Protein AF-0000000079914120 (afdb_homodimer)

Nearest PDB structures (foldseek):
  3him-assembly1_A  TM=9.729E-01  e=8.337E-16  Rhodococcus jostii
  3ccy-assembly1_A-2  TM=8.809E-01  e=7.528E-07  Bordetella parapertussis 12822
  6yj2-assembly1_A  TM=8.529E-01  e=1.788E-06  Mycobacterium tuberculosis H37Rv
  5gp9-assembly1_A  TM=7.980E-01  e=4.246E-06  Halalkalibacterium halodurans C-125
  9b7y-assembly1_D  TM=8.359E-01  e=1.451E-05  Mycobacterium tuberculosis H37Rv

Structure (mmCIF, N/CA/C/O backbone):
data_AF-0000000079914120-model_v1
#
loop_
_entity.id
_entity.type
_entity.pdbx_description
1 polymer 'TetR family transcriptional regulator'
#
loop_
_atom_site.group_PDB
_atom_site.id
_atom_site.type_symbol
_atom_site.label_atom_id
_atom_site.label_alt_id
_atom_site.label_comp_id
_atom_site.label_asym_id
_atom_site.label_entity_id
_atom_site.label_seq_id
_atom_site.pdbx_PDB_ins_code
_atom_site.Cartn_x
_atom_site.Cartn_y
_atom_site.Cartn_z
_atom_site.occupancy
_atom_site.B_iso_or_equiv
_atom_site.auth_seq_id
_atom_site.auth_comp_id
_atom_site.auth_asym_id
_atom_site.auth_atom_id
_atom_site.pdbx_PDB_model_num
ATOM 1 N N . MET A 1 1 ? 21.203 24.266 -2.07 1 42.06 1 MET A N 1
ATOM 2 C CA . MET A 1 1 ? 22.016 23.094 -2.332 1 42.06 1 MET A CA 1
ATOM 3 C C . MET A 1 1 ? 21.672 21.953 -1.378 1 42.06 1 MET A C 1
ATOM 5 O O . MET A 1 1 ? 21.875 22.062 -0.17 1 42.06 1 MET A O 1
ATOM 9 N N . SER A 1 2 ? 20.766 21.047 -1.844 1 53.69 2 SER A N 1
ATOM 10 C CA . SER A 1 2 ? 20.188 20.047 -0.953 1 53.69 2 SER A CA 1
ATOM 11 C C . SER A 1 2 ? 21.266 19.156 -0.335 1 53.69 2 SER A C 1
ATOM 13 O O . SER A 1 2 ? 22.234 18.781 -1.01 1 53.69 2 SER A O 1
ATOM 15 N N . GLU A 1 3 ? 21.375 19.25 0.903 1 66 3 GLU A N 1
ATOM 16 C CA . GLU A 1 3 ? 22.391 18.516 1.634 1 66 3 GLU A CA 1
ATOM 17 C C . GLU A 1 3 ? 22.391 17.031 1.249 1 66 3 GLU A C 1
ATOM 19 O O . GLU A 1 3 ? 21.328 16.469 0.962 1 66 3 GLU A O 1
ATOM 24 N N . SER A 1 4 ? 23.531 16.547 0.911 1 72.94 4 SER A N 1
ATOM 25 C CA . SER A 1 4 ? 23.734 15.141 0.613 1 72.94 4 SER A CA 1
ATOM 26 C C . SER A 1 4 ? 23.188 14.25 1.729 1 72.94 4 SER A C 1
ATOM 28 O O . SER A 1 4 ? 23.094 14.688 2.879 1 72.94 4 SER A O 1
ATOM 30 N N . PRO A 1 5 ? 22.688 13.07 1.397 1 77.81 5 PRO A N 1
ATOM 31 C CA . PRO A 1 5 ? 22.188 12.156 2.43 1 77.81 5 PRO A CA 1
ATOM 32 C C . PRO A 1 5 ? 23.141 12.023 3.611 1 77.81 5 PRO A C 1
ATOM 34 O O . PRO A 1 5 ? 22.703 11.969 4.766 1 77.81 5 PRO A O 1
ATOM 37 N N . SER A 1 6 ? 24.312 12.008 3.297 1 71.75 6 SER A N 1
ATOM 38 C CA . SER A 1 6 ? 25.281 11.852 4.375 1 71.75 6 SER A CA 1
ATOM 39 C C . SER A 1 6 ? 25.281 13.062 5.301 1 71.75 6 SER A C 1
ATOM 41 O O . SER A 1 6 ? 25.641 12.953 6.473 1 71.75 6 SER A O 1
ATOM 43 N N . GLN A 1 7 ? 24.922 14.047 4.836 1 71.5 7 GLN A N 1
ATOM 44 C CA . GLN A 1 7 ? 24.891 15.273 5.629 1 71.5 7 GLN A CA 1
ATOM 45 C C . GLN A 1 7 ? 23.641 15.352 6.484 1 71.5 7 GLN A C 1
ATOM 47 O O . GLN A 1 7 ? 23.641 15.961 7.559 1 71.5 7 GLN A O 1
ATOM 52 N N . VAL A 1 8 ? 22.703 14.766 6.012 1 74.44 8 VAL A N 1
ATOM 53 C CA . VAL A 1 8 ? 21.422 14.875 6.691 1 74.44 8 VAL A CA 1
ATOM 54 C C . VAL A 1 8 ? 21.281 13.75 7.715 1 74.44 8 VAL A C 1
ATOM 56 O O . VAL A 1 8 ? 20.625 13.922 8.75 1 74.44 8 VAL A O 1
ATOM 59 N N . ILE A 1 9 ? 21.891 12.734 7.426 1 82 9 ILE A N 1
ATOM 60 C CA . ILE A 1 9 ? 21.734 11.57 8.289 1 82 9 ILE A CA 1
ATOM 61 C C . ILE A 1 9 ? 22.953 11.43 9.203 1 82 9 ILE A C 1
ATOM 63 O O . ILE A 1 9 ? 24 10.93 8.773 1 82 9 ILE A O 1
ATOM 67 N N . SER A 1 10 ? 22.719 11.93 10.352 1 79.56 10 SER A N 1
ATOM 68 C CA . SER A 1 10 ? 23.766 11.844 11.367 1 79.56 10 SER A CA 1
ATOM 69 C C . SER A 1 10 ? 23.703 10.516 12.117 1 79.56 10 SER A C 1
ATOM 71 O O . SER A 1 10 ? 22.609 10.047 12.461 1 79.56 10 SER A O 1
ATOM 73 N N . PRO A 1 11 ? 24.797 9.914 12.391 1 80.88 11 PRO A N 1
ATOM 74 C CA . PRO A 1 11 ? 24.844 8.656 13.141 1 80.88 11 PRO A CA 1
ATOM 75 C C . PRO A 1 11 ? 24.766 8.875 14.648 1 80.88 11 PRO A C 1
ATOM 77 O O . PRO A 1 11 ? 24.766 7.906 15.414 1 80.88 11 PRO A O 1
ATOM 80 N N . SER A 1 12 ? 24.609 9.984 15.008 1 86.5 12 SER A N 1
ATOM 81 C CA . SER A 1 12 ? 24.578 10.25 16.438 1 86.5 12 SER A CA 1
ATOM 82 C C . SER A 1 12 ? 23.344 9.633 17.078 1 86.5 12 SER A C 1
ATOM 84 O O . SER A 1 12 ? 22.297 9.477 16.438 1 86.5 12 SER A O 1
ATOM 86 N N . LYS A 1 13 ? 23.453 9.305 18.359 1 90.12 13 LYS A N 1
ATOM 87 C CA . LYS A 1 13 ? 22.359 8.727 19.141 1 90.12 13 LYS A CA 1
ATOM 88 C C . LYS A 1 13 ? 21.203 9.711 19.266 1 90.12 13 LYS A C 1
ATOM 90 O O . LYS A 1 13 ? 20.031 9.32 19.203 1 90.12 13 LYS A O 1
ATOM 95 N N . ALA A 1 14 ? 21.594 10.953 19.438 1 88.25 14 ALA A N 1
ATOM 96 C CA . ALA A 1 14 ? 20.562 11.984 19.578 1 88.25 14 ALA A CA 1
ATOM 97 C C . ALA A 1 14 ? 19.734 12.109 18.297 1 88.25 14 ALA A C 1
ATOM 99 O O . ALA A 1 14 ? 18.5 12.148 18.359 1 88.25 14 ALA A O 1
ATOM 100 N N . ALA A 1 15 ? 20.391 12.117 17.188 1 92.38 15 ALA A N 1
ATOM 101 C CA . ALA A 1 15 ? 19.703 12.211 15.906 1 92.38 15 ALA A CA 1
ATOM 102 C C . ALA A 1 15 ? 18.797 11 15.68 1 92.38 15 ALA A C 1
ATOM 104 O O . ALA A 1 15 ? 17.672 11.141 15.18 1 92.38 15 ALA A O 1
ATOM 105 N N . ALA A 1 16 ? 19.297 9.883 16.125 1 93.12 16 ALA A N 1
ATOM 106 C CA . ALA A 1 16 ? 18.531 8.648 15.969 1 93.12 16 ALA A CA 1
ATOM 107 C C . ALA A 1 16 ? 17.266 8.672 16.844 1 93.12 16 ALA A C 1
ATOM 109 O O . ALA A 1 16 ? 16.203 8.203 16.422 1 93.12 16 ALA A O 1
ATOM 110 N N . ARG A 1 17 ? 17.406 9.188 17.969 1 93.56 17 ARG A N 1
ATOM 111 C CA . ARG A 1 17 ? 16.266 9.312 18.875 1 93.56 17 ARG A CA 1
ATOM 112 C C . ARG A 1 17 ? 15.211 10.25 18.297 1 93.56 17 ARG A C 1
ATOM 114 O O . ARG A 1 17 ? 14.008 9.984 18.422 1 93.56 17 ARG A O 1
ATOM 121 N N . ILE A 1 18 ? 15.68 11.242 17.688 1 94.5 18 ILE A N 1
ATOM 122 C CA . ILE A 1 18 ? 14.773 12.203 17.078 1 94.5 18 ILE A CA 1
ATOM 123 C C . ILE A 1 18 ? 14.031 11.547 15.914 1 94.5 18 ILE A C 1
ATOM 125 O O . ILE A 1 18 ? 12.812 11.695 15.781 1 94.5 18 ILE A O 1
ATOM 129 N N . ARG A 1 19 ? 14.727 10.828 15.102 1 95.12 19 ARG A N 1
ATOM 130 C CA . ARG A 1 19 ? 14.086 10.133 13.984 1 95.12 19 ARG A CA 1
ATOM 131 C C . ARG A 1 19 ? 13.039 9.148 14.484 1 95.12 19 ARG A C 1
ATOM 133 O O . ARG A 1 19 ? 11.938 9.07 13.922 1 95.12 19 ARG A O 1
ATOM 140 N N . ALA A 1 20 ? 13.383 8.469 15.555 1 94.69 20 ALA A N 1
ATOM 141 C CA . ALA A 1 20 ? 12.453 7.484 16.094 1 94.69 20 ALA A CA 1
ATOM 142 C C . ALA A 1 20 ? 11.188 8.156 16.625 1 94.69 20 ALA A C 1
ATOM 144 O O . ALA A 1 20 ? 10.078 7.68 16.375 1 94.69 20 ALA A O 1
ATOM 145 N N . ALA A 1 21 ? 11.352 9.203 17.281 1 95.25 21 ALA A N 1
ATOM 146 C CA . ALA A 1 21 ? 10.211 9.953 17.797 1 95.25 21 ALA A CA 1
ATOM 147 C C . ALA A 1 21 ? 9.367 10.516 16.656 1 95.25 21 ALA A C 1
ATOM 149 O O . ALA A 1 21 ? 8.141 10.555 16.75 1 95.25 21 ALA A O 1
ATOM 150 N N . ALA A 1 22 ? 10.031 10.953 15.648 1 95.38 22 ALA A N 1
ATOM 151 C CA . ALA A 1 22 ? 9.336 11.508 14.484 1 95.38 22 ALA A CA 1
ATOM 152 C C . ALA A 1 22 ? 8.516 10.43 13.773 1 95.38 22 ALA A C 1
ATOM 154 O O . ALA A 1 22 ? 7.379 10.68 13.375 1 95.38 22 ALA A O 1
ATOM 155 N N . VAL A 1 23 ? 9.039 9.242 13.648 1 94.5 23 VAL A N 1
ATOM 156 C CA . VAL A 1 23 ? 8.328 8.133 13.016 1 94.5 23 VAL A CA 1
ATOM 157 C C . VAL A 1 23 ? 7.031 7.859 13.781 1 94.5 23 VAL A C 1
ATOM 159 O O . VAL A 1 23 ? 5.965 7.719 13.172 1 94.5 23 VAL A O 1
ATOM 162 N N . ASP A 1 24 ? 7.129 7.852 15.023 1 92.62 24 ASP A N 1
ATOM 163 C CA . ASP A 1 24 ? 5.953 7.609 15.859 1 92.62 24 ASP A CA 1
ATOM 164 C C . ASP A 1 24 ? 4.91 8.711 15.672 1 92.62 24 ASP A C 1
ATOM 166 O O . ASP A 1 24 ? 3.717 8.422 15.539 1 92.62 24 ASP A O 1
ATOM 170 N N . ALA A 1 25 ? 5.383 9.922 15.648 1 92.12 25 ALA A N 1
ATOM 171 C CA . ALA A 1 25 ? 4.492 11.07 15.477 1 92.12 25 ALA A CA 1
ATOM 172 C C . ALA A 1 25 ? 3.838 11.062 14.102 1 92.12 25 ALA A C 1
ATOM 174 O O . ALA A 1 25 ? 2.625 11.25 13.984 1 92.12 25 ALA A O 1
ATOM 175 N N . PHE A 1 26 ? 4.645 10.82 13.109 1 91.19 26 PHE A N 1
ATOM 176 C CA . PHE A 1 26 ? 4.137 10.758 11.742 1 91.19 26 PHE A CA 1
ATOM 177 C C . PHE A 1 26 ? 3.137 9.625 11.578 1 91.19 26 PHE A C 1
ATOM 179 O O . PHE A 1 26 ? 2.119 9.773 10.898 1 91.19 26 PHE A O 1
ATOM 186 N N . ALA A 1 27 ? 3.434 8.5 12.219 1 86.12 27 ALA A N 1
ATOM 187 C CA . ALA A 1 27 ? 2.566 7.328 12.109 1 86.12 27 ALA A CA 1
ATOM 188 C C . ALA A 1 27 ? 1.223 7.578 12.789 1 86.12 27 ALA A C 1
ATOM 190 O O . ALA A 1 27 ? 0.187 7.098 12.32 1 86.12 27 ALA A O 1
ATOM 191 N N . THR A 1 28 ? 1.219 8.328 13.789 1 83.88 28 THR A N 1
ATOM 192 C CA . THR A 1 28 ? 0.031 8.539 14.609 1 83.88 28 THR A CA 1
ATOM 193 C C . THR A 1 28 ? -0.809 9.688 14.062 1 83.88 28 THR A C 1
ATOM 195 O O . THR A 1 28 ? -2.027 9.562 13.93 1 83.88 28 THR A O 1
ATOM 198 N N . ASN A 1 29 ? -0.132 10.805 13.633 1 83.56 29 ASN A N 1
ATOM 199 C CA . ASN A 1 29 ? -0.843 12.039 13.297 1 83.56 29 ASN A CA 1
ATOM 200 C C . ASN A 1 29 ? -0.763 12.344 11.805 1 83.56 29 ASN A C 1
ATOM 202 O O . ASN A 1 29 ? -1.414 13.273 11.328 1 83.56 29 ASN A O 1
ATOM 206 N N . GLY A 1 30 ? 0.005 11.492 11.117 1 85.81 30 GLY A N 1
ATOM 207 C CA . GLY A 1 30 ? 0.335 11.867 9.75 1 85.81 30 GLY A CA 1
ATOM 208 C C . GLY A 1 30 ? 1.432 12.914 9.672 1 85.81 30 GLY A C 1
ATOM 209 O O . GLY A 1 30 ? 1.642 13.68 10.617 1 85.81 30 GLY A O 1
ATOM 210 N N . TYR A 1 31 ? 2.068 13.008 8.594 1 90 31 TYR A N 1
ATOM 211 C CA . TYR A 1 31 ? 3.16 13.953 8.391 1 90 31 TYR A CA 1
ATOM 212 C C . TYR A 1 31 ? 2.66 15.391 8.453 1 90 31 TYR A C 1
ATOM 214 O O . TYR A 1 31 ? 3.217 16.219 9.18 1 90 31 TYR A O 1
ATOM 222 N N . GLY A 1 32 ? 1.638 15.648 7.695 1 86.06 32 GLY A N 1
ATOM 223 C CA . GLY A 1 32 ? 1.103 17 7.66 1 86.06 32 GLY A CA 1
ATOM 224 C C . GLY A 1 32 ? 0.587 17.469 9.008 1 86.06 32 GLY A C 1
ATOM 225 O O . GLY A 1 32 ? 0.705 18.656 9.344 1 86.06 32 GLY A O 1
ATOM 226 N N . GLY A 1 33 ? 0.092 16.625 9.805 1 85.56 33 GLY A N 1
ATOM 227 C CA . GLY A 1 33 ? -0.522 16.953 11.078 1 85.56 33 GLY A CA 1
ATOM 228 C C . GLY A 1 33 ? 0.468 17 12.227 1 85.56 33 GLY A C 1
ATOM 229 O O . GLY A 1 33 ? 0.078 17.172 13.383 1 85.56 33 GLY A O 1
ATOM 230 N N . THR A 1 34 ? 1.7 16.75 11.875 1 91.25 34 THR A N 1
ATOM 231 C CA . THR A 1 34 ? 2.73 16.719 12.906 1 91.25 34 THR A CA 1
ATOM 232 C C . THR A 1 34 ? 3.639 17.938 12.797 1 91.25 34 THR A C 1
ATOM 234 O O . THR A 1 34 ? 4.02 18.344 11.695 1 91.25 34 THR A O 1
ATOM 237 N N . THR A 1 35 ? 3.914 18.547 13.953 1 91.56 35 THR A N 1
ATOM 238 C CA . THR A 1 35 ? 4.844 19.672 13.984 1 91.56 35 THR A CA 1
ATOM 239 C C . THR A 1 35 ? 6.156 19.266 14.648 1 91.56 35 THR A C 1
ATOM 241 O O . THR A 1 35 ? 6.223 18.25 15.336 1 91.56 35 THR A O 1
ATOM 244 N N . THR A 1 36 ? 7.148 20.078 14.328 1 92.25 36 THR A N 1
ATOM 245 C CA . THR A 1 36 ? 8.43 19.859 14.984 1 92.25 36 THR A CA 1
ATOM 246 C C . THR A 1 36 ? 8.297 20.016 16.5 1 92.25 36 THR A C 1
ATOM 248 O O . THR A 1 36 ? 8.969 19.328 17.266 1 92.25 36 THR A O 1
ATOM 251 N N . ARG A 1 37 ? 7.418 20.906 16.953 1 92.88 37 ARG A N 1
ATOM 252 C CA . ARG A 1 37 ? 7.164 21.125 18.375 1 92.88 37 ARG A CA 1
ATOM 253 C C . ARG A 1 37 ? 6.621 19.844 19.031 1 92.88 37 ARG A C 1
ATOM 255 O O . ARG A 1 37 ? 7.02 19.5 20.141 1 92.88 37 ARG A O 1
ATOM 262 N N . GLU A 1 38 ? 5.766 19.172 18.359 1 93.56 38 GLU A N 1
ATOM 263 C CA . GLU A 1 38 ? 5.184 17.922 18.859 1 93.56 38 GLU A CA 1
ATOM 264 C C . GLU A 1 38 ? 6.238 16.828 18.953 1 93.56 38 GLU A C 1
ATOM 266 O O . GLU A 1 38 ? 6.23 16.047 19.906 1 93.56 38 GLU A O 1
ATOM 271 N N . ILE A 1 39 ? 7.105 16.766 17.969 1 95.19 39 ILE A N 1
ATOM 272 C CA . ILE A 1 39 ? 8.18 15.773 17.969 1 95.19 39 ILE A CA 1
ATOM 273 C C . ILE A 1 39 ? 9.117 16.031 19.141 1 95.19 39 ILE A C 1
ATOM 275 O O . ILE A 1 39 ? 9.469 15.102 19.875 1 95.19 39 ILE A O 1
ATOM 279 N N . ALA A 1 40 ? 9.484 17.297 19.344 1 94.69 40 ALA A N 1
ATOM 280 C CA . ALA A 1 40 ? 10.352 17.672 20.453 1 94.69 40 ALA A CA 1
ATOM 281 C C . ALA A 1 40 ? 9.703 17.344 21.797 1 94.69 40 ALA A C 1
ATOM 283 O O . ALA A 1 40 ? 10.367 16.844 22.703 1 94.69 40 ALA A O 1
ATOM 284 N N . ALA A 1 41 ? 8.43 17.578 21.875 1 93.69 41 ALA A N 1
ATOM 285 C CA . ALA A 1 41 ? 7.688 17.344 23.109 1 93.69 41 ALA A CA 1
ATOM 286 C C . ALA A 1 41 ? 7.719 15.859 23.484 1 93.69 41 ALA A C 1
ATOM 288 O O . ALA A 1 41 ? 7.797 15.508 24.656 1 93.69 41 ALA A O 1
ATOM 289 N N . ARG A 1 42 ? 7.695 14.984 22.516 1 93.19 42 ARG A N 1
ATOM 290 C CA . ARG A 1 42 ? 7.758 13.539 22.75 1 93.19 42 ARG A CA 1
ATOM 291 C C . ARG A 1 42 ? 9.086 13.148 23.375 1 93.19 42 ARG A C 1
ATOM 293 O O . ARG A 1 42 ? 9.195 12.094 24 1 93.19 42 ARG A O 1
ATOM 300 N N . LEU A 1 43 ? 10.07 13.969 23.172 1 94.88 43 LEU A N 1
ATOM 301 C CA . LEU A 1 43 ? 11.414 13.695 23.672 1 94.88 43 LEU A CA 1
ATOM 302 C C . LEU A 1 43 ? 11.742 14.586 24.859 1 94.88 43 LEU A C 1
ATOM 304 O O . LEU A 1 43 ? 12.883 14.617 25.312 1 94.88 43 LEU A O 1
ATOM 308 N N . ASP A 1 44 ? 10.797 15.391 25.297 1 94.25 44 ASP A N 1
ATOM 309 C CA . ASP A 1 44 ? 10.977 16.344 26.391 1 94.25 44 ASP A CA 1
ATOM 310 C C . ASP A 1 44 ? 12.094 17.328 26.078 1 94.25 44 ASP A C 1
ATOM 312 O O . ASP A 1 44 ? 12.93 17.625 26.938 1 94.25 44 ASP A O 1
ATOM 316 N N . MET A 1 45 ? 12.109 17.703 24.875 1 92.75 45 MET A N 1
ATOM 317 C CA . MET A 1 45 ? 13.078 18.688 24.391 1 92.75 45 MET A CA 1
ATOM 318 C C . MET A 1 45 ? 12.367 19.953 23.938 1 92.75 45 MET A C 1
ATOM 320 O O . MET A 1 45 ? 11.18 19.938 23.609 1 92.75 45 MET A O 1
ATOM 324 N N . SER A 1 46 ? 13.18 21.031 23.969 1 90.88 46 SER A N 1
ATOM 325 C CA . SER A 1 46 ? 12.688 22.234 23.297 1 90.88 46 SER A CA 1
ATOM 326 C C . SER A 1 46 ? 12.742 22.078 21.781 1 90.88 46 SER A C 1
ATOM 328 O O . SER A 1 46 ? 13.578 21.328 21.25 1 90.88 46 SER A O 1
ATOM 330 N N . PRO A 1 47 ? 11.844 22.703 21.094 1 88.12 47 PRO A N 1
ATOM 331 C CA . PRO A 1 47 ? 11.938 22.688 19.625 1 88.12 47 PRO A CA 1
ATOM 332 C C . PRO A 1 47 ? 13.305 23.125 19.109 1 88.12 47 PRO A C 1
ATOM 334 O O . PRO A 1 47 ? 13.812 22.562 18.141 1 88.12 47 PRO A O 1
ATOM 337 N N . ALA A 1 48 ? 13.906 24.016 19.828 1 90.19 48 ALA A N 1
ATOM 338 C CA . ALA A 1 48 ? 15.211 24.562 19.438 1 90.19 48 ALA A CA 1
ATOM 339 C C . ALA A 1 48 ? 16.297 23.484 19.516 1 90.19 48 ALA A C 1
ATOM 341 O O . ALA A 1 48 ? 17.25 23.516 18.734 1 90.19 48 ALA A O 1
ATOM 342 N N . ALA A 1 49 ? 16.078 22.547 20.25 1 89.81 49 ALA A N 1
ATOM 343 C CA . ALA A 1 49 ? 17.078 21.5 20.484 1 89.81 49 ALA A CA 1
ATOM 344 C C . ALA A 1 49 ? 17.156 20.547 19.281 1 89.81 49 ALA A C 1
ATOM 346 O O . ALA A 1 49 ? 18.109 19.797 19.156 1 89.81 49 ALA A O 1
ATOM 347 N N . MET A 1 50 ? 16.188 20.594 18.406 1 88.75 50 MET A N 1
ATOM 348 C CA . MET A 1 50 ? 16.156 19.688 17.266 1 88.75 50 MET A CA 1
ATOM 349 C C . MET A 1 50 ? 16.906 20.281 16.062 1 88.75 50 MET A C 1
ATOM 351 O O . MET A 1 50 ? 17.406 19.562 15.219 1 88.75 50 MET A O 1
ATOM 355 N N . TYR A 1 51 ? 17.031 21.562 16.078 1 88.94 51 TYR A N 1
ATOM 356 C CA . TYR A 1 51 ? 17.469 22.297 14.906 1 88.94 51 TYR A CA 1
ATOM 357 C C . TYR A 1 51 ? 18.906 21.953 14.562 1 88.94 51 TYR A C 1
ATOM 359 O O . TYR A 1 51 ? 19.281 21.875 13.383 1 88.94 51 TYR A O 1
ATOM 367 N N . PRO A 1 52 ? 19.688 21.703 15.555 1 89.75 52 PRO A N 1
ATOM 368 C CA . PRO A 1 52 ? 21.062 21.328 15.227 1 89.75 52 PRO A CA 1
ATOM 369 C C . PRO A 1 52 ? 21.141 20.016 14.461 1 89.75 52 PRO A C 1
ATOM 371 O O . PRO A 1 52 ? 22.141 19.75 13.781 1 89.75 52 PRO A O 1
ATOM 374 N N . HIS A 1 53 ? 20.156 19.266 14.547 1 91.19 53 HIS A N 1
ATOM 375 C CA . HIS A 1 53 ? 20.172 17.953 13.914 1 91.19 53 HIS A CA 1
ATOM 376 C C . HIS A 1 53 ? 19.422 17.969 12.594 1 91.19 53 HIS A C 1
ATOM 378 O O . HIS A 1 53 ? 19.844 17.359 11.617 1 91.19 53 HIS A O 1
ATOM 384 N N . TYR A 1 54 ? 18.312 18.625 12.641 1 93.19 54 TYR A N 1
ATOM 385 C CA . TYR A 1 54 ? 17.469 18.734 11.461 1 93.19 54 TYR A CA 1
ATOM 386 C C . TYR A 1 54 ? 16.906 20.141 11.32 1 93.19 54 TYR A C 1
ATOM 388 O O . TYR A 1 54 ? 16.188 20.625 12.203 1 93.19 54 TYR A O 1
ATOM 396 N N . ARG A 1 55 ? 17.078 20.719 10.242 1 91.38 55 ARG A N 1
ATOM 397 C CA . ARG A 1 55 ? 16.75 22.125 10.031 1 91.38 55 ARG A CA 1
ATOM 398 C C . ARG A 1 55 ? 15.258 22.297 9.758 1 91.38 55 ARG A C 1
ATOM 400 O O . ARG A 1 55 ? 14.719 23.406 9.867 1 91.38 55 ARG A O 1
ATOM 407 N N . SER A 1 56 ? 14.672 21.172 9.352 1 92.12 56 SER A N 1
ATOM 408 C CA . SER A 1 56 ? 13.258 21.25 9.023 1 92.12 56 SER A CA 1
ATOM 409 C C . SER A 1 56 ? 12.586 19.891 9.195 1 92.12 56 SER A C 1
ATOM 411 O O . SER A 1 56 ? 13.258 18.859 9.281 1 92.12 56 SER A O 1
ATOM 413 N N . LYS A 1 57 ? 11.344 19.953 9.227 1 93.38 57 LYS A N 1
ATOM 414 C CA . LYS A 1 57 ? 10.547 18.734 9.25 1 93.38 57 LYS A CA 1
ATOM 415 C C . LYS A 1 57 ? 10.805 17.891 8.008 1 93.38 57 LYS A C 1
ATOM 417 O O . LYS A 1 57 ? 10.867 16.656 8.094 1 93.38 57 LYS A O 1
ATOM 422 N N . GLU A 1 58 ? 10.93 18.531 6.883 1 94.31 58 GLU A N 1
ATOM 423 C CA . GLU A 1 58 ? 11.195 17.828 5.633 1 94.31 58 GLU A CA 1
ATOM 424 C C . GLU A 1 58 ? 12.547 17.125 5.668 1 94.31 58 GLU A C 1
ATOM 426 O O . GLU A 1 58 ? 12.68 15.992 5.195 1 94.31 58 GLU A O 1
ATOM 431 N N . GLU A 1 59 ? 13.469 17.719 6.184 1 94.75 59 GLU A N 1
ATOM 432 C CA . GLU A 1 59 ? 14.781 17.094 6.316 1 94.75 59 GLU A CA 1
ATOM 433 C C . GLU A 1 59 ? 14.711 15.852 7.207 1 94.75 59 GLU A C 1
ATOM 435 O O . GLU A 1 59 ? 15.375 14.844 6.938 1 94.75 59 GLU A O 1
ATOM 440 N N . LEU A 1 60 ? 13.984 16.016 8.227 1 94.38 60 LEU A N 1
ATOM 441 C CA . LEU A 1 60 ? 13.773 14.875 9.125 1 94.38 60 LEU A CA 1
ATOM 442 C C . LEU A 1 60 ? 13.086 13.727 8.398 1 94.38 60 LEU A C 1
ATOM 444 O O . LEU A 1 60 ? 13.508 12.57 8.508 1 94.38 60 LEU A O 1
ATOM 448 N N . LEU A 1 61 ? 12.062 14.031 7.609 1 95.19 61 LEU A N 1
ATOM 449 C CA . LEU A 1 61 ? 11.391 13.031 6.793 1 95.19 61 LEU A CA 1
ATOM 450 C C . LEU A 1 61 ? 12.359 12.391 5.805 1 95.19 61 LEU A C 1
ATOM 452 O O . LEU A 1 61 ? 12.336 11.172 5.609 1 95.19 61 LEU A O 1
ATOM 456 N N . PHE A 1 62 ? 13.141 13.219 5.262 1 96.44 62 PHE A N 1
ATOM 457 C CA . PHE A 1 62 ? 14.141 12.719 4.324 1 96.44 62 PHE A CA 1
ATOM 458 C C . PHE A 1 62 ? 15.078 11.734 5.008 1 96.44 62 PHE A C 1
ATOM 460 O O . PHE A 1 62 ? 15.336 10.648 4.484 1 96.44 62 PHE A O 1
ATOM 467 N N . ALA A 1 63 ? 15.547 12.078 6.105 1 95.38 63 ALA A N 1
ATOM 468 C CA . ALA A 1 63 ? 16.469 11.219 6.848 1 95.38 63 ALA A CA 1
ATOM 469 C C . ALA A 1 63 ? 15.82 9.875 7.176 1 95.38 63 ALA A C 1
ATOM 471 O O . ALA A 1 63 ? 16.438 8.82 7 1 95.38 63 ALA A O 1
ATOM 472 N N . ILE A 1 64 ? 14.609 9.891 7.609 1 95.38 64 ILE A N 1
ATOM 473 C CA . ILE A 1 64 ? 13.859 8.688 7.953 1 95.38 64 ILE A CA 1
ATOM 474 C C . ILE A 1 64 ? 13.68 7.82 6.707 1 95.38 64 ILE A C 1
ATOM 476 O O . ILE A 1 64 ? 13.914 6.609 6.746 1 95.38 64 ILE A O 1
ATOM 480 N N . SER A 1 65 ? 13.312 8.445 5.621 1 95.88 65 SER A N 1
ATOM 481 C CA . SER A 1 65 ? 13.055 7.742 4.371 1 95.88 65 SER A CA 1
ATOM 482 C C . SER A 1 65 ? 14.336 7.121 3.812 1 95.88 65 SER A C 1
ATOM 484 O O . SER A 1 65 ? 14.344 5.949 3.432 1 95.88 65 SER A O 1
ATOM 486 N N . TYR A 1 66 ? 15.352 7.945 3.805 1 95.81 66 TYR A N 1
ATOM 487 C CA . TYR A 1 66 ? 16.625 7.484 3.248 1 95.81 66 TYR A CA 1
ATOM 488 C C . TYR A 1 66 ? 17.188 6.344 4.078 1 95.81 66 TYR A C 1
ATOM 490 O O . TYR A 1 66 ? 17.641 5.336 3.529 1 95.81 66 TYR A O 1
ATOM 498 N N . GLU A 1 67 ? 17.156 6.496 5.309 1 94.19 67 GLU A N 1
ATOM 499 C CA . GLU A 1 67 ? 17.625 5.441 6.199 1 94.19 67 GLU A CA 1
ATOM 500 C C . GLU A 1 67 ? 16.828 4.16 6.012 1 94.19 67 GLU A C 1
ATOM 502 O O . GLU A 1 67 ? 17.391 3.068 5.934 1 94.19 67 GLU A O 1
ATOM 507 N N . GLY A 1 68 ? 15.539 4.301 6.027 1 94.25 68 GLY A N 1
ATOM 508 C CA . GLY A 1 68 ? 14.68 3.145 5.844 1 94.25 68 GLY A CA 1
ATOM 509 C C . GLY A 1 68 ? 14.922 2.422 4.535 1 94.25 68 GLY A C 1
ATOM 510 O O . GLY A 1 68 ? 15.039 1.194 4.508 1 94.25 68 GLY A O 1
ATOM 511 N N . HIS A 1 69 ? 15.062 3.162 3.443 1 96.44 69 HIS A N 1
ATOM 512 C CA . HIS A 1 69 ? 15.266 2.543 2.139 1 96.44 69 HIS A CA 1
ATOM 513 C C . HIS A 1 69 ? 16.672 1.964 2.014 1 96.44 69 HIS A C 1
ATOM 515 O O . HIS A 1 69 ? 16.875 0.932 1.368 1 96.44 69 HIS A O 1
ATOM 521 N N . THR A 1 70 ? 17.625 2.67 2.641 1 96.5 70 THR A N 1
ATOM 522 C CA . THR A 1 70 ? 18.969 2.117 2.668 1 96.5 70 THR A CA 1
ATOM 523 C C . THR A 1 70 ? 19 0.788 3.416 1 96.5 70 THR A C 1
ATOM 525 O O . THR A 1 70 ? 19.625 -0.174 2.963 1 96.5 70 THR A O 1
ATOM 528 N N . ALA A 1 71 ? 18.344 0.732 4.531 1 95.94 71 ALA A N 1
ATOM 529 C CA . ALA A 1 71 ? 18.25 -0.504 5.301 1 95.94 71 ALA A CA 1
ATOM 530 C C . ALA A 1 71 ? 17.578 -1.61 4.496 1 95.94 71 ALA A C 1
ATOM 532 O O . ALA A 1 71 ? 18.031 -2.758 4.508 1 95.94 71 ALA A O 1
ATOM 533 N N . ALA A 1 72 ? 16.516 -1.295 3.818 1 97.12 72 ALA A N 1
ATOM 534 C CA . ALA A 1 72 ? 15.82 -2.268 2.973 1 97.12 72 ALA A CA 1
ATOM 535 C C . ALA A 1 72 ? 16.734 -2.773 1.861 1 97.12 72 ALA A C 1
ATOM 537 O O . ALA A 1 72 ? 16.766 -3.969 1.561 1 97.12 72 ALA A O 1
ATOM 538 N N . LEU A 1 73 ? 17.453 -1.859 1.279 1 98.25 73 LEU A N 1
ATOM 539 C CA . LEU A 1 73 ? 18.406 -2.234 0.244 1 98.25 73 LEU A CA 1
ATOM 540 C C . LEU A 1 73 ? 19.469 -3.186 0.798 1 98.25 73 LEU A C 1
ATOM 542 O O . LEU A 1 73 ? 19.797 -4.188 0.162 1 98.25 73 LEU A O 1
ATOM 546 N N . ASP A 1 74 ? 19.953 -2.842 1.979 1 98.31 74 ASP A N 1
ATOM 547 C CA . ASP A 1 74 ? 20.938 -3.695 2.625 1 98.31 74 ASP A CA 1
ATOM 548 C C . ASP A 1 74 ? 20.375 -5.094 2.877 1 98.31 74 ASP A C 1
ATOM 550 O O . ASP A 1 74 ? 21.078 -6.09 2.691 1 98.31 74 ASP A O 1
ATOM 554 N N . VAL A 1 75 ? 19.188 -5.176 3.285 1 98.31 75 VAL A N 1
ATOM 555 C CA . VAL A 1 75 ? 18.516 -6.438 3.58 1 98.31 75 VAL A CA 1
ATOM 556 C C . VAL A 1 75 ? 18.422 -7.281 2.311 1 98.31 75 VAL A C 1
ATOM 558 O O . VAL A 1 75 ? 18.781 -8.461 2.314 1 98.31 75 VAL A O 1
ATOM 561 N N . VAL A 1 76 ? 17.984 -6.691 1.225 1 98.5 76 VAL A N 1
ATOM 562 C CA . VAL A 1 76 ? 17.797 -7.414 -0.029 1 98.5 76 VAL A CA 1
ATOM 563 C C . VAL A 1 76 ? 19.156 -7.82 -0.599 1 98.5 76 VAL A C 1
ATOM 565 O O . VAL A 1 76 ? 19.344 -8.961 -1.029 1 98.5 76 VAL A O 1
ATOM 568 N N . THR A 1 77 ? 20.078 -6.883 -0.533 1 98.5 77 THR A N 1
ATOM 569 C CA . THR A 1 77 ? 21.422 -7.176 -1.013 1 98.5 77 THR A CA 1
ATOM 570 C C . THR A 1 77 ? 22.047 -8.312 -0.214 1 98.5 77 THR A C 1
ATOM 572 O O . THR A 1 77 ? 22.641 -9.227 -0.788 1 98.5 77 THR A O 1
ATOM 575 N N . GLY A 1 78 ? 21.859 -8.258 1.032 1 98.5 78 GLY A N 1
ATOM 576 C CA . GLY A 1 78 ? 22.438 -9.258 1.913 1 98.5 78 GLY A CA 1
ATOM 577 C C . GLY A 1 78 ? 21.781 -10.609 1.799 1 98.5 78 GLY A C 1
ATOM 578 O O . GLY A 1 78 ? 22.375 -11.641 2.111 1 98.5 78 GLY A O 1
ATOM 579 N N . ALA A 1 79 ? 20.562 -10.625 1.37 1 98.69 79 ALA A N 1
ATOM 580 C CA . ALA A 1 79 ? 19.797 -11.867 1.288 1 98.69 79 ALA A CA 1
ATOM 581 C C . ALA A 1 79 ? 20.062 -12.594 -0.026 1 98.69 79 ALA A C 1
ATOM 583 O O . ALA A 1 79 ? 19.703 -13.766 -0.177 1 98.69 79 ALA A O 1
ATOM 584 N N . ASP A 1 80 ? 20.562 -11.859 -1.016 1 98.38 80 ASP A N 1
ATOM 585 C CA . ASP A 1 80 ? 20.828 -12.484 -2.307 1 98.38 80 ASP A CA 1
ATOM 586 C C . ASP A 1 80 ? 21.922 -13.547 -2.184 1 98.38 80 ASP A C 1
ATOM 588 O O . ASP A 1 80 ? 22.922 -13.344 -1.502 1 98.38 80 ASP A O 1
ATOM 592 N N . LEU A 1 81 ? 21.75 -14.758 -2.766 1 97.81 81 LEU A N 1
ATOM 593 C CA . LEU A 1 81 ? 22.672 -15.891 -2.809 1 97.81 81 LEU A CA 1
ATOM 594 C C . LEU A 1 81 ? 23.156 -16.141 -4.23 1 97.81 81 LEU A C 1
ATOM 596 O O . LEU A 1 81 ? 22.703 -17.062 -4.898 1 97.81 81 LEU A O 1
ATOM 600 N N . PRO A 1 82 ? 24.125 -15.406 -4.645 1 95.25 82 PRO A N 1
ATOM 601 C CA . PRO A 1 82 ? 24.469 -15.367 -6.066 1 95.25 82 PRO A CA 1
ATOM 602 C C . PRO A 1 82 ? 24.859 -16.734 -6.617 1 95.25 82 PRO A C 1
ATOM 604 O O . PRO A 1 82 ? 24.734 -16.984 -7.816 1 95.25 82 PRO A O 1
ATOM 607 N N . ASP A 1 83 ? 25.266 -17.688 -5.781 1 97.38 83 ASP A N 1
ATOM 608 C CA . ASP A 1 83 ? 25.719 -18.984 -6.254 1 97.38 83 ASP A CA 1
ATOM 609 C C . ASP A 1 83 ? 24.594 -20 -6.246 1 97.38 83 ASP A C 1
ATOM 611 O O . ASP A 1 83 ? 24.797 -21.172 -6.586 1 97.38 83 ASP A O 1
ATOM 615 N N . GLU A 1 84 ? 23.422 -19.594 -5.871 1 98.25 84 GLU A N 1
ATOM 616 C CA . GLU A 1 84 ? 22.266 -20.484 -5.809 1 98.25 84 GLU A CA 1
ATOM 617 C C . GLU A 1 84 ? 21.375 -20.312 -7.027 1 98.25 84 GLU A C 1
ATOM 619 O O . GLU A 1 84 ? 21.484 -19.312 -7.746 1 98.25 84 GLU A O 1
ATOM 624 N N . PRO A 1 85 ? 20.531 -21.359 -7.297 1 98.12 85 PRO A N 1
ATOM 625 C CA . PRO A 1 85 ? 19.578 -21.219 -8.398 1 98.12 85 PRO A CA 1
ATOM 626 C C . PRO A 1 85 ? 18.609 -20.062 -8.188 1 98.12 85 PRO A C 1
ATOM 628 O O . PRO A 1 85 ? 18.375 -19.641 -7.051 1 98.12 85 PRO A O 1
ATOM 631 N N . PRO A 1 86 ? 18.047 -19.516 -9.242 1 98.44 86 PRO A N 1
ATOM 632 C CA . PRO A 1 86 ? 17.141 -18.375 -9.172 1 98.44 86 PRO A CA 1
ATOM 633 C C . PRO A 1 86 ? 15.984 -18.594 -8.195 1 98.44 86 PRO A C 1
ATOM 635 O O . PRO A 1 86 ? 15.578 -17.656 -7.492 1 98.44 86 PRO A O 1
ATOM 638 N N . SER A 1 87 ? 15.477 -19.781 -8.109 1 98.38 87 SER A N 1
ATOM 639 C CA . SER A 1 87 ? 14.367 -20.047 -7.203 1 98.38 87 SER A CA 1
ATOM 640 C C . SER A 1 87 ? 14.773 -19.828 -5.75 1 98.38 87 SER A C 1
ATOM 642 O O . SER A 1 87 ? 14.047 -19.203 -4.98 1 98.38 87 SER A O 1
ATOM 644 N N . THR A 1 88 ? 15.969 -20.344 -5.371 1 98.44 88 THR A N 1
ATOM 645 C CA . THR A 1 88 ? 16.484 -20.172 -4.02 1 98.44 88 THR A CA 1
ATOM 646 C C . THR A 1 88 ? 16.75 -18.703 -3.73 1 98.44 88 THR A C 1
ATOM 648 O O . THR A 1 88 ? 16.422 -18.203 -2.65 1 98.44 88 THR A O 1
ATOM 651 N N . ARG A 1 89 ? 17.297 -18 -4.707 1 98.75 89 ARG A N 1
ATOM 652 C CA . ARG A 1 89 ? 17.594 -16.578 -4.566 1 98.75 89 ARG A CA 1
ATOM 653 C C . ARG A 1 89 ? 16.312 -15.773 -4.375 1 98.75 89 ARG A C 1
ATOM 655 O O . ARG A 1 89 ? 16.219 -14.945 -3.471 1 98.75 89 ARG A O 1
ATOM 662 N N . LEU A 1 90 ? 15.312 -16.062 -5.227 1 98.88 90 LEU A N 1
ATOM 663 C CA . LEU A 1 90 ? 14.078 -15.297 -5.172 1 98.88 90 LEU A CA 1
ATOM 664 C C . LEU A 1 90 ? 13.359 -15.516 -3.844 1 98.88 90 LEU A C 1
ATOM 666 O O . LEU A 1 90 ? 12.867 -14.562 -3.232 1 98.88 90 LEU A O 1
ATOM 670 N N . LYS A 1 91 ? 13.305 -16.75 -3.389 1 98.69 91 LYS A N 1
ATOM 671 C CA . LYS A 1 91 ? 12.688 -17.047 -2.102 1 98.69 91 LYS A CA 1
ATOM 672 C C . LYS A 1 91 ? 13.367 -16.281 -0.972 1 98.69 91 LYS A C 1
ATOM 674 O O . LYS A 1 91 ? 12.703 -15.719 -0.104 1 98.69 91 LYS A O 1
ATOM 679 N N . ALA A 1 92 ? 14.664 -16.266 -0.993 1 98.81 92 ALA A N 1
ATOM 680 C CA . ALA A 1 92 ? 15.438 -15.57 0.04 1 98.81 92 ALA A CA 1
ATOM 681 C C . ALA A 1 92 ? 15.188 -14.07 -0 1 98.81 92 ALA A C 1
ATOM 683 O O . ALA A 1 92 ? 14.984 -13.438 1.041 1 98.81 92 ALA A O 1
ATOM 684 N N . LEU A 1 93 ? 15.188 -13.477 -1.188 1 98.88 93 LEU A N 1
ATOM 685 C CA . LEU A 1 93 ? 15 -12.039 -1.368 1 98.88 93 LEU A CA 1
ATOM 686 C C . LEU A 1 93 ? 13.617 -11.617 -0.887 1 98.88 93 LEU A C 1
ATOM 688 O O . LEU A 1 93 ? 13.492 -10.688 -0.088 1 98.88 93 LEU A O 1
ATOM 692 N N . ILE A 1 94 ? 12.594 -12.328 -1.32 1 98.88 94 ILE A N 1
ATOM 693 C CA . ILE A 1 94 ? 11.219 -11.969 -0.996 1 98.88 94 ILE A CA 1
ATOM 694 C C . ILE A 1 94 ? 10.961 -12.203 0.491 1 98.88 94 ILE A C 1
ATOM 696 O O . ILE A 1 94 ? 10.336 -11.375 1.154 1 98.88 94 ILE A O 1
ATOM 700 N N . GLY A 1 95 ? 11.438 -13.32 0.979 1 98.88 95 GLY A N 1
ATOM 701 C CA . GLY A 1 95 ? 11.305 -13.57 2.404 1 98.88 95 GLY A CA 1
ATOM 702 C C . GLY A 1 95 ? 11.938 -12.492 3.264 1 98.88 95 GLY A C 1
ATOM 703 O O . GLY A 1 95 ? 11.32 -12.016 4.219 1 98.88 95 GLY A O 1
ATOM 704 N N . ALA A 1 96 ? 13.133 -12.07 2.951 1 98.81 96 ALA A N 1
ATOM 705 C CA . ALA A 1 96 ? 13.852 -11.055 3.713 1 98.81 96 ALA A CA 1
ATOM 706 C C . ALA A 1 96 ? 13.156 -9.703 3.619 1 98.81 96 ALA A C 1
ATOM 708 O O . ALA A 1 96 ? 13 -9.008 4.625 1 98.81 96 ALA A O 1
ATOM 709 N N . PHE A 1 97 ? 12.789 -9.352 2.439 1 98.75 97 PHE A N 1
ATOM 710 C CA . PHE A 1 97 ? 12.148 -8.062 2.219 1 98.75 97 PHE A CA 1
ATOM 711 C C . PHE A 1 97 ? 10.797 -8 2.92 1 98.75 97 PHE A C 1
ATOM 713 O O . PHE A 1 97 ? 10.477 -7.008 3.576 1 98.75 97 PHE A O 1
ATOM 720 N N . ALA A 1 98 ? 10.039 -9.086 2.834 1 98.81 98 ALA A N 1
ATOM 721 C CA . ALA A 1 98 ? 8.75 -9.172 3.523 1 98.81 98 ALA A CA 1
ATOM 722 C C . ALA A 1 98 ? 8.93 -9.078 5.035 1 98.81 98 ALA A C 1
ATOM 724 O O . ALA A 1 98 ? 8.203 -8.344 5.711 1 98.81 98 ALA A O 1
ATOM 725 N N . SER A 1 99 ? 9.883 -9.773 5.523 1 98.69 99 SER A N 1
ATOM 726 C CA . SER A 1 99 ? 10.156 -9.75 6.957 1 98.69 99 SER A CA 1
ATOM 727 C C . SER A 1 99 ? 10.547 -8.352 7.422 1 98.69 99 SER A C 1
ATOM 729 O O . SER A 1 99 ? 10.109 -7.898 8.484 1 98.69 99 SER A O 1
ATOM 731 N N . TRP A 1 100 ? 11.352 -7.719 6.672 1 98.06 100 TRP A N 1
ATOM 732 C CA . TRP A 1 100 ? 11.758 -6.359 7.004 1 98.06 100 TRP A CA 1
ATOM 733 C C . TRP A 1 100 ? 10.555 -5.422 7.031 1 98.06 100 TRP A C 1
ATOM 735 O O . TRP A 1 100 ? 10.406 -4.613 7.949 1 98.06 100 TRP A O 1
ATOM 745 N N . GLN A 1 101 ? 9.711 -5.52 6.016 1 98 101 GLN A N 1
ATOM 746 C CA . GLN A 1 101 ? 8.516 -4.68 5.945 1 98 101 GLN A CA 1
ATOM 747 C C . GLN A 1 101 ? 7.621 -4.895 7.16 1 98 101 GLN A C 1
ATOM 749 O O . GLN A 1 101 ? 7.055 -3.941 7.699 1 98 101 GLN A O 1
ATOM 754 N N . ALA A 1 102 ? 7.492 -6.133 7.562 1 98.19 102 ALA A N 1
ATOM 755 C CA . ALA A 1 102 ? 6.672 -6.449 8.727 1 98.19 102 ALA A CA 1
ATOM 756 C C . ALA A 1 102 ? 7.305 -5.91 10.008 1 98.19 102 ALA A C 1
ATOM 758 O O . ALA A 1 102 ? 6.648 -5.219 10.789 1 98.19 102 ALA A O 1
ATOM 759 N N . THR A 1 103 ? 8.586 -6.121 10.156 1 97.62 103 THR A N 1
ATOM 760 C CA . THR A 1 103 ? 9.32 -5.75 11.359 1 97.62 103 THR A CA 1
ATOM 761 C C . THR A 1 103 ? 9.352 -4.234 11.523 1 97.62 103 THR A C 1
ATOM 763 O O . THR A 1 103 ? 9.281 -3.727 12.648 1 97.62 103 THR A O 1
ATOM 766 N N . HIS A 1 104 ? 9.414 -3.539 10.438 1 96.06 104 HIS A N 1
ATOM 767 C CA . HIS A 1 104 ? 9.547 -2.086 10.453 1 96.06 104 HIS A CA 1
ATOM 768 C C . HIS A 1 104 ? 8.32 -1.413 9.852 1 96.06 104 HIS A C 1
ATOM 770 O O . HIS A 1 104 ? 8.43 -0.371 9.203 1 96.06 104 HIS A O 1
ATOM 776 N N . HIS A 1 105 ? 7.172 -1.996 10.102 1 94.94 105 HIS A N 1
ATOM 777 C CA . HIS A 1 105 ? 5.965 -1.587 9.398 1 94.94 105 HIS A CA 1
ATOM 778 C C . HIS A 1 105 ? 5.633 -0.123 9.672 1 94.94 105 HIS A C 1
ATOM 780 O O . HIS A 1 105 ? 5.188 0.596 8.773 1 94.94 105 HIS A O 1
ATOM 786 N N . ALA A 1 106 ? 5.922 0.422 10.844 1 90.38 106 ALA A N 1
ATOM 787 C CA . ALA A 1 106 ? 5.605 1.815 11.148 1 90.38 106 ALA A CA 1
ATOM 788 C C . ALA A 1 106 ? 6.477 2.766 10.328 1 90.38 106 ALA A C 1
ATOM 790 O O . ALA A 1 106 ? 5.973 3.699 9.703 1 90.38 106 ALA A O 1
ATOM 791 N N . GLN A 1 107 ? 7.746 2.525 10.367 1 92.19 107 GLN A N 1
ATOM 792 C CA . GLN A 1 107 ? 8.672 3.324 9.57 1 92.19 107 GLN A CA 1
ATOM 793 C C . GLN A 1 107 ? 8.406 3.166 8.078 1 92.19 107 GLN A C 1
ATOM 795 O O . GLN A 1 107 ? 8.438 4.141 7.328 1 92.19 107 GLN A O 1
ATOM 800 N N . ALA A 1 108 ? 8.117 1.924 7.684 1 93.69 108 ALA A N 1
ATOM 801 C CA . ALA A 1 108 ? 7.852 1.634 6.273 1 93.69 108 ALA A CA 1
ATOM 802 C C . ALA A 1 108 ? 6.605 2.367 5.789 1 93.69 108 ALA A C 1
ATOM 804 O O . ALA A 1 108 ? 6.578 2.877 4.664 1 93.69 108 ALA A O 1
ATOM 805 N N . ARG A 1 109 ? 5.641 2.441 6.621 1 89 109 ARG A N 1
ATOM 806 C CA . ARG A 1 109 ? 4.406 3.137 6.266 1 89 109 ARG A CA 1
ATOM 807 C C . ARG A 1 109 ? 4.664 4.625 6.039 1 89 109 ARG A C 1
ATOM 809 O O . ARG A 1 109 ? 4.211 5.191 5.043 1 89 109 ARG A O 1
ATOM 816 N N . VAL A 1 110 ? 5.406 5.277 6.941 1 86.5 110 VAL A N 1
ATOM 817 C CA . VAL A 1 110 ? 5.738 6.695 6.836 1 86.5 110 VAL A CA 1
ATOM 818 C C . VAL A 1 110 ? 6.508 6.949 5.543 1 86.5 110 VAL A C 1
ATOM 820 O O . VAL A 1 110 ? 6.195 7.887 4.801 1 86.5 110 VAL A O 1
ATOM 823 N N . VAL A 1 111 ? 7.414 6.102 5.285 1 85.94 111 VAL A N 1
ATOM 824 C CA . VAL A 1 111 ? 8.328 6.273 4.164 1 85.94 111 VAL A CA 1
ATOM 825 C C . VAL A 1 111 ? 7.578 6.07 2.85 1 85.94 111 VAL A C 1
ATOM 827 O O . VAL A 1 111 ? 7.82 6.785 1.872 1 85.94 111 VAL A O 1
ATOM 830 N N . GLN A 1 112 ? 6.672 5.133 2.805 1 84.25 112 GLN A N 1
ATOM 831 C CA . GLN A 1 112 ? 5.961 4.82 1.567 1 84.25 112 GLN A CA 1
ATOM 832 C C . GLN A 1 112 ? 4.863 5.84 1.289 1 84.25 112 GLN A C 1
ATOM 834 O O . GLN A 1 112 ? 4.625 6.203 0.136 1 84.25 112 GLN A O 1
ATOM 839 N N . TYR A 1 113 ? 4.285 6.418 2.256 1 81.88 113 TYR A N 1
ATOM 840 C CA . TYR A 1 113 ? 3.059 7.184 2.059 1 81.88 113 TYR A CA 1
ATOM 841 C C . TYR A 1 113 ? 3.34 8.68 2.082 1 81.88 113 TYR A C 1
ATOM 843 O O . TYR A 1 113 ? 2.498 9.484 1.669 1 81.88 113 TYR A O 1
ATOM 851 N N . GLU A 1 114 ? 4.578 9.148 2.48 1 85 114 GLU A N 1
ATOM 852 C CA . GLU A 1 114 ? 4.848 10.57 2.617 1 85 114 GLU A CA 1
ATOM 853 C C . GLU A 1 114 ? 5.949 11.023 1.663 1 85 114 GLU A C 1
ATOM 855 O O . GLU A 1 114 ? 6.535 12.094 1.845 1 85 114 GLU A O 1
ATOM 860 N N . LEU A 1 115 ? 6.266 10.273 0.633 1 87 115 LEU A N 1
ATOM 861 C CA . LEU A 1 115 ? 7.367 10.578 -0.273 1 87 115 LEU A CA 1
ATOM 862 C C . LEU A 1 115 ? 7.102 11.867 -1.044 1 87 115 LEU A C 1
ATOM 864 O O . LEU A 1 115 ? 8.031 12.602 -1.366 1 87 115 LEU A O 1
ATOM 868 N N . ASN A 1 116 ? 5.828 12.148 -1.248 1 83.56 116 ASN A N 1
ATOM 869 C CA . ASN A 1 116 ? 5.469 13.32 -2.035 1 83.56 116 ASN A CA 1
ATOM 870 C C . ASN A 1 116 ? 5.723 14.617 -1.263 1 83.56 116 ASN A C 1
ATOM 872 O O . ASN A 1 116 ? 5.684 15.703 -1.836 1 83.56 116 ASN A O 1
ATOM 876 N N . ALA A 1 117 ? 5.996 14.539 -0.003 1 89.06 117 ALA A N 1
ATOM 877 C CA . ALA A 1 117 ? 6.297 15.703 0.822 1 89.06 117 ALA A CA 1
ATOM 878 C C . ALA A 1 117 ? 7.77 16.094 0.712 1 89.06 117 ALA A C 1
ATOM 880 O O . ALA A 1 117 ? 8.172 17.156 1.18 1 89.06 117 ALA A O 1
ATOM 881 N N . LEU A 1 118 ? 8.547 15.266 0.071 1 92.94 118 LEU A N 1
ATOM 882 C CA . LEU A 1 118 ? 9.977 15.531 -0.085 1 92.94 118 LEU A CA 1
ATOM 883 C C . LEU A 1 118 ? 10.219 16.547 -1.189 1 92.94 118 LEU A C 1
ATOM 885 O O . LEU A 1 118 ? 9.43 16.656 -2.129 1 92.94 118 LEU A O 1
ATOM 889 N N . THR A 1 119 ? 11.336 17.281 -1.01 1 93.69 119 THR A N 1
ATOM 890 C CA . THR A 1 119 ? 11.781 18.094 -2.135 1 93.69 119 THR A CA 1
ATOM 891 C C . THR A 1 119 ? 12.109 17.219 -3.342 1 93.69 119 THR A C 1
ATOM 893 O O . THR A 1 119 ? 12.398 16.031 -3.191 1 93.69 119 THR A O 1
ATOM 896 N N . PRO A 1 120 ? 12.102 17.766 -4.504 1 94.75 120 PRO A N 1
ATOM 897 C CA . PRO A 1 120 ? 12.422 16.969 -5.695 1 94.75 120 PRO A CA 1
ATOM 898 C C . PRO A 1 120 ? 13.781 16.281 -5.602 1 94.75 120 PRO A C 1
ATOM 900 O O . PRO A 1 120 ? 13.945 15.148 -6.043 1 94.75 120 PRO A O 1
ATOM 903 N N . GLU A 1 121 ? 14.695 16.984 -5.043 1 95.12 121 GLU A N 1
ATOM 904 C CA . GLU A 1 121 ? 16.031 16.422 -4.914 1 95.12 121 GLU A CA 1
ATOM 905 C C . GLU A 1 121 ? 16.047 15.242 -3.949 1 95.12 121 GLU A C 1
ATOM 907 O O . GLU A 1 121 ? 16.594 14.18 -4.266 1 95.12 121 GLU A O 1
ATOM 912 N N . HIS A 1 122 ? 15.477 15.453 -2.773 1 95.69 122 HIS A N 1
ATOM 913 C CA . HIS A 1 122 ? 15.406 14.383 -1.787 1 95.69 122 HIS A CA 1
ATOM 914 C C . HIS A 1 122 ? 14.586 13.211 -2.312 1 95.69 122 HIS A C 1
ATOM 916 O O . HIS A 1 122 ? 14.93 12.047 -2.068 1 95.69 122 HIS A O 1
ATOM 922 N N . TYR A 1 123 ? 13.617 13.531 -3.059 1 95.06 123 TYR A N 1
ATOM 923 C CA . TYR A 1 123 ? 12.789 12.508 -3.68 1 95.06 123 TYR A CA 1
ATOM 924 C C . TYR A 1 123 ? 13.602 11.648 -4.645 1 95.06 123 TYR A C 1
ATOM 926 O O . TYR A 1 123 ? 13.523 10.422 -4.609 1 95.06 123 TYR A O 1
ATOM 934 N N . ARG A 1 124 ? 14.375 12.211 -5.438 1 95.81 124 ARG A N 1
ATOM 935 C CA . ARG A 1 124 ? 15.18 11.484 -6.414 1 95.81 124 ARG A CA 1
ATOM 936 C C . ARG A 1 124 ? 16.156 10.547 -5.723 1 95.81 124 ARG A C 1
ATOM 938 O O . ARG A 1 124 ? 16.375 9.422 -6.176 1 95.81 124 ARG A O 1
ATOM 945 N N . ASP A 1 125 ? 16.688 11.016 -4.609 1 96.56 125 ASP A N 1
ATOM 946 C CA . ASP A 1 125 ? 17.625 10.18 -3.861 1 96.56 125 ASP A CA 1
ATOM 947 C C . ASP A 1 125 ? 16.938 8.93 -3.32 1 96.56 125 ASP A C 1
ATOM 949 O O . ASP A 1 125 ? 17.484 7.828 -3.406 1 96.56 125 ASP A O 1
ATOM 953 N N . VAL A 1 126 ? 15.781 9.094 -2.82 1 96.5 126 VAL A N 1
ATOM 954 C CA . VAL A 1 126 ? 15.055 7.98 -2.217 1 96.5 126 VAL A CA 1
ATOM 955 C C . VAL A 1 126 ? 14.57 7.027 -3.309 1 96.5 126 VAL A C 1
ATOM 957 O O . VAL A 1 126 ? 14.688 5.809 -3.172 1 96.5 126 VAL A O 1
ATOM 960 N N . VAL A 1 127 ? 14.125 7.562 -4.41 1 95.62 127 VAL A N 1
ATOM 961 C CA . VAL A 1 127 ? 13.602 6.754 -5.504 1 95.62 127 VAL A CA 1
ATOM 962 C C . VAL A 1 127 ? 14.727 5.926 -6.125 1 95.62 127 VAL A C 1
ATOM 964 O O . VAL A 1 127 ? 14.5 4.793 -6.555 1 95.62 127 VAL A O 1
ATOM 967 N N . LYS A 1 128 ? 15.875 6.512 -6.137 1 97.5 128 LYS A N 1
ATOM 968 C CA . LYS A 1 128 ? 17.016 5.746 -6.629 1 97.5 128 LYS A CA 1
ATOM 969 C C . LYS A 1 128 ? 17.219 4.469 -5.816 1 97.5 128 LYS A C 1
ATOM 971 O O . LYS A 1 128 ? 17.5 3.408 -6.375 1 97.5 128 LYS A O 1
ATOM 976 N N . LEU A 1 129 ? 17.078 4.582 -4.504 1 97.56 129 LEU A N 1
ATOM 977 C CA . LEU A 1 129 ? 17.203 3.408 -3.645 1 97.56 129 LEU A CA 1
ATOM 978 C C . LEU A 1 129 ? 16.094 2.406 -3.932 1 97.56 129 LEU A C 1
ATOM 980 O O . LEU A 1 129 ? 16.344 1.2 -3.994 1 97.56 129 LEU A O 1
ATOM 984 N N . ARG A 1 130 ? 14.914 2.873 -4.137 1 96.5 130 ARG A N 1
ATOM 985 C CA . ARG A 1 130 ? 13.781 2.016 -4.484 1 96.5 130 ARG A CA 1
ATOM 986 C C . ARG A 1 130 ? 14.039 1.276 -5.793 1 96.5 130 ARG A C 1
ATOM 988 O O . ARG A 1 130 ? 13.758 0.082 -5.902 1 96.5 130 ARG A O 1
ATOM 995 N N . ARG A 1 131 ? 14.57 1.97 -6.707 1 97.31 131 ARG A N 1
ATOM 996 C CA . ARG A 1 131 ? 14.891 1.363 -7.996 1 97.31 131 ARG A CA 1
ATOM 997 C C . ARG A 1 131 ? 15.969 0.29 -7.844 1 97.31 131 ARG A C 1
ATOM 999 O O . ARG A 1 131 ? 15.906 -0.754 -8.5 1 97.31 131 ARG A O 1
ATOM 1006 N N . ASP A 1 132 ? 16.891 0.591 -7.016 1 98.44 132 ASP A N 1
ATOM 1007 C CA . ASP A 1 132 ? 17.96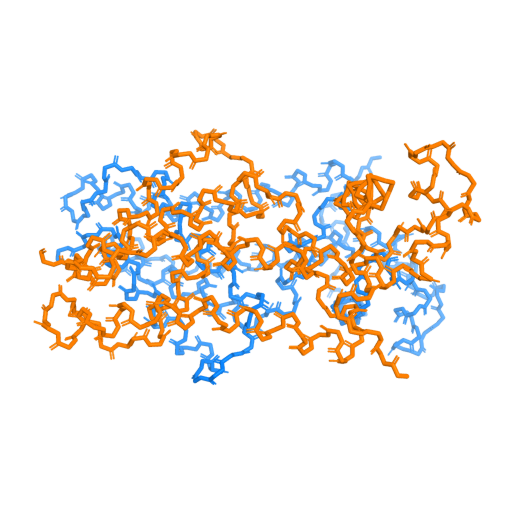9 -0.374 -6.789 1 98.44 132 ASP A CA 1
ATOM 1008 C C . ASP A 1 132 ? 17.422 -1.657 -6.16 1 98.44 132 ASP A C 1
ATOM 1010 O O . ASP A 1 132 ? 17.812 -2.758 -6.551 1 98.44 132 ASP A O 1
ATOM 1014 N N . ILE A 1 133 ? 16.562 -1.532 -5.246 1 98.38 133 ILE A N 1
ATOM 1015 C CA . ILE A 1 133 ? 15.93 -2.691 -4.617 1 98.38 133 ILE A CA 1
ATOM 1016 C C . ILE A 1 133 ? 15.18 -3.502 -5.668 1 98.38 133 ILE A C 1
ATOM 1018 O O . ILE A 1 133 ? 15.367 -4.715 -5.777 1 98.38 133 ILE A O 1
ATOM 1022 N N . THR A 1 134 ? 14.391 -2.84 -6.438 1 98.25 134 THR A N 1
ATOM 1023 C CA . THR A 1 134 ? 13.586 -3.486 -7.469 1 98.25 134 THR A CA 1
ATOM 1024 C C . THR A 1 134 ? 14.484 -4.176 -8.5 1 98.25 134 THR A C 1
ATOM 1026 O O . THR A 1 134 ? 14.164 -5.273 -8.961 1 98.25 134 THR A O 1
ATOM 1029 N N . ARG A 1 135 ? 15.562 -3.566 -8.812 1 98.31 135 ARG A N 1
ATOM 1030 C CA . ARG A 1 135 ? 16.484 -4.105 -9.805 1 98.31 135 ARG A CA 1
ATOM 1031 C C . ARG A 1 135 ? 17.047 -5.445 -9.359 1 98.31 135 ARG A C 1
ATOM 1033 O O . ARG A 1 135 ? 17.25 -6.344 -10.172 1 98.31 135 ARG A O 1
ATOM 1040 N N . ILE A 1 136 ? 17.297 -5.57 -8.125 1 98.75 136 ILE A N 1
ATOM 1041 C CA . ILE A 1 136 ? 17.844 -6.812 -7.594 1 98.75 136 ILE A CA 1
ATOM 1042 C C . ILE A 1 136 ? 16.844 -7.945 -7.773 1 98.75 136 ILE A C 1
ATOM 1044 O O . ILE A 1 136 ? 17.188 -9.023 -8.266 1 98.75 136 ILE A O 1
ATOM 1048 N N . VAL A 1 137 ? 15.633 -7.719 -7.43 1 98.81 137 VAL A N 1
ATOM 1049 C CA . VAL A 1 137 ? 14.586 -8.727 -7.562 1 98.81 137 VAL A CA 1
ATOM 1050 C C . VAL A 1 137 ? 14.352 -9.039 -9.039 1 98.81 137 VAL A C 1
ATOM 1052 O O . VAL A 1 137 ? 14.266 -10.211 -9.43 1 98.81 137 VAL A O 1
ATOM 1055 N N . ARG A 1 138 ? 14.328 -8 -9.844 1 98.62 138 ARG A N 1
ATOM 1056 C CA . ARG A 1 138 ? 14.102 -8.156 -11.273 1 98.62 138 ARG A CA 1
ATOM 1057 C C . ARG A 1 138 ? 15.195 -9 -11.914 1 98.62 138 ARG A C 1
ATOM 1059 O O . ARG A 1 138 ? 14.922 -9.836 -12.773 1 98.62 138 ARG A O 1
ATOM 1066 N N . ALA A 1 139 ? 16.359 -8.766 -11.5 1 98.56 139 ALA A N 1
ATOM 1067 C CA . ALA A 1 139 ? 17.484 -9.516 -12.055 1 98.56 139 ALA A CA 1
ATOM 1068 C C . 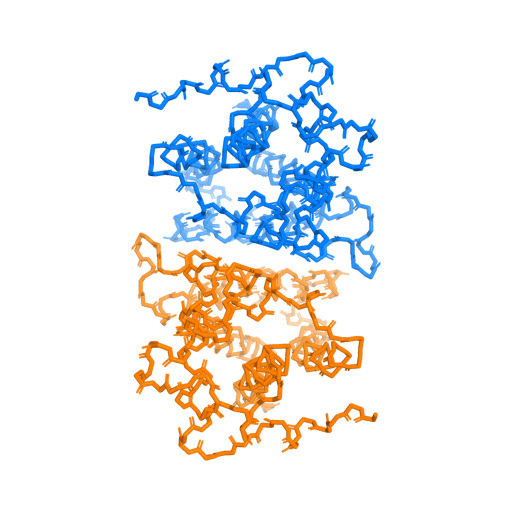ALA A 1 139 ? 17.328 -11.016 -11.797 1 98.56 139 ALA A C 1
ATOM 1070 O O . ALA A 1 139 ? 17.625 -11.836 -12.664 1 98.56 139 ALA A O 1
ATOM 1071 N N . VAL A 1 140 ? 16.859 -11.359 -10.672 1 98.75 140 VAL A N 1
ATOM 1072 C CA . VAL A 1 140 ? 16.672 -12.766 -10.32 1 98.75 140 VAL A CA 1
ATOM 1073 C C . VAL A 1 140 ? 15.5 -13.352 -11.094 1 98.75 140 VAL A C 1
ATOM 1075 O O . VAL A 1 140 ? 15.57 -14.477 -11.586 1 98.75 140 VAL A O 1
ATOM 1078 N N . VAL A 1 141 ? 14.406 -12.555 -11.219 1 98.81 141 VAL A N 1
ATOM 1079 C CA . VAL A 1 141 ? 13.258 -12.984 -12.016 1 98.81 141 VAL A CA 1
ATOM 1080 C C . VAL A 1 141 ? 13.695 -13.234 -13.461 1 98.81 141 VAL A C 1
ATOM 1082 O O . VAL A 1 141 ? 13.375 -14.273 -14.039 1 98.81 141 VAL A O 1
ATOM 1085 N N . ASP A 1 142 ? 14.453 -12.312 -13.984 1 98.38 142 ASP A N 1
ATOM 1086 C CA . ASP A 1 142 ? 14.93 -12.43 -15.359 1 98.38 142 ASP A CA 1
ATOM 1087 C C . ASP A 1 142 ? 15.844 -13.641 -15.523 1 98.38 142 ASP A C 1
ATOM 1089 O O . ASP A 1 142 ? 15.773 -14.344 -16.531 1 98.38 142 ASP A O 1
ATOM 1093 N N . ALA A 1 143 ? 16.703 -13.828 -14.586 1 98 143 ALA A N 1
ATOM 1094 C CA . ALA A 1 143 ? 17.594 -14.977 -14.633 1 98 143 ALA A CA 1
ATOM 1095 C C . ALA A 1 143 ? 16.812 -16.281 -14.633 1 98 143 ALA A C 1
ATOM 1097 O O . ALA A 1 143 ? 17.141 -17.203 -15.375 1 98 143 ALA A O 1
ATOM 1098 N N . GLY A 1 144 ? 15.82 -16.375 -13.742 1 98.44 144 GLY A N 1
ATOM 1099 C CA . GLY A 1 144 ? 14.984 -17.562 -13.711 1 98.44 144 GLY A CA 1
ATOM 1100 C C . GLY A 1 144 ? 14.242 -17.797 -15.016 1 98.44 144 GLY A C 1
ATOM 1101 O O . GLY A 1 144 ? 14.086 -18.938 -15.445 1 98.44 144 GLY A O 1
ATOM 1102 N N . ALA A 1 145 ? 13.766 -16.719 -15.602 1 97.88 145 ALA A N 1
ATOM 1103 C CA . ALA A 1 145 ? 13.086 -16.828 -16.891 1 97.88 145 ALA A CA 1
ATOM 1104 C C . ALA A 1 145 ? 14.055 -17.297 -17.984 1 97.88 145 ALA A C 1
ATOM 1106 O O . ALA A 1 145 ? 13.711 -18.141 -18.797 1 97.88 145 ALA A O 1
ATOM 1107 N N . ALA A 1 146 ? 15.234 -16.766 -17.969 1 96.88 146 ALA A N 1
ATOM 1108 C CA . ALA A 1 146 ? 16.25 -17.062 -18.984 1 96.88 146 ALA A CA 1
ATOM 1109 C C . ALA A 1 146 ? 16.672 -18.531 -18.922 1 96.88 146 ALA A C 1
ATOM 1111 O O . ALA A 1 146 ? 16.938 -19.156 -19.953 1 96.88 146 ALA A O 1
ATOM 1112 N N . THR A 1 147 ? 16.719 -19.094 -17.734 1 96.06 147 THR A N 1
ATOM 1113 C CA . THR A 1 147 ? 17.172 -20.469 -17.547 1 96.06 147 THR A CA 1
ATOM 1114 C C . THR A 1 147 ? 16 -21.453 -17.719 1 96.06 147 THR A C 1
ATOM 1116 O O . THR A 1 147 ? 16.219 -22.656 -17.781 1 96.06 147 THR A O 1
ATOM 1119 N N . GLY A 1 148 ? 14.805 -20.906 -17.719 1 96.5 148 GLY A N 1
ATOM 1120 C CA . GLY A 1 148 ? 13.633 -21.734 -17.844 1 96.5 148 GLY A CA 1
ATOM 1121 C C . GLY A 1 148 ? 13.109 -22.25 -16.516 1 96.5 148 GLY A C 1
ATOM 1122 O O . GLY A 1 148 ? 12.109 -22.953 -16.469 1 96.5 148 GLY A O 1
ATOM 1123 N N . GLU A 1 149 ? 13.742 -21.781 -15.484 1 97.44 149 GLU A N 1
ATOM 1124 C CA . GLU A 1 149 ? 13.281 -22.141 -14.148 1 97.44 149 GLU A CA 1
ATOM 1125 C C . GLU A 1 149 ? 11.945 -21.484 -13.828 1 97.44 149 GLU A C 1
ATOM 1127 O O . GLU A 1 149 ? 11.156 -22.031 -13.055 1 97.44 149 GLU A O 1
ATOM 1132 N N . PHE A 1 150 ? 11.789 -20.297 -14.328 1 98.38 150 PHE A N 1
ATOM 1133 C CA . PHE A 1 150 ? 10.547 -19.562 -14.148 1 98.38 150 PHE A CA 1
ATOM 1134 C C . PHE A 1 150 ? 9.797 -19.453 -15.477 1 98.38 150 PHE A C 1
ATOM 1136 O O . PHE A 1 150 ? 10.414 -19.391 -16.547 1 98.38 150 PHE A O 1
ATOM 1143 N N . THR A 1 151 ? 8.445 -19.516 -15.445 1 97.38 151 THR A N 1
ATOM 1144 C CA . THR A 1 151 ? 7.57 -19.172 -16.562 1 97.38 151 THR A CA 1
ATOM 1145 C C . THR A 1 151 ? 6.91 -17.812 -16.359 1 97.38 151 THR A C 1
ATOM 1147 O O . THR A 1 151 ? 5.867 -17.719 -15.703 1 97.38 151 THR A O 1
ATOM 1150 N N . VAL A 1 152 ? 7.543 -16.797 -16.891 1 95.62 152 VAL A N 1
ATOM 1151 C CA . VAL A 1 152 ? 7.141 -15.422 -16.625 1 95.62 152 VAL A CA 1
ATOM 1152 C C . VAL A 1 152 ? 7.047 -14.648 -17.938 1 95.62 152 VAL A C 1
ATOM 1154 O O . VAL A 1 152 ? 8.008 -13.992 -18.359 1 95.62 152 VAL A O 1
ATOM 1157 N N . PRO A 1 153 ? 5.887 -14.633 -18.562 1 89.75 153 PRO A N 1
ATOM 1158 C CA . PRO A 1 153 ? 5.766 -13.883 -19.812 1 89.75 153 PRO A CA 1
ATOM 1159 C C . PRO A 1 153 ? 6 -12.391 -19.625 1 89.75 153 PRO A C 1
ATOM 1161 O O . PRO A 1 153 ? 6.367 -11.695 -20.578 1 89.75 153 PRO A O 1
ATOM 1164 N N . ASP A 1 154 ? 5.867 -11.844 -18.469 1 95.5 154 ASP A N 1
ATOM 1165 C CA . ASP A 1 154 ? 6.02 -10.43 -18.141 1 95.5 154 ASP A CA 1
ATOM 1166 C C . ASP A 1 154 ? 6.859 -10.242 -16.875 1 95.5 154 ASP A C 1
ATOM 1168 O O . ASP A 1 154 ? 6.32 -10.109 -15.781 1 95.5 154 ASP A O 1
ATOM 1172 N N . GLY A 1 155 ? 8.18 -10.156 -17.141 1 97.06 155 GLY A N 1
ATOM 1173 C CA . GLY A 1 155 ? 9.094 -10.047 -16.016 1 97.06 155 GLY A CA 1
ATOM 1174 C C . GLY A 1 155 ? 8.914 -8.766 -15.219 1 97.06 155 GLY A C 1
ATOM 1175 O O . GLY A 1 155 ? 9.008 -8.773 -13.992 1 97.06 155 GLY A O 1
ATOM 1176 N N . GLU A 1 156 ? 8.641 -7.684 -15.922 1 97.19 156 GLU A N 1
ATOM 1177 C CA . GLU A 1 156 ? 8.414 -6.402 -15.266 1 97.19 156 GLU A CA 1
ATOM 1178 C C . GLU A 1 156 ? 7.16 -6.441 -14.398 1 97.19 156 GLU A C 1
ATOM 1180 O O . GLU A 1 156 ? 7.18 -6.008 -13.242 1 97.19 156 GLU A O 1
ATOM 1185 N N . GLY A 1 157 ? 6.102 -7.008 -14.922 1 97.62 157 GLY A N 1
ATOM 1186 C CA . GLY A 1 157 ? 4.84 -7.078 -14.203 1 97.62 157 GLY A CA 1
ATOM 1187 C C . GLY A 1 157 ? 4.902 -7.957 -12.969 1 97.62 157 GLY A C 1
ATOM 1188 O O . GLY A 1 157 ? 4.379 -7.598 -11.914 1 97.62 157 GLY A O 1
ATOM 1189 N N . VAL A 1 158 ? 5.555 -9.086 -13.141 1 98.25 158 VAL A N 1
ATOM 1190 C CA . VAL A 1 158 ? 5.648 -10 -12 1 9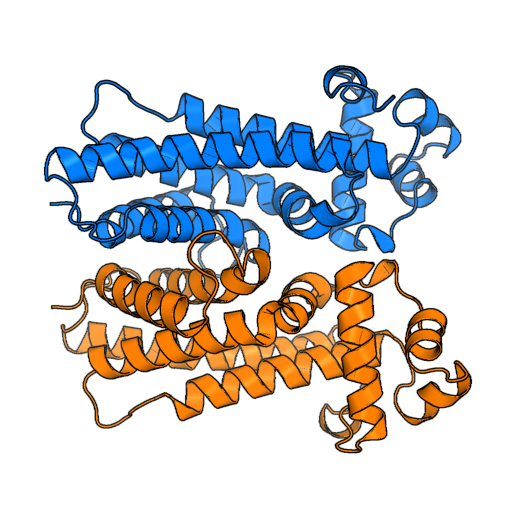8.25 158 VAL A CA 1
ATOM 1191 C C . VAL A 1 158 ? 6.523 -9.375 -10.914 1 98.25 158 VAL A C 1
ATOM 1193 O O . VAL A 1 158 ? 6.219 -9.484 -9.727 1 98.25 158 VAL A O 1
ATOM 1196 N N . THR A 1 159 ? 7.629 -8.688 -11.297 1 98.62 159 THR A N 1
ATOM 1197 C CA . THR A 1 159 ? 8.477 -8.008 -10.328 1 98.62 159 THR A CA 1
ATOM 1198 C C . THR A 1 159 ? 7.695 -6.926 -9.594 1 98.62 159 THR A C 1
ATOM 1200 O O . THR A 1 159 ? 7.773 -6.824 -8.367 1 98.62 159 THR A O 1
ATOM 1203 N N . LEU A 1 160 ? 6.938 -6.168 -10.336 1 98.25 160 LEU A N 1
ATOM 1204 C CA . LEU A 1 160 ? 6.086 -5.145 -9.75 1 98.25 160 LEU A CA 1
ATOM 1205 C C . LEU A 1 160 ? 5.133 -5.75 -8.719 1 98.25 160 LEU A C 1
ATOM 1207 O O . LEU A 1 160 ? 4.977 -5.219 -7.621 1 98.25 160 LEU A O 1
ATOM 1211 N N . ALA A 1 161 ? 4.527 -6.867 -9.039 1 98.5 161 ALA A N 1
ATOM 1212 C CA . ALA A 1 161 ? 3.578 -7.543 -8.156 1 98.5 161 ALA A CA 1
ATOM 1213 C C . ALA A 1 161 ? 4.27 -8.055 -6.898 1 98.5 161 ALA A C 1
ATOM 1215 O O . ALA A 1 161 ? 3.736 -7.926 -5.793 1 98.5 161 ALA A O 1
ATOM 1216 N N . LEU A 1 162 ? 5.453 -8.594 -7.078 1 98.81 162 LEU A N 1
ATOM 1217 C CA . LEU A 1 162 ? 6.219 -9.102 -5.941 1 98.81 162 LEU A CA 1
ATOM 1218 C C . LEU A 1 162 ? 6.578 -7.969 -4.98 1 98.81 162 LEU A C 1
ATOM 1220 O O . LEU A 1 162 ? 6.41 -8.102 -3.768 1 98.81 162 LEU A O 1
ATOM 1224 N N . MET A 1 163 ? 7.055 -6.883 -5.527 1 98.44 163 MET A N 1
ATOM 1225 C CA . MET A 1 163 ? 7.383 -5.719 -4.703 1 98.44 163 MET A CA 1
ATOM 1226 C C . MET A 1 163 ? 6.133 -5.172 -4.02 1 98.44 163 MET A C 1
ATOM 1228 O O . MET A 1 163 ? 6.156 -4.875 -2.822 1 98.44 163 MET A O 1
ATOM 1232 N N . SER A 1 164 ? 5.102 -5.117 -4.766 1 98.06 164 SER A N 1
ATOM 1233 C CA . SER A 1 164 ? 3.832 -4.625 -4.242 1 98.06 164 SER A CA 1
ATOM 1234 C C . SER A 1 164 ? 3.369 -5.449 -3.047 1 98.06 164 SER A C 1
ATOM 1236 O O . SER A 1 164 ? 2.926 -4.895 -2.037 1 98.06 164 SER A O 1
ATOM 1238 N N . LEU A 1 165 ? 3.439 -6.711 -3.189 1 98.19 165 LEU A N 1
ATOM 1239 C CA . LEU A 1 165 ? 3.025 -7.605 -2.115 1 98.19 165 LEU A CA 1
ATOM 1240 C C . LEU A 1 165 ? 3.799 -7.312 -0.834 1 98.19 165 LEU A C 1
ATOM 1242 O O . LEU A 1 165 ? 3.205 -7.199 0.241 1 98.19 165 LEU A O 1
ATOM 1246 N N . CYS A 1 166 ? 5.09 -7.184 -0.963 1 98.5 166 CYS A N 1
ATOM 1247 C CA . CYS A 1 166 ? 5.93 -6.973 0.209 1 98.5 166 CYS A CA 1
ATOM 1248 C C . CYS A 1 166 ? 5.719 -5.578 0.787 1 98.5 166 CYS A C 1
ATOM 1250 O O . CYS A 1 166 ? 5.598 -5.414 2.002 1 98.5 166 CYS A O 1
ATOM 1252 N N . VAL A 1 167 ? 5.641 -4.586 -0.017 1 97.31 167 VAL A N 1
ATOM 1253 C CA . VAL A 1 167 ? 5.504 -3.207 0.433 1 97.31 167 VAL A CA 1
ATOM 1254 C C . VAL A 1 167 ? 4.168 -3.029 1.153 1 97.31 167 VAL A C 1
ATOM 1256 O O . VAL A 1 167 ? 4.098 -2.367 2.191 1 97.31 167 VAL A O 1
ATOM 1259 N N . ASP A 1 168 ? 3.133 -3.656 0.703 1 97.19 168 ASP A N 1
ATOM 1260 C CA . ASP A 1 168 ? 1.802 -3.453 1.268 1 97.19 168 ASP A CA 1
ATOM 1261 C C . ASP A 1 168 ? 1.71 -4.031 2.678 1 97.19 168 ASP A C 1
ATOM 1263 O O . ASP A 1 168 ? 0.756 -3.754 3.408 1 97.19 168 ASP A O 1
ATOM 1267 N N . ILE A 1 169 ? 2.684 -4.816 3.08 1 97.81 169 ILE A N 1
ATOM 1268 C CA . ILE A 1 169 ? 2.691 -5.391 4.422 1 97.81 169 ILE A CA 1
ATOM 1269 C C . ILE A 1 169 ? 2.629 -4.273 5.461 1 97.81 169 ILE A C 1
ATOM 1271 O O . ILE A 1 169 ? 1.944 -4.402 6.48 1 97.81 169 ILE A O 1
ATOM 1275 N N . CYS A 1 170 ? 3.295 -3.199 5.219 1 94.62 170 CYS A N 1
ATOM 1276 C CA . CYS A 1 170 ? 3.385 -2.135 6.215 1 94.62 170 CYS A CA 1
ATOM 1277 C C . CYS A 1 170 ? 2.02 -1.506 6.465 1 94.62 170 CYS A C 1
ATOM 1279 O O . CYS A 1 170 ? 1.806 -0.864 7.496 1 94.62 170 CYS A O 1
ATOM 1281 N N . ARG A 1 171 ? 1.125 -1.654 5.566 1 92.25 171 ARG A N 1
ATOM 1282 C CA . ARG A 1 171 ? -0.208 -1.072 5.691 1 92.25 171 ARG A CA 1
ATOM 1283 C C . ARG A 1 171 ? -1.059 -1.857 6.684 1 92.25 171 ARG A C 1
ATOM 1285 O O . ARG A 1 171 ? -1.868 -1.278 7.41 1 92.25 171 ARG A O 1
ATOM 1292 N N . TRP A 1 172 ? -0.846 -3.189 6.762 1 94.12 172 TRP A N 1
ATOM 1293 C CA . TRP A 1 172 ? -1.829 -3.998 7.477 1 94.12 172 TRP A CA 1
ATOM 1294 C C . TRP A 1 172 ? -1.176 -4.773 8.609 1 94.12 172 TRP A C 1
ATOM 1296 O O . TRP A 1 172 ? -1.863 -5.285 9.5 1 94.12 172 TRP A O 1
ATOM 1306 N N . PHE A 1 173 ? 0.059 -4.934 8.594 1 96.62 173 PHE A N 1
ATOM 1307 C CA . PHE A 1 173 ? 0.705 -5.758 9.609 1 96.62 173 PHE A CA 1
ATOM 1308 C C . PHE A 1 173 ? 0.674 -5.062 10.969 1 96.62 173 PHE A C 1
ATOM 1310 O O . PHE A 1 173 ? 0.992 -3.877 11.07 1 96.62 173 PHE A O 1
ATOM 1317 N N . PRO A 1 174 ? 0.376 -5.75 12.008 1 96.62 174 PRO A N 1
ATOM 1318 C CA . PRO A 1 174 ? -0.099 -7.137 12.07 1 96.62 174 PRO A CA 1
ATOM 1319 C C . PRO A 1 174 ? -1.59 -7.262 11.766 1 96.62 174 PRO A C 1
ATOM 1321 O O . PRO A 1 174 ? -2.334 -6.285 11.891 1 96.62 174 PRO A O 1
ATOM 1324 N N . ALA A 1 175 ? -1.98 -8.508 11.328 1 93.06 175 ALA A N 1
ATOM 1325 C CA . ALA A 1 175 ? -3.387 -8.766 11.031 1 93.06 175 ALA A CA 1
ATOM 1326 C C . ALA A 1 175 ? -3.729 -10.242 11.234 1 93.06 175 ALA A C 1
ATOM 1328 O O . ALA A 1 175 ? -3.064 -11.117 10.68 1 93.06 175 ALA A O 1
ATOM 1329 N N . GLY A 1 176 ? -4.758 -10.516 12.039 1 91.81 176 GLY A N 1
ATOM 1330 C CA . GLY A 1 176 ? -5.215 -11.883 12.234 1 91.81 176 GLY A CA 1
ATOM 1331 C C . GLY A 1 176 ? -4.117 -12.812 12.711 1 91.81 176 GLY A C 1
ATOM 1332 O O . GLY A 1 176 ? -3.438 -12.523 13.695 1 91.81 176 GLY A O 1
ATOM 1333 N N . ALA A 1 177 ? -3.936 -13.852 11.898 1 92.25 177 ALA A N 1
ATOM 1334 C CA . ALA A 1 177 ? -2.947 -14.867 12.242 1 92.25 177 ALA A CA 1
ATOM 1335 C C . ALA A 1 177 ? -1.546 -14.43 11.82 1 92.25 177 ALA A C 1
ATOM 1337 O O . ALA A 1 177 ? -0.562 -15.117 12.117 1 92.25 177 ALA A O 1
ATOM 1338 N N . TYR A 1 178 ? -1.438 -13.352 11.227 1 97.12 178 TYR A N 1
ATOM 1339 C CA . TYR A 1 178 ? -0.17 -12.883 10.68 1 97.12 178 TYR A CA 1
ATOM 1340 C C . TYR A 1 178 ? 0.408 -11.758 11.539 1 97.12 178 TYR A C 1
ATOM 1342 O O . TYR A 1 178 ? 0.434 -10.602 11.125 1 97.12 178 TYR A O 1
ATOM 1350 N N . THR A 1 179 ? 0.946 -12.242 12.688 1 97.44 179 THR A N 1
ATOM 1351 C CA . THR A 1 179 ? 1.441 -11.273 13.664 1 97.44 179 THR A CA 1
ATOM 1352 C C . THR A 1 179 ? 2.949 -11.422 13.852 1 97.44 179 THR A C 1
ATOM 1354 O O . THR A 1 179 ? 3.57 -10.625 14.562 1 97.44 179 THR A O 1
ATOM 1357 N N . GLU A 1 180 ? 3.473 -12.477 13.258 1 98.31 180 GLU A N 1
ATOM 1358 C CA . GLU A 1 180 ? 4.914 -12.695 13.297 1 98.31 180 GLU A CA 1
ATOM 1359 C C . GLU A 1 180 ? 5.543 -12.484 11.922 1 98.31 180 GLU A C 1
ATOM 1361 O O . GLU A 1 180 ? 5.125 -13.102 10.938 1 98.31 180 GLU A O 1
ATOM 1366 N N . PRO A 1 181 ? 6.605 -11.68 11.883 1 98.38 181 PRO A N 1
ATOM 1367 C CA . PRO A 1 181 ? 7.227 -11.359 10.594 1 98.38 181 PRO A CA 1
ATOM 1368 C C . PRO A 1 181 ? 7.625 -12.609 9.812 1 98.38 181 PRO A C 1
ATOM 1370 O O . PRO A 1 181 ? 7.441 -12.664 8.594 1 98.38 181 PRO A O 1
ATOM 1373 N N . HIS A 1 182 ? 8.109 -13.609 10.477 1 97.81 182 HIS A N 1
ATOM 1374 C CA . HIS A 1 182 ? 8.594 -14.781 9.758 1 97.81 182 HIS A CA 1
ATOM 1375 C C . HIS A 1 182 ? 7.441 -15.547 9.117 1 97.81 182 HIS A C 1
ATOM 1377 O O . HIS A 1 182 ? 7.617 -16.172 8.07 1 97.81 182 HIS A O 1
ATOM 1383 N N . VAL A 1 183 ? 6.234 -15.508 9.734 1 98 183 VAL A N 1
ATOM 1384 C CA . VAL A 1 183 ? 5.066 -16.172 9.164 1 98 183 VAL A CA 1
ATOM 1385 C C . VAL A 1 183 ? 4.695 -15.492 7.84 1 98 183 VAL A C 1
ATOM 1387 O O . VAL A 1 183 ? 4.422 -16.172 6.848 1 98 183 VAL A O 1
ATOM 1390 N N . VAL A 1 184 ? 4.773 -14.203 7.781 1 98.12 184 VAL A N 1
ATOM 1391 C CA . VAL A 1 184 ? 4.48 -13.453 6.566 1 98.12 184 VAL A CA 1
ATOM 1392 C C . VAL A 1 184 ? 5.566 -13.711 5.523 1 98.12 184 VAL A C 1
ATOM 1394 O O . VAL A 1 184 ? 5.266 -13.898 4.34 1 98.12 184 VAL A O 1
ATOM 1397 N N . ALA A 1 185 ? 6.809 -13.703 6.02 1 98.5 185 ALA A N 1
ATOM 1398 C CA . ALA A 1 185 ? 7.945 -13.953 5.137 1 98.5 185 ALA A CA 1
ATOM 1399 C C . ALA A 1 185 ? 7.805 -15.297 4.43 1 98.5 185 ALA A C 1
ATOM 1401 O O . ALA A 1 185 ? 8 -15.383 3.215 1 98.5 185 ALA A O 1
ATOM 1402 N N . ASP A 1 186 ? 7.469 -16.328 5.16 1 98.12 186 ASP A N 1
ATOM 1403 C CA . ASP A 1 186 ? 7.309 -17.672 4.598 1 98.12 186 ASP A CA 1
ATOM 1404 C C . ASP A 1 186 ? 6.164 -17.703 3.592 1 98.12 186 ASP A C 1
ATOM 1406 O O . ASP A 1 186 ? 6.297 -18.297 2.514 1 98.12 186 ASP A O 1
ATOM 1410 N N . LEU A 1 187 ? 5.09 -17.125 3.932 1 97.81 187 LEU A N 1
ATOM 1411 C CA . LEU A 1 187 ? 3.926 -17.078 3.055 1 97.81 187 LEU A CA 1
ATOM 1412 C C . LEU A 1 187 ? 4.262 -16.391 1.736 1 97.81 187 LEU A C 1
ATOM 1414 O O . LEU A 1 187 ? 3.98 -16.922 0.662 1 97.81 187 LEU A O 1
ATOM 1418 N N . TYR A 1 188 ? 4.891 -15.227 1.784 1 98.62 188 TYR A N 1
ATOM 1419 C CA . TYR A 1 188 ? 5.137 -14.438 0.581 1 98.62 188 TYR A CA 1
ATOM 1420 C C . TYR A 1 188 ? 6.25 -15.055 -0.255 1 98.62 188 TYR A C 1
ATOM 1422 O O . TYR A 1 188 ? 6.227 -14.984 -1.485 1 98.62 188 TYR A O 1
ATOM 1430 N N . ALA A 1 189 ? 7.207 -15.688 0.437 1 98.5 189 ALA A N 1
ATOM 1431 C CA . ALA A 1 189 ? 8.211 -16.438 -0.318 1 98.5 189 ALA A CA 1
ATOM 1432 C C . ALA A 1 189 ? 7.574 -17.562 -1.117 1 98.5 189 ALA A C 1
ATOM 1434 O O . ALA A 1 189 ? 7.91 -17.781 -2.285 1 98.5 189 ALA A O 1
ATOM 1435 N N . ASP A 1 190 ? 6.668 -18.281 -0.492 1 97.88 190 ASP A N 1
ATOM 1436 C CA . ASP A 1 190 ? 5.969 -19.375 -1.175 1 97.88 190 ASP A CA 1
ATOM 1437 C C . ASP A 1 190 ? 5.113 -18.828 -2.322 1 97.88 190 ASP A C 1
ATOM 1439 O O . ASP A 1 190 ? 5.09 -19.422 -3.408 1 97.88 190 ASP A O 1
ATOM 1443 N N . LEU A 1 191 ? 4.406 -17.781 -2.129 1 97.94 191 LEU A N 1
ATOM 1444 C CA . LEU A 1 191 ? 3.561 -17.188 -3.158 1 97.94 191 LEU A CA 1
ATOM 1445 C C . LEU A 1 191 ? 4.402 -16.656 -4.316 1 97.94 191 LEU A C 1
ATOM 1447 O O . LEU A 1 191 ? 3.971 -16.703 -5.469 1 97.94 191 LEU A O 1
ATOM 1451 N N . ALA A 1 192 ? 5.578 -16.125 -3.992 1 98.56 192 ALA A N 1
ATOM 1452 C CA . ALA A 1 192 ? 6.484 -15.672 -5.043 1 98.56 192 ALA A CA 1
ATOM 1453 C C . ALA A 1 192 ? 6.812 -16.797 -6.012 1 98.56 192 ALA A C 1
ATOM 1455 O O . ALA A 1 192 ? 6.832 -16.594 -7.23 1 98.56 192 ALA A O 1
ATOM 1456 N N . MET A 1 193 ? 7.043 -18.016 -5.484 1 98.25 193 MET A N 1
ATOM 1457 C CA . MET A 1 193 ? 7.344 -19.156 -6.336 1 98.25 193 MET A CA 1
ATOM 1458 C C . MET A 1 193 ? 6.168 -19.484 -7.246 1 98.25 193 MET A C 1
ATOM 1460 O O . MET A 1 193 ? 6.355 -19.812 -8.422 1 98.25 193 MET A O 1
ATOM 1464 N N . ARG A 1 194 ? 5.008 -19.312 -6.723 1 97.5 194 ARG A N 1
ATOM 1465 C CA . ARG A 1 194 ? 3.818 -19.562 -7.535 1 97.5 194 ARG A CA 1
ATOM 1466 C C . ARG A 1 194 ? 3.672 -18.5 -8.617 1 97.5 194 ARG A C 1
ATOM 1468 O O . ARG A 1 194 ? 3.389 -18.828 -9.773 1 97.5 194 ARG A O 1
ATOM 1475 N N . MET A 1 195 ? 3.912 -17.25 -8.297 1 97.88 195 MET A N 1
ATOM 1476 C CA . MET A 1 195 ? 3.732 -16.141 -9.227 1 97.88 195 MET A CA 1
ATOM 1477 C C . MET A 1 195 ? 4.684 -16.266 -10.406 1 97.88 195 MET A C 1
ATOM 1479 O O . MET A 1 195 ? 4.324 -15.914 -11.539 1 97.88 195 MET A O 1
ATOM 1483 N N . VAL A 1 196 ? 5.84 -16.844 -10.117 1 98.19 196 VAL A N 1
ATOM 1484 C CA . VAL A 1 196 ? 6.816 -16.906 -11.203 1 98.19 196 VAL A CA 1
ATOM 1485 C C . VAL A 1 196 ? 6.719 -18.266 -11.898 1 98.19 196 VAL A C 1
ATOM 1487 O O . VAL A 1 196 ? 7.465 -18.531 -12.836 1 98.19 196 VAL A O 1
ATOM 1490 N N . GLY A 1 197 ? 5.832 -19.094 -11.477 1 96.19 197 GLY A N 1
ATOM 1491 C CA . GLY A 1 197 ? 5.703 -20.391 -12.102 1 96.19 197 GLY A CA 1
ATOM 1492 C C . GLY A 1 197 ? 6.949 -21.25 -11.961 1 96.19 197 GLY A C 1
ATOM 1493 O O . GLY A 1 197 ? 7.434 -21.812 -12.945 1 96.19 197 GLY A O 1
ATOM 1494 N N . ALA A 1 198 ? 7.461 -21.234 -10.711 1 91.69 198 ALA A N 1
ATOM 1495 C CA . ALA A 1 198 ? 8.688 -21.984 -10.469 1 91.69 198 ALA A CA 1
ATOM 1496 C C . ALA A 1 198 ? 8.43 -23.484 -10.594 1 91.69 198 ALA A C 1
ATOM 1498 O O . ALA A 1 198 ? 7.402 -24 -10.141 1 91.69 198 ALA A O 1
ATOM 1499 N N . ASN A 1 199 ? 9.266 -24.188 -11.242 1 78.81 199 ASN A N 1
ATOM 1500 C CA . ASN A 1 199 ? 9.227 -25.641 -11.445 1 78.81 199 ASN A CA 1
ATOM 1501 C C . ASN A 1 199 ? 9.891 -26.391 -10.297 1 78.81 199 ASN A C 1
ATOM 1503 O O . ASN A 1 199 ? 10.844 -25.891 -9.695 1 78.81 199 ASN A O 1
ATOM 1507 N N . MET B 1 1 ? -23.641 11.609 18.656 1 41.41 1 MET B N 1
ATOM 1508 C CA . MET B 1 1 ? -24.297 10.57 17.891 1 41.41 1 MET B CA 1
ATOM 1509 C C . MET B 1 1 ? -23.844 10.594 16.438 1 41.41 1 MET B C 1
ATOM 1511 O O . MET B 1 1 ? -24.094 11.555 15.711 1 41.41 1 MET B O 1
ATOM 1515 N N . SER B 1 2 ? -22.828 9.727 16.109 1 52.84 2 SER B N 1
ATOM 1516 C CA . SER B 1 2 ? -22.156 9.812 14.82 1 52.84 2 SER B CA 1
ATOM 1517 C C . SER B 1 2 ? -23.141 9.609 13.672 1 52.84 2 SER B C 1
ATOM 1519 O O . SER B 1 2 ? -24.016 8.75 13.75 1 52.84 2 SER B O 1
ATOM 1521 N N . GLU B 1 3 ? -23.297 10.594 12.93 1 64.88 3 GLU B N 1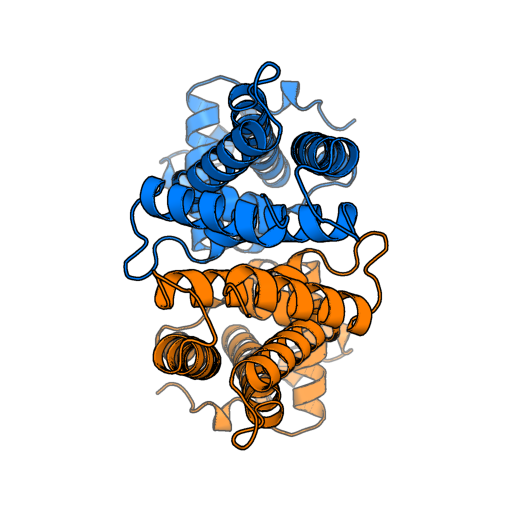
ATOM 1522 C CA . GLU B 1 3 ? -24.25 10.57 11.82 1 64.88 3 GLU B CA 1
ATOM 1523 C C . GLU B 1 3 ? -24.062 9.328 10.953 1 64.88 3 GLU B C 1
ATOM 1525 O O . GLU B 1 3 ? -22.938 8.867 10.766 1 64.88 3 GLU B O 1
ATOM 1530 N N . SER B 1 4 ? -25.109 8.633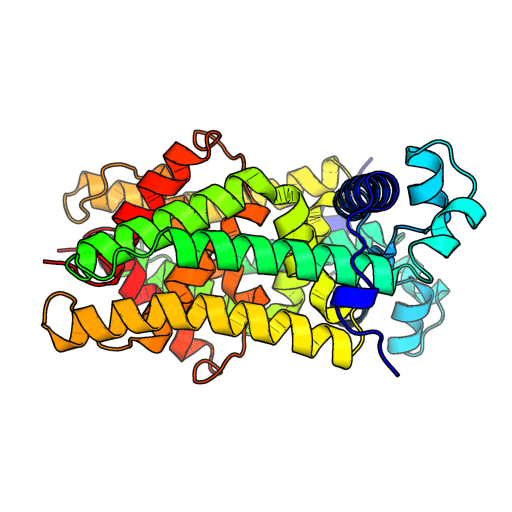 10.719 1 72.69 4 SER B N 1
ATOM 1531 C CA . SER B 1 4 ? -25.125 7.48 9.828 1 72.69 4 SER B CA 1
ATOM 1532 C C . SER B 1 4 ? -24.516 7.816 8.469 1 72.69 4 SER B C 1
ATOM 1534 O O . SER B 1 4 ? -24.531 8.977 8.055 1 72.69 4 SER B O 1
ATOM 1536 N N . PRO B 1 5 ? -23.844 6.863 7.836 1 77.38 5 PRO B N 1
ATOM 1537 C CA . PRO B 1 5 ? -23.281 7.121 6.508 1 77.38 5 PRO B CA 1
ATOM 1538 C C . PRO B 1 5 ? -24.266 7.824 5.574 1 77.38 5 PRO B C 1
ATOM 1540 O O . PRO B 1 5 ? -23.875 8.711 4.812 1 77.38 5 PRO B O 1
ATOM 1543 N N . SER B 1 6 ? -25.406 7.449 5.68 1 71.69 6 SER B N 1
ATOM 1544 C CA . SER B 1 6 ? -26.391 8.055 4.789 1 71.69 6 SER B CA 1
ATOM 1545 C C . SER B 1 6 ? -26.578 9.539 5.102 1 71.69 6 SER B C 1
ATOM 1547 O O . SER B 1 6 ? -26.984 10.312 4.234 1 71.69 6 SER B O 1
ATOM 1549 N N . GLN B 1 7 ? -26.312 9.852 6.176 1 71.38 7 GLN B N 1
ATOM 1550 C CA . GLN B 1 7 ? -26.484 11.242 6.586 1 71.38 7 GLN B CA 1
ATOM 1551 C C . GLN B 1 7 ? -25.297 12.094 6.164 1 71.38 7 GLN B C 1
ATOM 1553 O O . GLN B 1 7 ? -25.422 13.297 5.93 1 71.38 7 GLN B O 1
ATOM 1558 N N . VAL B 1 8 ? -24.266 11.461 6.078 1 74.94 8 VAL B N 1
ATOM 1559 C CA . VAL B 1 8 ? -23.047 12.195 5.793 1 74.94 8 VAL B CA 1
ATOM 1560 C C . VAL B 1 8 ? -22.812 12.266 4.285 1 74.94 8 VAL B C 1
ATOM 1562 O O . VAL B 1 8 ? -22.234 13.227 3.777 1 74.94 8 VAL B O 1
ATOM 1565 N N . ILE B 1 9 ? -23.312 11.305 3.676 1 81.44 9 ILE B N 1
ATOM 1566 C CA . ILE B 1 9 ? -23.062 11.242 2.24 1 81.44 9 ILE B CA 1
ATOM 1567 C C . ILE B 1 9 ? -24.312 11.711 1.479 1 81.44 9 ILE B C 1
ATOM 1569 O O . ILE B 1 9 ? -25.266 10.953 1.312 1 81.44 9 ILE B O 1
ATOM 1573 N N . SER B 1 10 ? -24.188 12.938 1.136 1 79.38 10 SER B N 1
ATOM 1574 C CA . SER B 1 10 ? -25.266 13.539 0.358 1 79.38 10 SER B CA 1
ATOM 1575 C C . SER B 1 10 ? -25.078 13.273 -1.134 1 79.38 10 SER B C 1
ATOM 1577 O O . SER B 1 10 ? -23.969 13.367 -1.652 1 79.38 10 SER B O 1
ATOM 1579 N N . PRO B 1 11 ? -26.125 12.969 -1.836 1 80.88 11 PRO B N 1
ATOM 1580 C CA . PRO B 1 11 ? -26.062 12.734 -3.281 1 80.88 11 PRO B CA 1
ATOM 1581 C C . PRO B 1 11 ? -26.078 14.031 -4.086 1 80.88 11 PRO B C 1
ATOM 1583 O O . PRO B 1 11 ? -26.016 14 -5.316 1 80.88 11 PRO B O 1
ATOM 1586 N N . SER B 1 12 ? -26.094 15.023 -3.459 1 86.56 12 SER B N 1
ATOM 1587 C CA . SER B 1 12 ? -26.156 16.297 -4.18 1 86.5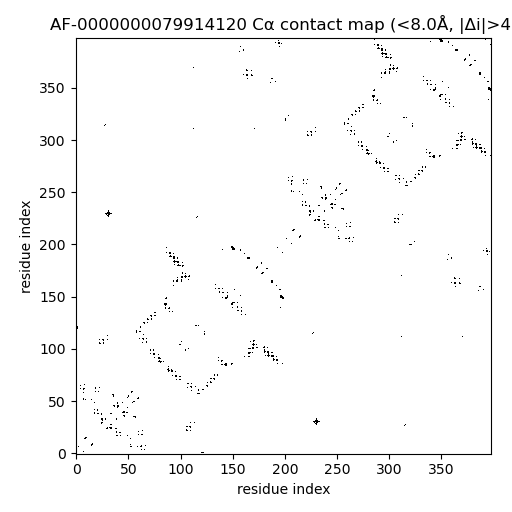6 12 SER B CA 1
ATOM 1588 C C . SER B 1 12 ? -24.891 16.531 -5 1 86.56 12 SER B C 1
ATOM 1590 O O . SER B 1 12 ? -23.812 16.047 -4.641 1 86.56 12 SER B O 1
ATOM 1592 N N . LYS B 1 13 ? -25.047 17.266 -6.078 1 90.12 13 LYS B N 1
ATOM 1593 C CA . LYS B 1 13 ? -23.922 17.594 -6.957 1 90.12 13 LYS B CA 1
ATOM 1594 C C . LYS B 1 13 ? -22.891 18.453 -6.23 1 90.12 13 LYS B C 1
ATOM 1596 O O . LYS B 1 13 ? -21.688 18.297 -6.43 1 90.12 13 LYS B O 1
ATOM 1601 N N . ALA B 1 14 ? -23.422 19.344 -5.43 1 88.19 14 ALA B N 1
ATOM 1602 C CA . ALA B 1 14 ? -22.531 20.219 -4.68 1 88.19 14 ALA B CA 1
ATOM 1603 C C . ALA B 1 14 ? -21.656 19.438 -3.713 1 88.19 14 ALA B C 1
ATOM 1605 O O . ALA B 1 14 ? -20.438 19.641 -3.654 1 88.19 14 ALA B O 1
ATOM 1606 N N . ALA B 1 15 ? -22.25 18.516 -3.023 1 92.31 15 ALA B N 1
ATOM 1607 C CA . ALA B 1 15 ? -21.516 17.688 -2.08 1 92.31 15 ALA B CA 1
ATOM 1608 C C . ALA B 1 15 ? -20.469 16.828 -2.801 1 92.31 15 ALA B C 1
ATOM 1610 O O . ALA B 1 15 ? -19.344 16.672 -2.314 1 92.31 15 ALA B O 1
ATOM 1611 N N . ALA B 1 16 ? -20.875 16.391 -3.967 1 93.06 16 ALA B N 1
ATOM 1612 C CA . ALA B 1 16 ? -19.953 15.57 -4.762 1 93.06 16 ALA B CA 1
ATOM 1613 C C . ALA B 1 16 ? -18.766 16.391 -5.238 1 93.06 16 ALA B C 1
ATOM 1615 O O . ALA B 1 16 ? -17.625 15.883 -5.266 1 93.06 16 ALA B O 1
ATOM 1616 N N . ARG B 1 17 ? -19 17.562 -5.59 1 93.56 17 ARG B N 1
ATOM 1617 C CA . ARG B 1 17 ? -17.938 18.453 -6.023 1 93.56 17 ARG B CA 1
ATOM 1618 C C . ARG B 1 17 ? -16.953 18.734 -4.883 1 93.56 17 ARG B C 1
ATOM 1620 O O . ARG B 1 17 ? -15.742 18.797 -5.098 1 93.56 17 ARG B O 1
ATOM 1627 N N . ILE B 1 18 ? -17.516 18.859 -3.752 1 94.56 18 ILE B N 1
ATOM 1628 C CA . ILE B 1 18 ? -16.688 19.109 -2.574 1 94.56 18 ILE B CA 1
ATOM 1629 C C . ILE B 1 18 ? -15.812 17.891 -2.277 1 94.56 18 ILE B C 1
ATOM 1631 O O . ILE B 1 18 ? -14.617 18.031 -2.018 1 94.56 18 ILE B O 1
ATOM 1635 N N . ARG B 1 19 ? -16.391 16.734 -2.336 1 95.19 19 ARG B N 1
ATOM 1636 C CA . ARG B 1 19 ? -15.617 15.516 -2.1 1 95.19 19 ARG B CA 1
ATOM 1637 C C . ARG B 1 19 ? -14.484 15.375 -3.115 1 95.19 19 ARG B C 1
ATOM 1639 O O . ARG B 1 19 ? -13.359 15.023 -2.754 1 95.19 19 ARG B O 1
ATOM 1646 N N . ALA B 1 20 ? -14.805 15.711 -4.34 1 94.75 20 ALA B N 1
ATOM 1647 C CA . ALA B 1 20 ? -13.805 15.594 -5.395 1 94.75 20 ALA B CA 1
ATOM 1648 C C . ALA B 1 20 ? -12.648 16.562 -5.156 1 94.75 20 ALA B C 1
ATOM 1650 O O . ALA B 1 20 ? -11.484 16.203 -5.301 1 94.75 20 ALA B O 1
ATOM 1651 N N . ALA B 1 21 ? -12.969 17.719 -4.801 1 95.31 21 ALA B N 1
ATOM 1652 C CA . ALA B 1 21 ? -11.953 18.719 -4.508 1 95.31 21 ALA B CA 1
ATOM 1653 C C . ALA B 1 21 ? -11.117 18.328 -3.295 1 95.31 21 ALA B C 1
ATOM 1655 O O . ALA B 1 21 ? -9.906 18.562 -3.262 1 95.31 21 ALA B O 1
ATOM 1656 N N . ALA B 1 22 ? -11.773 17.75 -2.338 1 95.44 22 ALA B N 1
ATOM 1657 C CA . ALA B 1 22 ? -11.078 17.312 -1.13 1 95.44 22 ALA B CA 1
ATOM 1658 C C . ALA B 1 22 ? -10.109 16.172 -1.439 1 95.44 22 ALA B C 1
ATOM 1660 O O . ALA B 1 22 ? -8.984 16.156 -0.931 1 95.44 22 ALA B O 1
ATOM 1661 N N . VAL B 1 23 ? -10.492 15.258 -2.285 1 94.62 23 VAL B N 1
ATOM 1662 C CA . VAL B 1 23 ? -9.625 14.148 -2.682 1 94.62 23 VAL B CA 1
ATOM 1663 C C . VAL B 1 23 ? -8.352 14.695 -3.318 1 94.62 23 VAL B C 1
ATOM 1665 O O . VAL B 1 23 ? -7.246 14.266 -2.975 1 94.62 23 VAL B O 1
ATOM 1668 N N . ASP B 1 24 ? -8.508 15.625 -4.137 1 92.69 24 ASP B N 1
ATOM 1669 C CA . ASP B 1 24 ? -7.359 16.234 -4.801 1 92.69 24 ASP B CA 1
ATOM 1670 C C . ASP B 1 24 ? -6.441 16.922 -3.791 1 92.69 24 ASP B C 1
ATOM 1672 O O . ASP B 1 24 ? -5.219 16.766 -3.859 1 92.69 24 ASP B O 1
ATOM 1676 N N . ALA B 1 25 ? -7.043 17.625 -2.871 1 92.12 25 ALA B N 1
ATOM 1677 C CA . ALA B 1 25 ? -6.277 18.328 -1.848 1 92.12 25 ALA B CA 1
ATOM 1678 C C . ALA B 1 25 ? -5.559 17.344 -0.924 1 92.12 25 ALA B C 1
ATOM 1680 O O . ALA B 1 25 ? -4.367 17.516 -0.644 1 92.12 25 ALA B O 1
ATOM 1681 N N . PHE B 1 26 ? -6.281 16.359 -0.506 1 91.19 26 PHE B N 1
ATOM 1682 C CA . PHE B 1 26 ? -5.703 15.336 0.367 1 91.19 26 PHE B CA 1
ATOM 1683 C C . PHE B 1 26 ? -4.574 14.602 -0.337 1 91.19 26 PHE B C 1
ATOM 1685 O O . PHE B 1 26 ? -3.543 14.305 0.273 1 91.19 26 PHE B O 1
ATOM 1692 N N . ALA B 1 27 ? -4.773 14.336 -1.617 1 86.06 27 ALA B N 1
ATOM 1693 C CA . ALA B 1 27 ? -3.773 13.594 -2.387 1 86.06 27 ALA B CA 1
ATOM 1694 C C . ALA B 1 27 ? -2.502 14.422 -2.568 1 86.06 27 ALA B C 1
ATOM 1696 O O . ALA B 1 27 ? -1.396 13.875 -2.576 1 86.06 27 ALA B O 1
ATOM 1697 N N . THR B 1 28 ? -2.635 15.664 -2.646 1 83.81 28 THR B N 1
ATOM 1698 C CA . THR B 1 28 ? -1.523 16.547 -2.957 1 83.81 28 THR B CA 1
ATOM 1699 C C . THR B 1 28 ? -0.792 16.969 -1.685 1 83.81 28 THR B C 1
ATOM 1701 O O . THR B 1 28 ? 0.438 16.922 -1.627 1 83.81 28 THR B O 1
ATOM 1704 N N . ASN B 1 29 ? -1.575 17.281 -0.59 1 83.5 29 ASN B N 1
ATOM 1705 C CA . ASN B 1 29 ? -0.994 17.906 0.595 1 83.5 29 ASN B CA 1
ATOM 1706 C C . ASN B 1 29 ? -1.029 16.969 1.796 1 83.5 29 A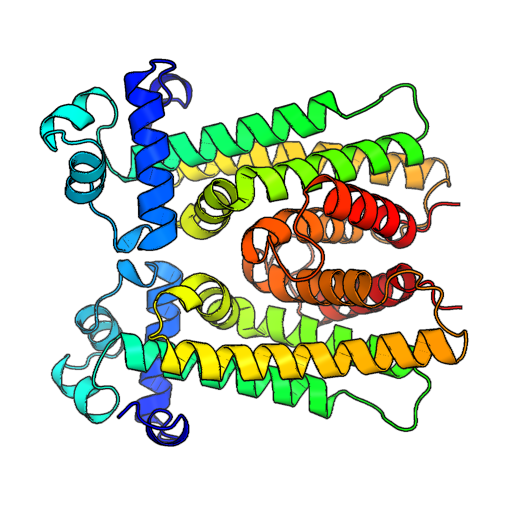SN B C 1
ATOM 1708 O O . ASN B 1 29 ? -0.462 17.266 2.846 1 83.5 29 ASN B O 1
ATOM 1712 N N . GLY B 1 30 ? -1.658 15.805 1.552 1 85.75 30 GLY B N 1
ATOM 1713 C CA . GLY B 1 30 ? -1.958 14.977 2.707 1 85.75 30 GLY B CA 1
ATOM 1714 C C . GLY B 1 30 ? -3.162 15.461 3.494 1 85.75 30 GLY B C 1
ATOM 1715 O O . GLY B 1 30 ? -3.506 16.641 3.445 1 85.75 30 GLY B O 1
ATOM 1716 N N . TYR B 1 31 ? -3.742 14.633 4.234 1 90 31 TYR B N 1
ATOM 1717 C CA . TYR B 1 31 ? -4.922 14.961 5.023 1 90 31 TYR B CA 1
ATOM 1718 C C . TYR B 1 31 ? -4.598 15.992 6.094 1 90 31 TYR B C 1
ATOM 1720 O O . TYR B 1 31 ? -5.281 17.016 6.211 1 90 31 TYR B O 1
ATOM 1728 N N . GLY B 1 32 ? -3.572 15.711 6.844 1 86 32 GLY B N 1
ATOM 1729 C CA . GLY B 1 32 ? -3.197 16.609 7.918 1 86 32 GLY B CA 1
ATOM 1730 C C . GLY B 1 32 ? -2.811 18 7.426 1 86 32 GLY B C 1
ATOM 1731 O O . GLY B 1 32 ? -3.086 19 8.094 1 86 32 GLY B O 1
ATOM 1732 N N . GLY B 1 33 ? -2.262 18.094 6.293 1 85.56 33 GLY B N 1
ATOM 1733 C CA . GLY B 1 33 ? -1.757 19.344 5.75 1 85.56 33 GLY B CA 1
ATOM 1734 C C . GLY B 1 33 ? -2.803 20.125 4.98 1 85.56 33 GLY B C 1
ATOM 1735 O O . GLY B 1 33 ? -2.502 21.172 4.395 1 85.56 33 GLY B O 1
ATOM 1736 N N . THR B 1 34 ? -3.973 19.562 4.941 1 91.19 34 THR B N 1
ATOM 1737 C CA . THR B 1 34 ? -5.047 20.203 4.195 1 91.19 34 THR B CA 1
ATOM 1738 C C . THR B 1 34 ? -6.082 20.812 5.145 1 91.19 34 THR B C 1
ATOM 1740 O O . THR B 1 34 ? -6.445 20.188 6.145 1 91.19 34 THR B O 1
ATOM 1743 N N . THR B 1 35 ? -6.477 22.047 4.844 1 91.56 35 THR B N 1
ATOM 1744 C CA . THR B 1 35 ? -7.527 22.703 5.621 1 91.56 35 THR B CA 1
ATOM 1745 C C . THR B 1 35 ? -8.82 22.797 4.812 1 91.56 35 THR B C 1
ATOM 1747 O O . THR B 1 35 ? -8.805 22.641 3.588 1 91.56 35 THR B O 1
ATOM 1750 N N . THR B 1 36 ? -9.875 22.953 5.574 1 92.25 36 THR B N 1
ATOM 1751 C CA . THR B 1 36 ? -11.156 23.156 4.91 1 92.25 36 THR B CA 1
ATOM 1752 C C . THR B 1 36 ? -11.117 24.422 4.055 1 92.25 36 THR B C 1
ATOM 1754 O O . THR B 1 36 ? -11.75 24.484 2.994 1 92.25 36 THR B O 1
ATOM 1757 N N . ARG B 1 37 ? -10.367 25.453 4.473 1 92.81 37 ARG B N 1
ATOM 1758 C CA . ARG B 1 37 ? -10.211 26.688 3.711 1 92.81 37 ARG B CA 1
ATOM 1759 C C . ARG B 1 37 ? -9.562 26.406 2.355 1 92.81 37 ARG B C 1
ATOM 1761 O O . ARG B 1 37 ? -9.969 26.984 1.342 1 92.81 37 ARG B O 1
ATOM 1768 N N . GLU B 1 38 ? -8.602 25.578 2.34 1 93.5 38 GLU B N 1
ATOM 1769 C CA . GLU B 1 38 ? -7.91 25.219 1.105 1 93.5 38 GLU B CA 1
ATOM 1770 C C . GLU B 1 38 ? -8.836 24.469 0.152 1 93.5 38 GLU B C 1
ATOM 1772 O O . GLU B 1 38 ? -8.789 24.672 -1.062 1 93.5 38 GLU B O 1
ATOM 1777 N N . ILE B 1 39 ? -9.648 23.562 0.706 1 95.25 39 ILE B N 1
ATOM 1778 C CA . ILE B 1 39 ? -10.594 22.812 -0.105 1 95.25 39 ILE B CA 1
ATOM 1779 C C . ILE B 1 39 ? -11.609 23.766 -0.731 1 95.25 39 ILE B C 1
ATOM 1781 O O . ILE B 1 39 ? -11.891 23.688 -1.929 1 95.25 39 ILE B O 1
ATOM 1785 N N . ALA B 1 40 ? -12.125 24.672 0.07 1 94.62 40 ALA B N 1
ATOM 1786 C CA . ALA B 1 40 ? -13.086 25.672 -0.408 1 94.62 40 ALA B CA 1
ATOM 1787 C C . ALA B 1 40 ? -12.477 26.547 -1.5 1 94.62 40 ALA B C 1
ATOM 1789 O O . ALA B 1 40 ? -13.125 26.828 -2.504 1 94.62 40 ALA B O 1
ATOM 1790 N N . ALA B 1 41 ? -11.25 26.906 -1.307 1 93.44 41 ALA B N 1
ATOM 1791 C CA . ALA B 1 41 ? -10.547 27.766 -2.26 1 93.44 41 ALA B CA 1
ATOM 1792 C C . ALA B 1 41 ? -10.438 27.078 -3.623 1 93.44 41 ALA B C 1
ATOM 1794 O O . ALA B 1 41 ? -10.539 27.75 -4.66 1 93.44 41 ALA B O 1
ATOM 1795 N N . ARG B 1 42 ? -10.266 25.797 -3.658 1 93 42 ARG B N 1
ATOM 1796 C CA . ARG B 1 42 ? -10.18 25.031 -4.902 1 93 42 ARG B CA 1
ATOM 1797 C C . ARG B 1 42 ? -11.492 25.109 -5.68 1 93 42 ARG B C 1
ATOM 1799 O O . ARG B 1 42 ? -11.516 24.891 -6.891 1 93 42 ARG B O 1
ATOM 1806 N N . LEU B 1 43 ? -12.539 25.375 -4.969 1 94.88 43 LEU B N 1
ATOM 1807 C CA . LEU B 1 43 ? -13.867 25.422 -5.574 1 94.88 43 LEU B CA 1
ATOM 1808 C C . LEU B 1 43 ? -14.359 26.859 -5.688 1 94.88 43 LEU B C 1
ATOM 1810 O O . LEU B 1 43 ? -15.523 27.109 -6.02 1 94.88 43 LEU B O 1
ATOM 1814 N N . ASP B 1 44 ? -13.531 27.828 -5.312 1 94.19 44 ASP B N 1
ATOM 1815 C CA . ASP B 1 44 ? -13.875 29.234 -5.312 1 94.19 44 ASP B CA 1
ATOM 1816 C C . ASP B 1 44 ? -15.078 29.516 -4.41 1 94.19 44 ASP B C 1
ATOM 1818 O O . ASP B 1 44 ? -15.992 30.25 -4.793 1 94.19 44 ASP B O 1
ATOM 1822 N N . MET B 1 45 ? -15.07 28.828 -3.354 1 92.69 45 MET B N 1
ATOM 1823 C CA . MET B 1 45 ? -16.109 29 -2.346 1 92.69 45 MET B CA 1
ATOM 1824 C C . MET B 1 45 ? -15.531 29.547 -1.047 1 92.69 45 MET B C 1
ATOM 1826 O O . MET B 1 45 ? -14.328 29.422 -0.801 1 92.69 45 MET B O 1
ATOM 1830 N N . SER B 1 46 ? -16.469 30.188 -0.303 1 90.88 46 SER B N 1
ATOM 1831 C CA . SER B 1 46 ? -16.078 30.5 1.068 1 90.88 46 SER B CA 1
ATOM 1832 C C . SER B 1 46 ? -16.031 29.25 1.934 1 90.88 46 SER B C 1
ATOM 1834 O O . SER B 1 46 ? -16.75 28.281 1.669 1 90.88 46 SER B O 1
ATOM 1836 N N . PRO B 1 47 ? -15.156 29.234 2.9 1 88.12 47 PRO B N 1
ATOM 1837 C CA . PRO B 1 47 ? -15.164 28.094 3.828 1 88.12 47 PRO B CA 1
ATOM 1838 C C . PRO B 1 47 ? -16.547 27.828 4.426 1 88.12 47 PRO B C 1
ATOM 1840 O O . PRO B 1 47 ? -16.922 26.672 4.613 1 88.12 47 PRO B O 1
ATOM 1843 N N . ALA B 1 48 ? -17.281 28.891 4.609 1 90.19 48 ALA B N 1
ATOM 1844 C CA . ALA B 1 48 ? -18.609 28.781 5.211 1 90.19 48 ALA B CA 1
ATOM 1845 C C . ALA B 1 48 ? -19.562 28.031 4.297 1 90.19 48 ALA B C 1
ATOM 1847 O O . ALA B 1 48 ? -20.484 27.359 4.773 1 90.19 48 ALA B O 1
ATOM 1848 N N . ALA B 1 49 ? -19.297 28.016 3.117 1 89.88 49 ALA B N 1
ATOM 1849 C CA . ALA B 1 49 ? -20.172 27.391 2.127 1 89.88 49 ALA B CA 1
ATOM 1850 C C . ALA B 1 49 ? -20.094 25.875 2.182 1 89.88 49 ALA B C 1
ATOM 1852 O O . ALA B 1 49 ? -20.953 25.172 1.647 1 89.88 49 ALA B O 1
ATOM 1853 N N . MET B 1 50 ? -19.094 25.344 2.836 1 88.81 50 MET B N 1
ATOM 1854 C CA . MET B 1 50 ? -18.906 23.891 2.891 1 88.81 50 MET B CA 1
ATOM 1855 C C . MET B 1 50 ? -19.641 23.297 4.082 1 88.81 50 MET B C 1
ATOM 1857 O O . MET B 1 50 ? -20.031 22.125 4.055 1 88.81 50 MET B O 1
ATOM 1861 N N . TYR B 1 51 ? -19.906 24.109 5.035 1 89 51 TYR B N 1
ATOM 1862 C CA . TYR B 1 51 ? -20.375 23.641 6.336 1 89 51 TYR B CA 1
ATOM 1863 C C . TYR B 1 51 ? -21.75 23 6.223 1 89 51 TYR B C 1
ATOM 1865 O O . TYR B 1 51 ? -22.047 22.031 6.906 1 89 51 TYR B O 1
ATOM 1873 N N . PRO B 1 52 ? -22.547 23.516 5.34 1 89.88 52 PRO B N 1
ATOM 1874 C CA . PRO B 1 52 ? -23.859 22.875 5.191 1 89.88 52 PRO B CA 1
ATOM 1875 C C . PRO B 1 52 ? -23.75 21.438 4.684 1 89.88 52 PRO B C 1
ATOM 1877 O O . PRO B 1 52 ? -24.672 20.641 4.879 1 89.88 52 PRO B O 1
ATOM 1880 N N . HIS B 1 53 ? -22.703 21.141 4.109 1 91.19 53 HIS B N 1
ATOM 1881 C CA . HIS B 1 53 ? -22.547 19.812 3.523 1 91.19 53 HIS B CA 1
ATOM 1882 C C . HIS B 1 53 ? -21.719 18.906 4.438 1 91.19 53 HIS B C 1
ATOM 1884 O O . HIS B 1 53 ? -22.047 17.719 4.582 1 91.19 53 HIS B O 1
ATOM 1890 N N . TYR B 1 54 ? -20.719 19.484 4.984 1 93.25 54 TYR B N 1
ATOM 1891 C CA . TYR B 1 54 ? -19.828 18.75 5.879 1 93.25 54 TYR B CA 1
ATOM 1892 C C . TYR B 1 54 ? -19.422 19.609 7.066 1 93.25 54 TYR B C 1
ATOM 1894 O O . TYR B 1 54 ? -18.812 20.672 6.895 1 93.25 54 TYR B O 1
ATOM 1902 N N . ARG B 1 55 ? -19.609 19.141 8.188 1 91.5 55 ARG B N 1
ATOM 1903 C CA . ARG B 1 55 ? -19.422 19.906 9.414 1 91.5 55 ARG B CA 1
ATOM 1904 C C . ARG B 1 55 ? -17.953 19.984 9.797 1 91.5 55 ARG B C 1
ATOM 1906 O O . ARG B 1 55 ? -17.547 20.844 10.594 1 91.5 55 ARG B O 1
ATOM 1913 N N . SER B 1 56 ? -17.234 19.016 9.258 1 92.25 56 SER B N 1
ATOM 1914 C CA . SER B 1 56 ? -15.812 18.984 9.594 1 92.25 56 SER B CA 1
ATOM 1915 C C . SER B 1 56 ? -15 18.312 8.492 1 92.25 56 SER B C 1
ATOM 1917 O O . SER B 1 56 ? -15.555 17.641 7.617 1 92.25 56 SER B O 1
ATOM 1919 N N . LYS B 1 57 ? -13.789 18.531 8.578 1 93.5 57 LYS B N 1
ATOM 1920 C CA . LYS B 1 57 ? -12.852 17.859 7.68 1 93.5 57 LYS B CA 1
ATOM 1921 C C . LYS B 1 57 ? -12.945 16.344 7.832 1 93.5 57 LYS B C 1
ATOM 1923 O O . LYS B 1 57 ? -12.867 15.609 6.844 1 93.5 57 LYS B O 1
ATOM 1928 N N . GLU B 1 58 ? -13.078 15.883 9.039 1 94.38 58 GLU B N 1
ATOM 1929 C CA . GLU B 1 58 ? -13.188 14.453 9.305 1 94.38 58 GLU B CA 1
ATOM 1930 C C . GLU B 1 58 ? -14.461 13.883 8.68 1 94.38 58 GLU B C 1
ATOM 1932 O O . GLU B 1 58 ? -14.438 12.781 8.125 1 94.38 58 GLU B O 1
ATOM 1937 N N . GLU B 1 59 ? -15.469 14.539 8.75 1 94.81 59 GLU B N 1
ATOM 1938 C CA . GLU B 1 59 ? -16.703 14.094 8.117 1 94.81 59 GLU B CA 1
ATOM 1939 C C . GLU B 1 59 ? -16.547 13.977 6.605 1 94.81 59 GLU B C 1
ATOM 1941 O O . GLU B 1 59 ? -17.078 13.055 5.988 1 94.81 59 GLU B O 1
ATOM 1946 N N . LEU B 1 60 ? -15.898 14.938 6.098 1 94.5 60 LEU B N 1
ATOM 1947 C CA . LEU B 1 60 ? -15.609 14.914 4.668 1 94.5 60 LEU B CA 1
ATOM 1948 C C . LEU B 1 60 ? -14.758 13.703 4.305 1 94.5 60 LEU B C 1
ATOM 1950 O O . LEU B 1 60 ? -15.047 13 3.332 1 94.5 60 LEU B O 1
ATOM 1954 N N . LEU B 1 61 ? -13.742 13.422 5.102 1 95.25 61 LEU B N 1
ATOM 1955 C CA . LEU B 1 61 ? -12.914 12.242 4.91 1 95.25 61 LEU B CA 1
ATOM 1956 C C . LEU B 1 61 ? -13.75 10.969 5.008 1 95.25 61 LEU B C 1
ATOM 1958 O O . LEU B 1 61 ? -13.578 10.039 4.211 1 95.25 61 LEU B O 1
ATOM 1962 N N . PHE B 1 62 ? -14.586 10.984 5.949 1 96.5 62 PHE B N 1
ATOM 1963 C CA . PHE B 1 62 ? -15.477 9.844 6.125 1 96.5 62 PHE B CA 1
ATOM 1964 C C . PHE B 1 62 ? -16.328 9.625 4.883 1 96.5 62 PHE B C 1
ATOM 1966 O O . PHE B 1 62 ? -16.438 8.5 4.387 1 96.5 62 PHE B O 1
ATOM 1973 N N . ALA B 1 63 ? -16.891 10.633 4.406 1 95.44 63 ALA B N 1
ATOM 1974 C CA . ALA B 1 63 ? -17.734 10.539 3.223 1 95.44 63 ALA B CA 1
ATOM 1975 C C . ALA B 1 63 ? -16.953 10 2.027 1 95.44 63 ALA B C 1
ATOM 1977 O O . ALA B 1 63 ? -17.438 9.117 1.309 1 95.44 63 ALA B O 1
ATOM 1978 N N . ILE B 1 64 ? -15.789 10.477 1.824 1 95.44 64 ILE B N 1
ATOM 1979 C CA . ILE B 1 64 ? -14.922 10.047 0.729 1 95.44 64 ILE B CA 1
ATOM 1980 C C . ILE B 1 64 ? -14.586 8.57 0.889 1 95.44 64 ILE B C 1
ATOM 1982 O O . ILE B 1 64 ? -14.68 7.797 -0.068 1 95.44 64 ILE B O 1
ATOM 1986 N N . SER B 1 65 ? -14.242 8.188 2.088 1 96 65 SER B N 1
ATOM 1987 C CA . SER B 1 65 ? -13.844 6.816 2.379 1 96 65 SER B CA 1
ATOM 1988 C C . SER B 1 65 ? -15.008 5.852 2.199 1 96 65 SER B C 1
ATOM 1990 O O . SER B 1 65 ? -14.867 4.809 1.558 1 96 65 SER B O 1
ATOM 1992 N N . TYR B 1 66 ? -16.109 6.262 2.771 1 95.88 66 TYR B N 1
ATOM 1993 C CA . TYR B 1 66 ? -17.281 5.402 2.713 1 95.88 66 TYR B CA 1
ATOM 1994 C C . TYR B 1 66 ? -17.766 5.238 1.276 1 95.88 66 TYR B C 1
ATOM 1996 O O . TYR B 1 66 ? -18.078 4.125 0.842 1 95.88 66 TYR B O 1
ATOM 2004 N N . GLU B 1 67 ? -17.812 6.277 0.6 1 94.38 67 GLU B N 1
ATOM 2005 C CA . GLU B 1 67 ? -18.203 6.227 -0.805 1 94.38 67 GLU B CA 1
ATOM 2006 C C . GLU B 1 67 ? -17.25 5.348 -1.612 1 94.38 67 GLU B C 1
ATOM 2008 O O . GLU B 1 67 ? -17.688 4.527 -2.42 1 94.38 67 GLU B O 1
ATOM 2013 N N . GLY B 1 68 ? -15.992 5.598 -1.448 1 94.38 68 GLY B N 1
ATOM 2014 C CA . GLY B 1 68 ? -14.992 4.812 -2.16 1 94.38 68 GLY B CA 1
ATOM 2015 C C . GLY B 1 68 ? -15.086 3.328 -1.873 1 94.38 68 GLY B C 1
ATOM 2016 O O . GLY B 1 68 ? -15.062 2.51 -2.795 1 94.38 68 GLY B O 1
ATOM 2017 N N . HIS B 1 69 ? -15.266 2.943 -0.61 1 96.5 69 HIS B N 1
ATOM 2018 C CA . HIS B 1 69 ? -15.328 1.533 -0.246 1 96.5 69 HIS B CA 1
ATOM 2019 C C . HIS B 1 69 ? -16.656 0.911 -0.679 1 96.5 69 HIS B C 1
ATOM 2021 O O . HIS B 1 69 ? -16.703 -0.263 -1.056 1 96.5 69 HIS B O 1
ATOM 2027 N N . THR B 1 70 ? -17.703 1.735 -0.593 1 96.5 70 THR B N 1
ATOM 2028 C CA . THR B 1 70 ? -18.984 1.251 -1.104 1 96.5 70 THR B CA 1
ATOM 2029 C C . THR B 1 70 ? -18.891 0.965 -2.6 1 96.5 70 THR B C 1
ATOM 2031 O O . THR B 1 70 ? -19.391 -0.065 -3.07 1 96.5 70 THR B O 1
ATOM 2034 N N . ALA B 1 71 ? -18.281 1.848 -3.33 1 96 71 ALA B N 1
ATOM 2035 C CA . ALA B 1 71 ? -18.094 1.65 -4.766 1 96 71 ALA B CA 1
ATOM 2036 C C . ALA B 1 71 ? -17.266 0.406 -5.047 1 96 71 ALA B C 1
ATOM 2038 O O . ALA B 1 71 ? -17.578 -0.375 -5.945 1 96 71 ALA B O 1
ATOM 2039 N N . ALA B 1 72 ? -16.203 0.21 -4.309 1 97.12 72 ALA B N 1
ATOM 2040 C CA . ALA B 1 72 ? -15.375 -0.979 -4.461 1 97.12 72 ALA B CA 1
ATOM 2041 C C . ALA B 1 72 ? -16.172 -2.248 -4.176 1 97.12 72 ALA B C 1
ATOM 2043 O O . ALA B 1 72 ? -16.031 -3.246 -4.887 1 97.12 72 ALA B O 1
ATOM 2044 N N . LEU B 1 73 ? -16.953 -2.184 -3.133 1 98.25 73 LEU B N 1
ATOM 2045 C CA . LEU B 1 73 ? -17.812 -3.316 -2.795 1 98.25 73 LEU B CA 1
ATOM 2046 C C . LEU B 1 73 ? -18.781 -3.623 -3.932 1 98.25 73 LEU B C 1
ATOM 2048 O O . LEU B 1 73 ? -18.969 -4.785 -4.297 1 98.25 73 LEU B O 1
ATOM 2052 N N . ASP B 1 74 ? -19.359 -2.559 -4.469 1 98.31 74 ASP B N 1
ATOM 2053 C CA . ASP B 1 74 ? -20.266 -2.727 -5.59 1 98.31 74 ASP B CA 1
ATOM 2054 C C . ASP B 1 74 ? -19.578 -3.371 -6.785 1 98.31 74 ASP B C 1
ATOM 2056 O O . ASP B 1 74 ? -20.141 -4.227 -7.461 1 98.31 74 ASP B O 1
ATOM 2060 N N . VAL B 1 75 ? -18.391 -2.975 -7.051 1 98.31 75 VAL B N 1
ATOM 2061 C CA . VAL B 1 75 ? -17.609 -3.488 -8.164 1 98.31 75 VAL B CA 1
ATOM 2062 C C . VAL B 1 75 ? -17.359 -4.984 -7.977 1 98.31 75 VAL B C 1
ATOM 2064 O O . VAL B 1 75 ? -17.578 -5.777 -8.898 1 98.31 75 VAL B O 1
ATOM 2067 N N . VAL B 1 76 ? -16.922 -5.387 -6.801 1 98.5 76 VAL B N 1
ATOM 2068 C CA . VAL B 1 76 ? -16.594 -6.785 -6.531 1 98.5 76 VAL B CA 1
ATOM 2069 C C . VAL B 1 76 ? -17.875 -7.625 -6.539 1 98.5 76 VAL B C 1
ATOM 2071 O O . VAL B 1 76 ? -17.906 -8.703 -7.133 1 98.5 76 VAL B O 1
ATOM 2074 N N . THR B 1 77 ? -18.891 -7.07 -5.918 1 98.5 77 THR B N 1
ATOM 2075 C CA . THR B 1 77 ? -20.172 -7.77 -5.898 1 98.5 77 THR B CA 1
ATOM 2076 C C . THR B 1 77 ? -20.703 -7.965 -7.312 1 98.5 77 THR B C 1
ATOM 2078 O O . THR B 1 77 ? -21.172 -9.055 -7.664 1 98.5 77 THR B O 1
ATOM 2081 N N . GLY B 1 78 ? -20.594 -6.957 -8.07 1 98.5 78 GLY B N 1
ATOM 2082 C CA . GLY B 1 78 ? -21.109 -6.992 -9.43 1 98.5 78 GLY B CA 1
ATOM 2083 C C . GLY B 1 78 ? -20.281 -7.871 -10.359 1 98.5 78 GLY B C 1
ATOM 2084 O O . GLY B 1 78 ? -20.797 -8.359 -11.367 1 98.5 78 GLY B O 1
ATOM 2085 N N . ALA B 1 79 ? -19.047 -8.078 -10.023 1 98.69 79 ALA B N 1
ATOM 2086 C CA . ALA B 1 79 ? -18.141 -8.844 -10.875 1 98.69 79 ALA B CA 1
ATOM 2087 C C . ALA B 1 79 ? -18.266 -10.336 -10.594 1 98.69 79 ALA B C 1
ATOM 2089 O O . ALA B 1 79 ? -17.781 -11.164 -11.367 1 98.69 79 ALA B O 1
ATOM 2090 N N . ASP B 1 80 ? -18.797 -10.68 -9.414 1 98.38 80 ASP B N 1
ATOM 2091 C CA . ASP B 1 80 ? -18.922 -12.094 -9.062 1 98.38 80 ASP B CA 1
ATOM 2092 C C . ASP B 1 80 ? -19.891 -12.805 -10 1 98.38 80 ASP B C 1
ATOM 2094 O O . ASP B 1 80 ? -20.953 -12.266 -10.32 1 98.38 80 ASP B O 1
ATOM 2098 N N . LEU B 1 81 ? -19.547 -13.992 -10.547 1 97.81 81 LEU B N 1
ATOM 2099 C CA . LEU B 1 81 ? -20.328 -14.852 -11.43 1 97.81 81 LEU B CA 1
ATOM 2100 C C . LEU B 1 81 ? -20.719 -16.141 -10.719 1 97.81 81 LEU B C 1
ATOM 2102 O O . LEU B 1 81 ? -20.125 -17.188 -10.961 1 97.81 81 LEU B O 1
ATOM 2106 N N . PRO B 1 82 ? -21.734 -16.094 -9.938 1 95.19 82 PRO B N 1
ATOM 2107 C CA . PRO B 1 82 ? -22.016 -17.172 -9.008 1 95.19 82 PRO B CA 1
ATOM 2108 C C . PRO B 1 82 ? -22.219 -18.516 -9.711 1 95.19 82 PRO B C 1
ATOM 2110 O O . PRO B 1 82 ? -22 -19.578 -9.109 1 95.19 82 PRO B O 1
ATOM 2113 N N . ASP B 1 83 ? -22.547 -18.547 -10.992 1 97.38 83 ASP B N 1
ATOM 2114 C CA . ASP B 1 83 ? -22.844 -19.797 -11.695 1 97.38 83 ASP B CA 1
ATOM 2115 C C . ASP B 1 83 ? -21.609 -20.312 -12.422 1 97.38 83 ASP B C 1
ATOM 2117 O O . ASP B 1 83 ? -21.656 -21.344 -13.094 1 97.38 83 ASP B O 1
ATOM 2121 N N . GLU B 1 84 ? -20.516 -19.641 -12.289 1 98.25 84 GLU B N 1
ATOM 2122 C CA . GLU B 1 84 ? -19.266 -20.031 -12.945 1 98.25 84 GLU B CA 1
ATOM 2123 C C . GLU B 1 84 ? -18.328 -20.75 -11.977 1 98.25 84 GLU B C 1
ATOM 2125 O O . GLU B 1 84 ? -18.516 -20.672 -10.758 1 98.25 84 GLU B O 1
ATOM 2130 N N . PRO B 1 85 ? -17.375 -21.531 -12.555 1 98.12 85 PRO B N 1
ATOM 2131 C CA . PRO B 1 85 ? -16.391 -22.172 -11.68 1 98.12 85 PRO B CA 1
ATOM 2132 C C . PRO B 1 85 ? -15.562 -21.156 -10.891 1 98.12 85 PRO B C 1
ATOM 2134 O O . PRO B 1 85 ? -15.438 -20 -11.305 1 98.12 85 PRO B O 1
ATOM 2137 N N . PRO B 1 86 ? -15.016 -21.547 -9.766 1 98.44 86 PRO B N 1
ATOM 2138 C CA . PRO B 1 86 ? -14.242 -20.656 -8.891 1 98.44 86 PRO B CA 1
ATOM 2139 C C . PRO B 1 86 ? -13.125 -19.922 -9.641 1 98.44 86 PRO B C 1
ATOM 2141 O O . PRO B 1 86 ? -12.867 -18.75 -9.367 1 98.44 86 PRO B O 1
ATOM 2144 N N . SER B 1 87 ? -12.484 -20.562 -10.562 1 98.38 87 SER B N 1
ATOM 2145 C CA . SER B 1 87 ? -11.398 -19.922 -11.297 1 98.38 87 SER B CA 1
ATOM 2146 C C . SER B 1 87 ? -11.906 -18.719 -12.094 1 98.38 87 SER B C 1
ATOM 2148 O O . SER B 1 87 ? -11.297 -17.656 -12.078 1 98.38 87 SER B O 1
ATOM 2150 N N . THR B 1 88 ? -13.055 -18.906 -12.797 1 98.44 88 THR B N 1
ATOM 2151 C CA . THR B 1 88 ? -13.656 -17.828 -13.57 1 98.44 88 THR B CA 1
ATOM 2152 C C . THR B 1 88 ? -14.102 -16.688 -12.656 1 98.44 88 THR B C 1
ATOM 2154 O O . THR B 1 88 ? -13.891 -15.516 -12.961 1 98.44 88 THR B O 1
ATOM 2157 N N . ARG B 1 89 ? -14.68 -17.047 -11.523 1 98.75 89 ARG B N 1
ATOM 2158 C CA . ARG B 1 89 ? -15.133 -16.062 -10.547 1 98.75 89 ARG B CA 1
ATOM 2159 C C . ARG B 1 89 ? -13.961 -15.258 -9.992 1 98.75 89 ARG B C 1
ATOM 2161 O O . ARG B 1 89 ? -14.016 -14.023 -9.945 1 98.75 89 ARG B O 1
ATOM 2168 N N . LEU B 1 90 ? -12.891 -15.977 -9.609 1 98.88 90 LEU B N 1
ATOM 2169 C CA . LEU B 1 90 ? -11.758 -15.297 -8.992 1 98.88 90 LEU B CA 1
ATOM 2170 C C . LEU B 1 90 ? -11.086 -14.352 -9.984 1 98.88 90 LEU B C 1
ATOM 2172 O O . LEU B 1 90 ? -10.742 -13.219 -9.633 1 98.88 90 LEU B O 1
ATOM 2176 N N . LYS B 1 91 ? -10.922 -14.797 -11.211 1 98.69 91 LYS B N 1
ATOM 2177 C CA . LYS B 1 91 ? -10.344 -13.938 -12.25 1 98.69 91 LYS B CA 1
ATOM 2178 C C . LYS B 1 91 ? -11.164 -12.672 -12.43 1 98.69 91 LYS B C 1
ATOM 2180 O O . LYS B 1 91 ? -10.609 -11.57 -12.531 1 98.69 91 LYS B O 1
ATOM 2185 N N . ALA B 1 92 ? -12.445 -12.812 -12.477 1 98.81 92 ALA B N 1
ATOM 2186 C CA . ALA B 1 92 ? -13.336 -11.68 -12.664 1 98.81 92 ALA B CA 1
ATOM 2187 C C . ALA B 1 92 ? -13.258 -10.711 -11.484 1 98.81 92 ALA B C 1
ATOM 2189 O O . ALA B 1 92 ? -13.188 -9.5 -11.672 1 98.81 92 ALA B O 1
ATOM 2190 N N . LEU B 1 93 ? -13.266 -11.242 -10.266 1 98.88 93 LEU B N 1
ATOM 2191 C CA . LEU B 1 93 ? -13.227 -10.438 -9.055 1 98.88 93 LEU B CA 1
ATOM 2192 C C . LEU B 1 93 ? -11.93 -9.641 -8.969 1 98.88 93 LEU B C 1
ATOM 2194 O O . LEU B 1 93 ? -11.953 -8.422 -8.781 1 98.88 93 LEU B O 1
ATOM 2198 N N . ILE B 1 94 ? -10.812 -10.312 -9.164 1 98.88 94 ILE B N 1
ATOM 2199 C CA . ILE B 1 94 ? -9.508 -9.68 -9.031 1 98.88 94 ILE B CA 1
ATOM 2200 C C . ILE B 1 94 ? -9.305 -8.672 -10.156 1 98.88 94 ILE B C 1
ATOM 2202 O O . ILE B 1 94 ? -8.797 -7.566 -9.93 1 98.88 94 ILE B O 1
ATOM 2206 N N . GLY B 1 95 ? -9.68 -9.062 -11.352 1 98.88 95 GLY B N 1
ATOM 2207 C CA . GLY B 1 95 ? -9.594 -8.125 -12.461 1 98.88 95 GLY B CA 1
ATOM 2208 C C . GLY B 1 95 ? -10.383 -6.855 -12.227 1 98.88 95 GLY B C 1
ATOM 2209 O O . GLY B 1 95 ? -9.883 -5.754 -12.445 1 98.88 95 GLY B O 1
ATOM 2210 N N . ALA B 1 96 ? -11.602 -6.965 -11.766 1 98.81 96 ALA B N 1
ATOM 2211 C CA . ALA B 1 96 ? -12.469 -5.816 -11.523 1 98.81 96 ALA B CA 1
ATOM 2212 C C . ALA B 1 96 ? -11.93 -4.941 -10.398 1 98.81 96 ALA B C 1
ATOM 2214 O O . ALA B 1 96 ? -11.906 -3.713 -10.516 1 98.81 96 ALA B O 1
ATOM 2215 N N . PHE B 1 97 ? -11.539 -5.578 -9.367 1 98.75 97 PHE B N 1
ATOM 2216 C CA . PHE B 1 97 ? -11.039 -4.848 -8.203 1 98.75 97 PHE B CA 1
ATOM 2217 C C . PHE B 1 97 ? -9.742 -4.121 -8.547 1 98.75 97 PHE B C 1
ATOM 2219 O O . PHE B 1 97 ? -9.578 -2.947 -8.203 1 98.75 97 PHE B O 1
ATOM 2226 N N . ALA B 1 98 ? -8.867 -4.797 -9.258 1 98.81 98 ALA B N 1
ATOM 2227 C CA . ALA B 1 98 ? -7.621 -4.18 -9.703 1 98.81 98 ALA B CA 1
ATOM 2228 C C . ALA B 1 98 ? -7.895 -2.992 -10.625 1 98.81 98 ALA B C 1
ATOM 2230 O O . ALA B 1 98 ? -7.289 -1.929 -10.469 1 98.81 98 ALA B O 1
ATOM 2231 N N . SER B 1 99 ? -8.781 -3.17 -11.523 1 98.69 99 SER B N 1
ATOM 2232 C CA . SER B 1 99 ? -9.141 -2.096 -12.445 1 98.69 99 SER B CA 1
ATOM 2233 C C . SER B 1 99 ? -9.703 -0.89 -11.703 1 98.69 99 SER B C 1
ATOM 2235 O O . SER B 1 99 ? -9.375 0.254 -12.023 1 98.69 99 SER B O 1
ATOM 2237 N N . TRP B 1 100 ? -10.531 -1.146 -10.781 1 98.12 100 TRP B N 1
ATOM 2238 C CA . TRP B 1 100 ? -11.102 -0.068 -9.984 1 98.12 100 TRP B CA 1
ATOM 2239 C C . TRP B 1 100 ? -10.016 0.688 -9.227 1 98.12 100 TRP B C 1
ATOM 2241 O O . TRP B 1 100 ? -10.016 1.92 -9.203 1 98.12 100 TRP B O 1
ATOM 2251 N N . GLN B 1 101 ? -9.109 -0.051 -8.602 1 98 101 GLN B N 1
ATOM 2252 C CA . GLN B 1 101 ? -8.016 0.568 -7.859 1 98 101 GLN B CA 1
ATOM 2253 C C . GLN B 1 101 ? -7.176 1.459 -8.766 1 98 101 GLN B C 1
ATOM 2255 O O . GLN B 1 101 ? -6.754 2.545 -8.359 1 98 101 GLN B O 1
ATOM 2260 N N . ALA B 1 102 ? -6.926 0.98 -9.953 1 98.19 102 ALA B N 1
ATOM 2261 C CA . ALA B 1 102 ? -6.141 1.759 -10.906 1 98.19 102 ALA B CA 1
ATOM 2262 C C . ALA B 1 102 ? -6.902 3.004 -11.359 1 98.19 102 ALA B C 1
ATOM 2264 O O . ALA B 1 102 ? -6.371 4.113 -11.305 1 98.19 102 ALA B O 1
ATOM 2265 N N . THR B 1 103 ? -8.164 2.838 -11.672 1 97.62 103 THR B N 1
ATOM 2266 C CA . THR B 1 103 ? -8.992 3.906 -12.203 1 97.62 103 THR B CA 1
ATOM 2267 C C . THR B 1 103 ? -9.211 5 -11.164 1 97.62 103 THR B C 1
ATOM 2269 O O . THR B 1 103 ? -9.258 6.184 -11.5 1 97.62 103 THR B O 1
ATOM 2272 N N . HIS B 1 104 ? -9.289 4.605 -9.93 1 96.12 104 HIS B N 1
ATOM 2273 C CA . HIS B 1 104 ? -9.586 5.531 -8.844 1 96.12 104 HIS B CA 1
ATOM 2274 C C . HIS B 1 104 ? -8.406 5.645 -7.879 1 96.12 104 HIS B C 1
ATOM 2276 O O . HIS B 1 104 ? -8.602 5.801 -6.672 1 96.12 104 HIS B O 1
ATOM 2282 N N . HIS B 1 105 ? -7.215 5.602 -8.43 1 94.94 105 HIS B N 1
ATOM 2283 C CA . HIS B 1 105 ? -6.023 5.465 -7.598 1 94.94 105 HIS B CA 1
ATOM 2284 C C . HIS B 1 105 ? -5.875 6.645 -6.645 1 94.94 105 HIS B C 1
ATOM 2286 O O . HIS B 1 105 ? -5.465 6.473 -5.496 1 94.94 105 HIS B O 1
ATOM 2292 N N . ALA B 1 106 ? -6.289 7.848 -7 1 90.62 106 ALA B N 1
ATOM 2293 C CA . ALA B 1 106 ? -6.148 9.008 -6.117 1 90.62 106 ALA B CA 1
ATOM 2294 C C . ALA B 1 106 ? -7.078 8.891 -4.914 1 90.62 106 ALA B C 1
ATOM 2296 O O . ALA B 1 106 ? -6.652 9.07 -3.77 1 90.62 106 ALA B O 1
ATOM 2297 N N . GLN B 1 107 ? -8.312 8.617 -5.18 1 92.5 107 GLN B N 1
ATOM 2298 C CA . GLN B 1 107 ? -9.281 8.422 -4.109 1 92.5 107 GLN B CA 1
ATOM 2299 C C . GLN B 1 107 ? -8.914 7.215 -3.248 1 92.5 107 GLN B C 1
ATOM 2301 O O . GLN B 1 107 ? -9.008 7.27 -2.021 1 92.5 107 GLN B O 1
ATOM 2306 N N . ALA B 1 108 ? -8.469 6.156 -3.92 1 93.81 108 ALA B N 1
ATOM 2307 C CA . ALA B 1 108 ? -8.094 4.934 -3.217 1 93.81 108 ALA B CA 1
ATOM 2308 C C . ALA B 1 108 ? -6.914 5.176 -2.281 1 93.81 108 ALA B C 1
ATOM 2310 O O . ALA B 1 108 ? -6.879 4.652 -1.164 1 93.81 108 ALA B O 1
ATOM 2311 N N . ARG B 1 109 ? -6.004 5.965 -2.713 1 89.06 109 ARG B N 1
ATOM 2312 C CA . ARG B 1 109 ? -4.84 6.285 -1.891 1 89.06 109 ARG B CA 1
ATOM 2313 C C . ARG B 1 109 ? -5.254 7.031 -0.625 1 89.06 109 ARG B C 1
ATOM 2315 O O . ARG B 1 109 ? -4.812 6.688 0.474 1 89.06 109 ARG B O 1
ATOM 2322 N N . VAL B 1 110 ? -6.117 8.047 -0.749 1 86.81 110 VAL B N 1
ATOM 2323 C CA . VAL B 1 110 ? -6.602 8.836 0.38 1 86.81 110 VAL B CA 1
ATOM 2324 C C . VAL B 1 110 ? -7.32 7.926 1.374 1 86.81 110 VAL B C 1
ATOM 2326 O O . VAL B 1 110 ? -7.07 7.996 2.58 1 86.81 110 VAL B O 1
ATOM 2329 N N . VAL B 1 111 ? -8.102 7.082 0.851 1 86.19 111 VAL B N 1
ATOM 2330 C CA . VAL B 1 111 ? -8.969 6.238 1.668 1 86.19 111 VAL B CA 1
ATOM 2331 C C . VAL B 1 111 ? -8.133 5.188 2.398 1 86.19 111 VAL B C 1
ATOM 2333 O O . VAL B 1 111 ? -8.406 4.863 3.555 1 86.19 111 VAL B O 1
ATOM 2336 N N . GLN B 1 112 ? -7.129 4.66 1.76 1 84.94 112 GLN B N 1
ATOM 2337 C CA . GLN B 1 112 ? -6.32 3.604 2.357 1 84.94 112 GLN B CA 1
ATOM 2338 C C . GLN B 1 112 ? -5.34 4.172 3.377 1 84.94 112 GLN B C 1
ATOM 2340 O O . GLN B 1 112 ? -5.078 3.551 4.41 1 84.94 112 GLN B O 1
ATOM 2345 N N . TYR B 1 113 ? -4.875 5.348 3.213 1 82.25 113 TYR B N 1
ATOM 2346 C CA . TYR B 1 113 ? -3.734 5.824 3.988 1 82.25 113 TYR B CA 1
ATOM 2347 C C . TYR B 1 113 ? -4.184 6.77 5.098 1 82.25 113 TYR B C 1
ATOM 2349 O O . TYR B 1 113 ? -3.422 7.062 6.02 1 82.25 113 TYR B O 1
ATOM 2357 N N . GLU B 1 114 ? -5.484 7.23 5.113 1 85.25 114 GLU B N 1
ATOM 2358 C CA . GLU B 1 114 ? -5.922 8.219 6.098 1 85.25 114 GLU B CA 1
ATOM 2359 C C . GLU B 1 114 ? -7.016 7.652 6.996 1 85.25 114 GLU B C 1
ATOM 2361 O O . GLU B 1 114 ? -7.734 8.406 7.656 1 85.25 114 GLU B O 1
ATOM 2366 N N . LEU B 1 115 ? -7.188 6.359 7.082 1 87 115 LEU B N 1
ATOM 2367 C CA . LEU B 1 115 ? -8.266 5.73 7.84 1 87 115 LEU B CA 1
ATOM 2368 C C . LEU B 1 115 ? -8.109 6.008 9.328 1 87 115 LEU B C 1
ATOM 2370 O O . LEU B 1 115 ? -9.109 6.129 10.047 1 87 115 LEU B O 1
ATOM 2374 N N . ASN B 1 116 ? -6.879 6.184 9.75 1 83.62 116 ASN B N 1
ATOM 2375 C CA . ASN B 1 116 ? -6.621 6.379 11.18 1 83.62 116 ASN B CA 1
ATOM 2376 C C . ASN B 1 116 ? -7.059 7.766 11.641 1 83.62 116 ASN B C 1
ATOM 2378 O O . ASN B 1 116 ? -7.121 8.031 12.844 1 83.62 116 ASN B O 1
ATOM 2382 N N . ALA B 1 117 ? -7.383 8.656 10.75 1 89.12 117 ALA B N 1
ATOM 2383 C CA . ALA B 1 117 ? -7.859 9.992 11.086 1 89.12 117 ALA B CA 1
ATOM 2384 C C . ALA B 1 117 ? -9.359 9.992 11.367 1 89.12 117 ALA B C 1
ATOM 2386 O O . ALA B 1 117 ? -9.906 10.984 11.852 1 89.12 117 ALA B O 1
ATOM 2387 N N . LEU B 1 118 ? -10.008 8.883 11.125 1 93.06 118 LEU B N 1
ATOM 2388 C CA . LEU B 1 118 ? -11.445 8.766 11.344 1 93.06 118 LEU B CA 1
ATOM 2389 C C . LEU B 1 118 ? -11.742 8.555 12.828 1 93.06 118 LEU B C 1
ATOM 2391 O O . LEU B 1 118 ? -10.922 7.996 13.555 1 93.06 118 LEU B O 1
ATOM 2395 N N . THR B 1 119 ? -12.938 9.031 13.195 1 93.81 119 THR B N 1
ATOM 2396 C CA . THR B 1 119 ? -13.414 8.648 14.523 1 93.81 119 THR B CA 1
ATOM 2397 C C . THR B 1 119 ? -13.578 7.137 14.625 1 93.81 119 THR B C 1
ATOM 2399 O O . THR B 1 119 ? -13.742 6.453 13.609 1 93.81 119 THR B O 1
ATOM 2402 N N . PRO B 1 120 ? -13.578 6.605 15.789 1 94.88 120 PRO B N 1
ATOM 2403 C CA . PRO B 1 120 ? -13.75 5.16 15.953 1 94.88 120 PRO B CA 1
ATOM 2404 C C . PRO B 1 120 ? -15.031 4.645 15.305 1 94.88 120 PRO B C 1
ATOM 2406 O O . PRO B 1 120 ? -15.039 3.559 14.719 1 94.88 120 PRO B O 1
ATOM 2409 N N . GLU B 1 121 ? -16.031 5.422 15.414 1 95.19 121 GLU B N 1
ATOM 2410 C CA . GLU B 1 121 ? -17.312 5.012 14.836 1 95.19 121 GLU B CA 1
ATOM 2411 C C . GLU B 1 121 ? -17.234 4.98 13.312 1 95.19 121 GLU B C 1
ATOM 2413 O O . GLU B 1 121 ? -17.641 4 12.68 1 95.19 121 GLU B O 1
ATOM 2418 N N . HIS B 1 122 ? -16.766 6.078 12.734 1 95.81 122 HIS B N 1
ATOM 2419 C CA . HIS B 1 122 ? -16.625 6.145 11.289 1 95.81 122 HIS B CA 1
ATOM 2420 C C . HIS B 1 122 ? -15.648 5.082 10.781 1 95.81 122 HIS B C 1
ATOM 2422 O O . HIS B 1 122 ? -15.875 4.48 9.727 1 95.81 122 HIS B O 1
ATOM 2428 N N . TYR B 1 123 ? -14.68 4.832 11.555 1 95.19 123 TYR B N 1
ATOM 2429 C CA . TYR B 1 123 ? -13.711 3.797 11.227 1 95.19 123 TYR B CA 1
ATOM 2430 C C . TYR B 1 123 ? -14.367 2.426 11.164 1 95.19 123 TYR B C 1
ATOM 2432 O O . TYR B 1 123 ? -14.164 1.671 10.211 1 95.19 123 TYR B O 1
ATOM 2440 N N . ARG B 1 124 ? -15.156 2.096 12.062 1 95.88 124 ARG B N 1
ATOM 2441 C CA . ARG B 1 124 ? -15.828 0.798 12.102 1 95.88 124 ARG B CA 1
ATOM 2442 C C . ARG B 1 124 ? -16.734 0.608 10.891 1 95.88 124 ARG B C 1
ATOM 2444 O O . ARG B 1 124 ? -16.797 -0.485 10.328 1 95.88 124 ARG B O 1
ATOM 2451 N N . ASP B 1 125 ? -17.359 1.693 10.5 1 96.56 125 ASP B N 1
ATOM 2452 C CA . ASP B 1 125 ? -18.234 1.62 9.336 1 96.56 125 ASP B CA 1
ATOM 2453 C C . ASP B 1 125 ? -17.438 1.305 8.07 1 96.56 125 ASP B C 1
ATOM 2455 O O . ASP B 1 125 ? -17.859 0.47 7.262 1 96.56 125 ASP B O 1
ATOM 2459 N N . VAL B 1 126 ? -16.328 1.923 7.938 1 96.56 126 VAL B N 1
ATOM 2460 C CA . VAL B 1 126 ? -15.523 1.746 6.738 1 96.56 126 VAL B CA 1
ATOM 2461 C C . VAL B 1 126 ? -14.875 0.361 6.75 1 96.56 126 VAL B C 1
ATOM 2463 O O . VAL B 1 126 ? -14.867 -0.332 5.727 1 96.56 126 VAL B O 1
ATOM 2466 N N . VAL B 1 127 ? -14.438 -0.087 7.887 1 95.75 127 VAL B N 1
ATOM 2467 C CA . VAL B 1 127 ? -13.766 -1.377 8.008 1 95.75 127 VAL B CA 1
ATOM 2468 C C . VAL B 1 127 ? -14.758 -2.504 7.727 1 95.75 127 VAL B C 1
ATOM 2470 O O . VAL B 1 127 ? -14.391 -3.535 7.16 1 95.75 127 VAL B O 1
ATOM 2473 N N . LYS B 1 128 ? -15.969 -2.266 8.109 1 97.56 128 LYS B N 1
ATOM 2474 C CA . LYS B 1 128 ? -16.984 -3.256 7.785 1 97.56 128 LYS B CA 1
ATOM 2475 C C . LYS B 1 128 ? -17.078 -3.48 6.281 1 97.56 128 LYS B C 1
ATOM 2477 O O . LYS B 1 128 ? -17.219 -4.617 5.824 1 97.56 128 LYS B O 1
ATOM 2482 N N . LEU B 1 129 ? -17.016 -2.396 5.52 1 97.56 129 LEU B N 1
ATOM 2483 C CA . LEU B 1 129 ? -17.047 -2.508 4.066 1 97.56 129 LEU B CA 1
ATOM 2484 C C . LEU B 1 129 ? -15.82 -3.244 3.551 1 97.56 129 LEU B C 1
ATOM 2486 O O . LEU B 1 129 ? -15.93 -4.094 2.662 1 97.56 129 LEU B O 1
ATOM 2490 N N . ARG B 1 130 ? -14.688 -2.965 4.098 1 96.62 130 ARG B N 1
ATOM 2491 C CA . ARG B 1 130 ? -13.453 -3.652 3.732 1 96.62 130 ARG B CA 1
ATOM 2492 C C . ARG B 1 130 ? -13.555 -5.148 4.004 1 96.62 130 ARG B C 1
ATOM 2494 O O . ARG B 1 130 ? -13.141 -5.965 3.182 1 96.62 130 ARG B O 1
ATOM 2501 N N . ARG B 1 131 ? -14.125 -5.457 5.098 1 97.38 131 ARG B N 1
ATOM 2502 C CA . ARG B 1 131 ? -14.312 -6.863 5.453 1 97.38 131 ARG B CA 1
ATOM 2503 C C . ARG B 1 131 ? -15.258 -7.555 4.48 1 97.38 131 ARG B C 1
ATOM 2505 O O . ARG B 1 131 ? -15.039 -8.711 4.113 1 97.38 131 ARG B O 1
ATOM 2512 N N . ASP B 1 132 ? -16.25 -6.84 4.129 1 98.44 132 ASP B N 1
ATOM 2513 C CA . ASP B 1 132 ? -17.219 -7.406 3.193 1 98.44 132 ASP B CA 1
ATOM 2514 C C . ASP B 1 132 ? -16.578 -7.688 1.84 1 98.44 132 ASP B C 1
ATOM 2516 O O . ASP B 1 132 ? -16.812 -8.734 1.233 1 98.44 132 ASP B O 1
ATOM 2520 N N . ILE B 1 133 ? -15.773 -6.816 1.392 1 98.44 133 ILE B N 1
ATOM 2521 C CA . ILE B 1 133 ? -15.055 -7.008 0.137 1 98.44 133 ILE B CA 1
ATOM 2522 C C . ILE B 1 133 ? -14.156 -8.234 0.239 1 98.44 133 ILE B C 1
ATOM 2524 O O . ILE B 1 133 ? -14.195 -9.117 -0.624 1 98.44 133 ILE B O 1
ATOM 2528 N N . THR B 1 134 ? -13.414 -8.312 1.276 1 98.31 134 THR B N 1
ATOM 2529 C CA . THR B 1 134 ? -12.484 -9.422 1.495 1 98.31 134 THR B CA 1
ATOM 2530 C C . THR B 1 134 ? -13.234 -10.742 1.589 1 98.31 134 THR B C 1
ATOM 2532 O O . THR B 1 134 ? -12.773 -11.766 1.073 1 98.31 134 THR B O 1
ATOM 2535 N N . ARG B 1 135 ? -14.367 -10.711 2.201 1 98.31 135 ARG B N 1
ATOM 2536 C CA . ARG B 1 135 ? -15.164 -11.922 2.389 1 98.31 135 ARG B CA 1
ATOM 2537 C C . ARG B 1 135 ? -15.602 -12.5 1.049 1 98.31 135 ARG B C 1
ATOM 2539 O O . ARG B 1 135 ? -15.656 -13.719 0.881 1 98.31 135 ARG B O 1
ATOM 2546 N N . ILE B 1 136 ? -15.891 -11.664 0.14 1 98.75 136 ILE B N 1
ATOM 2547 C CA . ILE B 1 136 ? -16.328 -12.117 -1.175 1 98.75 136 ILE B CA 1
ATOM 2548 C C . ILE B 1 136 ? -15.195 -12.867 -1.87 1 98.75 136 ILE B C 1
ATOM 2550 O O . ILE B 1 136 ? -15.398 -13.969 -2.385 1 98.75 136 ILE B O 1
ATOM 2554 N N . VAL B 1 137 ? -14.031 -12.328 -1.857 1 98.81 137 VAL B N 1
ATOM 2555 C CA . VAL B 1 137 ? -12.875 -12.961 -2.486 1 98.81 137 VAL B CA 1
ATOM 2556 C C . VAL B 1 137 ? -12.531 -14.25 -1.754 1 98.81 137 VAL B C 1
ATOM 2558 O O . VAL B 1 137 ? -12.297 -15.289 -2.383 1 98.81 137 VAL B O 1
ATOM 2561 N N . ARG B 1 138 ? -12.594 -14.203 -0.44 1 98.62 138 ARG B N 1
ATOM 2562 C CA . ARG B 1 138 ? -12.273 -15.367 0.382 1 98.62 138 ARG B CA 1
ATOM 2563 C C . ARG B 1 138 ? -13.234 -16.516 0.099 1 98.62 138 ARG B C 1
ATOM 2565 O O . ARG B 1 138 ? -12.82 -17.672 0.035 1 98.62 138 ARG B O 1
ATOM 2572 N N . ALA B 1 139 ? -14.438 -16.172 -0.045 1 98.56 139 ALA B N 1
ATOM 2573 C CA . ALA B 1 139 ? -15.438 -17.203 -0.316 1 98.56 139 ALA B CA 1
ATOM 2574 C C . ALA B 1 139 ? -15.125 -17.938 -1.613 1 98.56 139 ALA B C 1
ATOM 2576 O O . ALA B 1 139 ? -15.289 -19.156 -1.693 1 98.56 139 ALA B O 1
ATOM 2577 N N . VAL B 1 140 ? -14.68 -17.25 -2.59 1 98.75 140 VAL B N 1
ATOM 2578 C CA . VAL B 1 140 ? -14.367 -17.859 -3.875 1 98.75 140 VAL B CA 1
ATOM 2579 C C . VAL B 1 140 ? -13.086 -18.703 -3.754 1 98.75 140 VAL B C 1
ATOM 2581 O O . VAL B 1 140 ? -13.008 -19.797 -4.297 1 98.75 140 VAL B O 1
ATOM 2584 N N . VAL B 1 141 ? -12.078 -18.172 -3.014 1 98.81 141 VAL B N 1
ATOM 2585 C CA . VAL B 1 141 ? -10.852 -18.922 -2.766 1 98.81 141 VAL B CA 1
ATOM 2586 C C . VAL B 1 141 ? -11.18 -20.219 -2.043 1 98.81 141 VAL B C 1
ATOM 2588 O O . VAL B 1 141 ? -10.719 -21.297 -2.441 1 98.81 141 VAL B O 1
ATOM 2591 N N . ASP B 1 142 ? -12.016 -20.125 -1.046 1 98.38 142 ASP B N 1
ATOM 2592 C CA . ASP B 1 142 ? -12.398 -21.281 -0.264 1 98.38 142 ASP B CA 1
ATOM 2593 C C . ASP B 1 142 ? -13.172 -22.297 -1.121 1 98.38 142 ASP B C 1
ATOM 2595 O O . ASP B 1 142 ? -12.969 -23.5 -1.003 1 98.38 142 ASP B O 1
ATOM 2599 N N . ALA B 1 143 ? -14.047 -21.797 -1.92 1 98 143 ALA B N 1
ATOM 2600 C CA . ALA B 1 143 ? -14.805 -22.672 -2.811 1 98 143 ALA B CA 1
ATOM 2601 C C . ALA B 1 143 ? -13.883 -23.422 -3.764 1 98 143 ALA B C 1
ATOM 2603 O O . ALA B 1 143 ? -14.062 -24.609 -4 1 98 143 ALA B O 1
ATOM 2604 N N . GLY B 1 144 ? -12.93 -22.688 -4.352 1 98.38 144 GLY B N 1
ATOM 2605 C CA . GLY B 1 144 ? -11.961 -23.328 -5.23 1 98.38 144 GLY B CA 1
ATOM 2606 C C . GLY B 1 144 ? -11.133 -24.391 -4.527 1 98.38 144 GLY B C 1
ATOM 2607 O O . GLY B 1 144 ? -10.82 -25.438 -5.105 1 98.38 144 GLY B O 1
ATOM 2608 N N . ALA B 1 145 ? -10.75 -24.094 -3.299 1 97.88 145 ALA B N 1
ATOM 2609 C CA . ALA B 1 145 ? -10 -25.062 -2.514 1 97.88 145 ALA B CA 1
ATOM 2610 C C . ALA B 1 145 ? -10.852 -26.297 -2.209 1 97.88 145 ALA B C 1
ATOM 2612 O O . ALA B 1 145 ? -10.375 -27.438 -2.311 1 97.88 145 ALA B O 1
ATOM 2613 N N . ALA B 1 146 ? -12.086 -26.078 -1.88 1 96.88 146 ALA B N 1
ATOM 2614 C CA . ALA B 1 146 ? -13 -27.156 -1.502 1 96.88 146 ALA B CA 1
ATOM 2615 C C . ALA B 1 146 ? -13.258 -28.094 -2.678 1 96.88 146 ALA B C 1
ATOM 2617 O O . ALA B 1 146 ? -13.406 -29.297 -2.492 1 96.88 146 ALA B O 1
ATOM 2618 N N . THR B 1 147 ? -13.297 -27.562 -3.881 1 96 147 THR B N 1
ATOM 2619 C CA . THR B 1 147 ? -13.602 -28.359 -5.066 1 96 147 THR B CA 1
ATOM 2620 C C . THR B 1 147 ? -12.328 -28.969 -5.641 1 96 147 THR B C 1
ATOM 2622 O O . THR B 1 147 ? -12.391 -29.812 -6.535 1 96 147 THR B O 1
ATOM 2625 N N . GLY B 1 148 ? -11.195 -28.5 -5.148 1 96.5 148 GLY B N 1
ATOM 2626 C CA . GLY B 1 148 ? -9.93 -29 -5.645 1 96.5 148 GLY B CA 1
ATOM 2627 C C . GLY B 1 148 ? -9.422 -28.25 -6.863 1 96.5 148 GLY B C 1
ATOM 2628 O O . GLY B 1 148 ? -8.352 -28.562 -7.387 1 96.5 148 GLY B O 1
ATOM 2629 N N . GLU B 1 149 ? -10.164 -27.234 -7.207 1 97.44 149 GLU B N 1
ATOM 2630 C CA . GLU B 1 149 ? -9.734 -26.406 -8.328 1 97.44 149 GLU B CA 1
ATOM 2631 C C . GLU B 1 149 ? -8.492 -25.594 -7.973 1 97.44 149 GLU B C 1
ATOM 2633 O O . GLU B 1 149 ? -7.691 -25.266 -8.844 1 97.44 149 GLU B O 1
ATOM 2638 N N . PHE B 1 150 ? -8.445 -25.203 -6.742 1 98.38 150 PHE B N 1
ATOM 2639 C CA . PHE B 1 150 ? -7.301 -24.453 -6.23 1 98.38 150 PHE B CA 1
ATOM 2640 C C . PHE B 1 150 ? -6.5 -25.297 -5.254 1 98.38 150 PHE B C 1
ATOM 2642 O O . PHE B 1 150 ? -7.062 -26.141 -4.539 1 98.38 150 PHE B O 1
ATOM 2649 N N . THR B 1 151 ? -5.16 -25.156 -5.246 1 97.44 151 THR B N 1
ATOM 2650 C CA . THR B 1 151 ? -4.27 -25.703 -4.219 1 97.44 151 THR B CA 1
ATOM 2651 C C . THR B 1 151 ? -3.787 -24.594 -3.287 1 97.44 151 THR B C 1
ATOM 2653 O O . THR B 1 151 ? -2.801 -23.906 -3.582 1 97.44 151 THR B O 1
ATOM 2656 N N . VAL B 1 152 ? -4.496 -24.422 -2.191 1 95.75 152 VAL B N 1
ATOM 2657 C CA . VAL B 1 152 ? -4.273 -23.297 -1.292 1 95.75 152 VAL B CA 1
ATOM 2658 C C . VAL B 1 152 ? -4.207 -23.781 0.151 1 95.75 152 VAL B C 1
ATOM 2660 O O . VAL B 1 152 ? -5.207 -23.766 0.868 1 95.75 152 VAL B O 1
ATOM 2663 N N . PRO B 1 153 ? -3.029 -24.141 0.62 1 90.06 153 PRO B N 1
ATOM 2664 C CA . PRO B 1 153 ? -2.928 -24.594 2.008 1 90.06 153 PRO B CA 1
ATOM 2665 C C . PRO B 1 153 ? -3.326 -23.516 3.014 1 90.06 153 PRO B C 1
ATOM 2667 O O . PRO B 1 153 ? -3.717 -23.828 4.141 1 90.06 153 PRO B O 1
ATOM 2670 N N . ASP B 1 154 ? -3.314 -22.281 2.689 1 95.62 154 ASP B N 1
ATOM 2671 C CA . ASP B 1 154 ? -3.633 -21.141 3.535 1 95.62 154 ASP B CA 1
ATOM 2672 C C . ASP B 1 154 ? -4.551 -20.156 2.807 1 95.62 154 ASP B C 1
ATOM 2674 O O . ASP B 1 154 ? -4.082 -19.172 2.229 1 95.62 154 ASP B O 1
ATOM 2678 N N . GLY B 1 155 ? -5.863 -20.438 2.971 1 97.12 155 GLY B N 1
ATOM 2679 C CA . GLY B 1 155 ? -6.836 -19.625 2.27 1 97.12 155 GLY B CA 1
ATOM 2680 C C . GLY B 1 155 ? -6.84 -18.172 2.74 1 97.12 155 GLY B C 1
ATOM 2681 O O . GLY B 1 155 ? -6.996 -17.25 1.936 1 97.12 155 GLY B O 1
ATOM 2682 N N . GLU B 1 156 ? -6.668 -17.984 4.031 1 97.19 156 GLU B N 1
ATOM 2683 C CA . GLU B 1 156 ? -6.621 -16.641 4.594 1 97.19 156 GLU B CA 1
ATOM 2684 C C . GLU B 1 156 ? -5.414 -15.859 4.074 1 97.19 156 GLU B C 1
ATOM 2686 O O . GLU B 1 156 ? -5.547 -14.711 3.656 1 97.19 156 GLU B O 1
ATOM 2691 N N . GLY B 1 157 ? -4.266 -16.5 4.047 1 97.69 157 GLY B N 1
ATOM 2692 C CA . GLY B 1 157 ? -3.045 -15.852 3.594 1 97.69 157 GLY B CA 1
ATOM 2693 C C . GLY B 1 157 ? -3.072 -15.492 2.121 1 97.69 157 GLY B C 1
ATOM 2694 O O . GLY B 1 157 ? -2.645 -14.398 1.737 1 97.69 157 GLY B O 1
ATOM 2695 N N . VAL B 1 158 ? -3.582 -16.422 1.333 1 98.25 158 VAL B N 1
ATOM 2696 C CA . VAL B 1 158 ? -3.637 -16.156 -0.099 1 98.25 158 VAL B CA 1
ATOM 2697 C C . VAL B 1 158 ? -4.629 -15.023 -0.375 1 98.25 158 VAL B C 1
ATOM 2699 O O . VAL B 1 158 ? -4.379 -14.156 -1.218 1 98.25 158 VAL B O 1
ATOM 2702 N N . THR B 1 159 ? -5.781 -15 0.329 1 98.62 159 THR B N 1
ATOM 2703 C CA . THR B 1 159 ? -6.754 -13.922 0.177 1 98.62 159 THR B CA 1
ATOM 2704 C C . THR B 1 159 ? -6.137 -12.578 0.561 1 98.62 159 THR B C 1
ATOM 2706 O O . THR B 1 159 ? -6.285 -11.594 -0.161 1 98.62 159 THR B O 1
ATOM 2709 N N . LEU B 1 160 ? -5.434 -12.57 1.664 1 98.25 160 LEU B N 1
ATOM 2710 C CA . LEU B 1 160 ? -4.734 -11.375 2.107 1 98.25 160 LEU B CA 1
ATOM 2711 C C . LEU B 1 160 ? -3.773 -10.875 1.033 1 98.25 160 LEU B C 1
ATOM 2713 O O . LEU B 1 160 ? -3.736 -9.68 0.733 1 98.25 160 LEU B O 1
ATOM 2717 N N . ALA B 1 161 ? -3.031 -11.766 0.424 1 98.5 161 ALA B N 1
ATOM 2718 C CA . ALA B 1 161 ? -2.061 -11.422 -0.612 1 98.5 161 ALA B CA 1
ATOM 2719 C C . ALA B 1 161 ? -2.756 -10.867 -1.853 1 98.5 161 ALA B C 1
ATOM 2721 O O . ALA B 1 161 ? -2.297 -9.883 -2.443 1 98.5 161 ALA B O 1
ATOM 2722 N N . LEU B 1 162 ? -3.857 -11.484 -2.215 1 98.81 162 LEU B N 1
ATOM 2723 C CA . LEU B 1 162 ? -4.617 -11.031 -3.375 1 98.81 162 LEU B CA 1
ATOM 2724 C C . LEU B 1 162 ? -5.152 -9.617 -3.156 1 98.81 162 LEU B C 1
ATOM 2726 O O . LEU B 1 162 ? -5.031 -8.766 -4.035 1 98.81 162 LEU B O 1
ATOM 2730 N N . MET B 1 163 ? -5.723 -9.391 -2.006 1 98.44 163 MET B N 1
ATOM 2731 C CA . MET B 1 163 ? -6.219 -8.055 -1.671 1 98.44 163 MET B CA 1
ATOM 2732 C C . MET B 1 163 ? -5.078 -7.043 -1.638 1 98.44 163 MET B C 1
ATOM 2734 O O . MET B 1 163 ? -5.199 -5.949 -2.195 1 98.44 163 MET B O 1
ATOM 2738 N N . SER B 1 164 ? -4.023 -7.457 -1.05 1 98.12 164 SER B N 1
ATOM 2739 C CA . SER B 1 164 ? -2.846 -6.598 -0.95 1 98.12 164 SER B CA 1
ATOM 2740 C C . SER B 1 164 ? -2.354 -6.172 -2.33 1 98.12 164 SER B C 1
ATOM 2742 O O . SER B 1 164 ? -2.029 -5.004 -2.545 1 98.12 164 SER B O 1
ATOM 2744 N N . LEU B 1 165 ? -2.277 -7.098 -3.199 1 98.19 165 LEU B N 1
ATOM 2745 C CA . LEU B 1 165 ? -1.823 -6.812 -4.555 1 98.19 165 LEU B CA 1
ATOM 2746 C C . LEU B 1 165 ? -2.691 -5.742 -5.207 1 98.19 165 LEU B C 1
ATOM 2748 O O . LEU B 1 165 ? -2.172 -4.789 -5.793 1 98.19 165 LEU B O 1
ATOM 2752 N N . CYS B 1 166 ? -3.977 -5.902 -5.102 1 98.56 166 CYS B N 1
ATOM 2753 C CA . CYS B 1 166 ? -4.895 -4.973 -5.746 1 98.56 166 CYS B CA 1
ATOM 2754 C C . CYS B 1 166 ? -4.875 -3.615 -5.051 1 98.56 166 CYS B C 1
ATOM 2756 O O . CYS B 1 166 ? -4.832 -2.576 -5.715 1 98.56 166 CYS B O 1
ATOM 2758 N N . VAL B 1 167 ? -4.863 -3.58 -3.771 1 97.38 167 VAL B N 1
ATOM 2759 C CA . VAL B 1 167 ? -4.906 -2.336 -3.01 1 97.38 167 VAL B CA 1
ATOM 2760 C C . VAL B 1 167 ? -3.643 -1.523 -3.273 1 97.38 167 VAL B C 1
ATOM 2762 O O . VAL B 1 167 ? -3.703 -0.303 -3.439 1 97.38 167 VAL B O 1
ATOM 2765 N N . ASP B 1 168 ? -2.52 -2.146 -3.396 1 97.19 168 ASP B N 1
ATOM 2766 C CA . ASP B 1 168 ? -1.253 -1.437 -3.539 1 97.19 168 ASP B CA 1
ATOM 2767 C C . ASP B 1 168 ? -1.172 -0.726 -4.891 1 97.19 168 ASP B C 1
ATOM 2769 O O . ASP B 1 168 ? -0.3 0.12 -5.102 1 97.19 168 ASP B O 1
ATOM 2773 N N . ILE B 1 169 ? -2.072 -1.04 -5.797 1 97.81 169 ILE B N 1
ATOM 2774 C CA . ILE B 1 169 ? -2.088 -0.388 -7.102 1 97.81 169 ILE B CA 1
ATOM 2775 C C . ILE B 1 169 ? -2.209 1.123 -6.926 1 97.81 169 ILE B C 1
ATOM 2777 O O . ILE B 1 169 ? -1.574 1.894 -7.648 1 97.81 169 ILE B O 1
ATOM 2781 N N . CYS B 1 170 ? -2.969 1.558 -5.988 1 94.69 170 CYS B N 1
ATOM 2782 C CA . CYS B 1 170 ? -3.23 2.982 -5.828 1 94.69 170 CYS B CA 1
ATOM 2783 C C . CYS B 1 170 ? -1.961 3.732 -5.445 1 94.69 170 CYS B C 1
ATOM 2785 O O . CYS B 1 170 ? -1.876 4.949 -5.617 1 94.69 170 CYS B O 1
ATOM 2787 N N . ARG B 1 171 ? -1.006 3.057 -4.93 1 92.25 171 ARG B N 1
ATOM 2788 C CA . ARG B 1 171 ? 0.244 3.674 -4.5 1 92.25 171 ARG B CA 1
ATOM 2789 C C . ARG B 1 171 ? 1.127 4.016 -5.695 1 92.25 171 ARG B C 1
ATOM 2791 O O . ARG B 1 171 ? 1.828 5.027 -5.688 1 92.25 171 ARG B O 1
ATOM 2798 N N . TRP B 1 172 ? 1.059 3.197 -6.766 1 94.12 172 TRP B N 1
ATOM 2799 C CA . TRP B 1 172 ? 2.09 3.324 -7.789 1 94.12 172 TRP B CA 1
ATOM 2800 C C . TRP B 1 172 ? 1.472 3.621 -9.148 1 94.12 172 TRP B C 1
ATOM 2802 O O . TRP B 1 172 ? 2.168 4.039 -10.078 1 94.12 172 TRP B O 1
ATOM 2812 N N . PHE B 1 173 ? 0.259 3.377 -9.312 1 96.62 173 PHE B N 1
ATOM 2813 C CA . PHE B 1 173 ? -0.342 3.551 -10.633 1 96.62 173 PHE B CA 1
ATOM 2814 C C . PHE B 1 173 ? -0.46 5.031 -10.977 1 96.62 173 PHE B C 1
ATOM 2816 O O . PHE B 1 173 ? -0.914 5.832 -10.164 1 96.62 173 PHE B O 1
ATOM 2823 N N . PRO B 1 174 ? -0.131 5.414 -12.172 1 96.62 174 PRO B N 1
ATOM 2824 C CA . PRO B 1 174 ? 0.493 4.629 -13.242 1 96.62 174 PRO B CA 1
ATOM 2825 C C . PRO B 1 174 ? 2.002 4.48 -13.062 1 96.62 174 PRO B C 1
ATOM 2827 O O . PRO B 1 174 ? 2.625 5.281 -12.359 1 96.62 174 PRO B O 1
ATOM 2830 N N . ALA B 1 175 ? 2.559 3.391 -13.688 1 93 175 ALA B N 1
ATOM 2831 C CA . ALA B 1 175 ? 3.998 3.16 -13.617 1 93 175 ALA B CA 1
ATOM 2832 C C . ALA B 1 175 ? 4.492 2.4 -14.844 1 93 175 ALA B C 1
ATOM 2834 O O . ALA B 1 175 ? 3.959 1.343 -15.188 1 93 175 ALA B O 1
ATOM 2835 N N . GLY B 1 176 ? 5.504 2.939 -15.531 1 91.75 176 GLY B N 1
ATOM 2836 C CA . GLY B 1 176 ? 6.098 2.258 -16.672 1 91.75 176 GLY B CA 1
ATOM 2837 C C . GLY B 1 176 ? 5.09 1.907 -17.75 1 91.75 176 GLY B C 1
ATOM 2838 O O . GLY B 1 176 ? 4.34 2.77 -18.203 1 91.75 176 GLY B O 1
ATOM 2839 N N . ALA B 1 177 ? 5.059 0.608 -18.031 1 92.31 177 ALA B N 1
ATOM 2840 C CA . ALA B 1 177 ? 4.172 0.108 -19.078 1 92.31 177 ALA B CA 1
ATOM 2841 C C . ALA B 1 177 ? 2.752 -0.085 -18.547 1 92.31 177 ALA B C 1
ATOM 2843 O O . ALA B 1 177 ? 1.837 -0.404 -19.312 1 92.31 177 ALA B O 1
ATOM 2844 N N . TYR B 1 178 ? 2.551 0.155 -17.344 1 97.19 178 TYR B N 1
ATOM 2845 C CA . TYR B 1 178 ? 1.265 -0.095 -16.703 1 97.19 178 TYR B CA 1
ATOM 2846 C C . TYR B 1 178 ? 0.522 1.21 -16.438 1 97.19 178 TYR B C 1
ATOM 2848 O O . TYR B 1 178 ? 0.385 1.6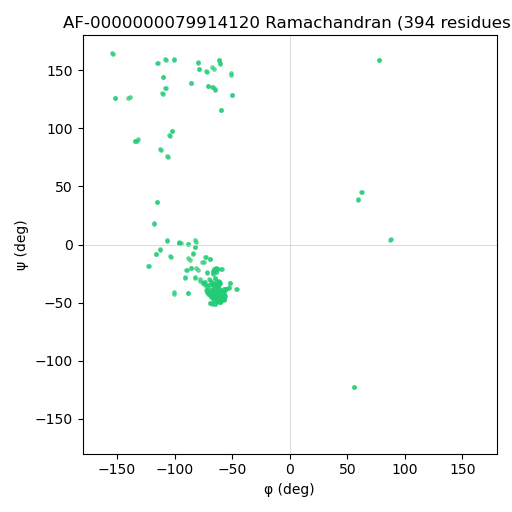35 -15.289 1 97.19 178 TYR B O 1
ATOM 2856 N N . THR B 1 179 ? -0.017 1.713 -17.578 1 97.44 179 THR B N 1
ATOM 2857 C CA . THR B 1 179 ? -0.668 3.016 -17.5 1 97.44 179 THR B CA 1
ATOM 2858 C C . THR B 1 179 ? -2.156 2.895 -17.812 1 97.44 179 THR B C 1
ATOM 2860 O O . THR B 1 179 ? -2.902 3.869 -17.703 1 97.44 179 THR B O 1
ATOM 2863 N N . GLU B 1 180 ? -2.527 1.7 -18.25 1 98.31 180 GLU B N 1
ATOM 2864 C CA . GLU B 1 180 ? -3.936 1.428 -18.516 1 98.31 180 GLU B CA 1
ATOM 2865 C C . GLU B 1 180 ? -4.512 0.445 -17.5 1 98.31 180 GLU B C 1
ATOM 2867 O O . GLU B 1 180 ? -3.979 -0.652 -17.312 1 98.31 180 GLU B O 1
ATOM 2872 N N . PRO B 1 181 ? -5.656 0.812 -16.922 1 98.38 181 PRO B N 1
ATOM 2873 C CA . PRO B 1 181 ? -6.242 -0.036 -15.875 1 98.38 181 PRO B CA 1
ATOM 2874 C C . PRO B 1 181 ? -6.457 -1.475 -16.344 1 98.38 181 PRO B C 1
ATOM 2876 O O . PRO B 1 181 ? -6.207 -2.414 -15.578 1 98.38 181 PRO B O 1
ATOM 2879 N N . HIS B 1 182 ? -6.848 -1.65 -17.562 1 97.75 182 HIS B N 1
ATOM 2880 C CA . HIS B 1 182 ? -7.16 -3 -18.016 1 97.75 182 HIS B CA 1
ATOM 2881 C C . HIS B 1 182 ? -5.898 -3.852 -18.125 1 97.75 182 HIS B C 1
ATOM 2883 O O . HIS B 1 182 ? -5.945 -5.066 -17.922 1 97.75 182 HIS B O 1
ATOM 2889 N N . VAL B 1 183 ? -4.738 -3.219 -18.422 1 98 183 VAL B N 1
ATOM 2890 C CA . VAL B 1 183 ? -3.475 -3.945 -18.484 1 98 183 VAL B CA 1
ATOM 2891 C C . VAL B 1 183 ? -3.113 -4.477 -17.109 1 98 183 VAL B C 1
ATOM 2893 O O . VAL B 1 183 ? -2.713 -5.637 -16.969 1 98 183 VAL B O 1
ATOM 2896 N N . VAL B 1 184 ? -3.336 -3.707 -16.094 1 98.12 184 VAL B N 1
ATOM 2897 C CA . VAL B 1 184 ? -3.068 -4.113 -14.711 1 98.12 184 VAL B CA 1
ATOM 2898 C C . VAL B 1 184 ? -4.059 -5.195 -14.289 1 98.12 184 VAL B C 1
ATOM 2900 O O . VAL B 1 184 ? -3.68 -6.176 -13.648 1 98.12 184 VAL B O 1
ATOM 2903 N N . ALA B 1 185 ? -5.32 -4.945 -14.672 1 98.5 185 ALA B N 1
ATOM 2904 C CA . ALA B 1 185 ? -6.371 -5.902 -14.344 1 98.5 185 ALA B CA 1
ATOM 2905 C C . ALA B 1 185 ? -6.043 -7.289 -14.898 1 98.5 185 ALA B C 1
ATOM 2907 O O . ALA B 1 185 ? -6.16 -8.289 -14.188 1 98.5 185 ALA B O 1
ATOM 2908 N N . ASP B 1 186 ? -5.633 -7.359 -16.141 1 98.12 186 ASP B N 1
ATOM 2909 C CA . ASP B 1 186 ? -5.297 -8.625 -16.781 1 98.12 186 ASP B CA 1
ATOM 2910 C C . ASP B 1 186 ? -4.102 -9.289 -16.094 1 98.12 186 ASP B C 1
ATOM 2912 O O . ASP B 1 186 ? -4.113 -10.492 -15.852 1 98.12 186 ASP B O 1
ATOM 2916 N N . LEU B 1 187 ? -3.115 -8.539 -15.82 1 97.81 187 LEU B N 1
ATOM 2917 C CA . LEU B 1 187 ? -1.917 -9.047 -15.164 1 97.81 187 LEU B CA 1
ATOM 2918 C C . LEU B 1 187 ? -2.26 -9.641 -13.805 1 97.81 187 LEU B C 1
ATOM 2920 O O . LEU B 1 187 ? -1.861 -10.766 -13.5 1 97.81 187 LEU B O 1
ATOM 2924 N N . TYR B 1 188 ? -3.012 -8.93 -12.977 1 98.62 188 TYR B N 1
ATOM 2925 C CA . TYR B 1 188 ? -3.279 -9.367 -11.609 1 98.62 188 TYR B CA 1
ATOM 2926 C C . TYR B 1 188 ? -4.273 -10.523 -11.594 1 98.62 188 TYR B C 1
ATOM 2928 O O . TYR B 1 188 ? -4.191 -11.406 -10.734 1 98.62 188 TYR B O 1
ATOM 2936 N N . ALA B 1 189 ? -5.195 -10.508 -12.578 1 98.5 189 ALA B N 1
ATOM 2937 C CA . ALA B 1 189 ? -6.066 -11.672 -12.703 1 98.5 189 ALA B CA 1
ATOM 2938 C C . ALA B 1 189 ? -5.262 -12.93 -13.008 1 98.5 189 ALA B C 1
ATOM 2940 O O . ALA B 1 189 ? -5.508 -13.992 -12.438 1 98.5 189 ALA B O 1
ATOM 2941 N N . ASP B 1 190 ? -4.309 -12.805 -13.914 1 97.88 190 ASP B N 1
ATOM 2942 C CA . ASP B 1 190 ? -3.457 -13.938 -14.266 1 97.88 190 ASP B CA 1
ATOM 2943 C C . ASP B 1 190 ? -2.607 -14.375 -13.07 1 97.88 190 ASP B C 1
ATOM 2945 O O . ASP B 1 190 ? -2.461 -15.57 -12.812 1 97.88 190 ASP B O 1
ATOM 2949 N N . LEU B 1 191 ? -2.043 -13.477 -12.352 1 97.94 191 LEU B N 1
ATOM 2950 C CA . LEU B 1 191 ? -1.214 -13.781 -11.195 1 97.94 191 LEU B CA 1
ATOM 2951 C C . LEU B 1 191 ? -2.047 -14.422 -10.086 1 97.94 191 LEU B C 1
ATOM 2953 O O . LEU B 1 191 ? -1.554 -15.273 -9.352 1 97.94 191 LEU B O 1
ATOM 2957 N N . ALA B 1 192 ? -3.285 -13.977 -9.953 1 98.56 192 ALA B N 1
ATOM 2958 C CA . ALA B 1 192 ? -4.18 -14.586 -8.977 1 98.56 192 ALA B CA 1
ATOM 2959 C C . ALA B 1 192 ? -4.328 -16.078 -9.227 1 98.56 192 ALA B C 1
ATOM 2961 O O . ALA B 1 192 ? -4.309 -16.875 -8.281 1 98.56 192 ALA B O 1
ATOM 2962 N N . MET B 1 193 ? -4.453 -16.484 -10.5 1 98.25 193 MET B N 1
ATOM 2963 C CA . MET B 1 193 ? -4.578 -17.891 -10.836 1 98.25 193 MET B CA 1
ATOM 2964 C C . MET B 1 193 ? -3.324 -18.656 -10.438 1 98.25 193 MET B C 1
ATOM 2966 O O . MET B 1 193 ? -3.414 -19.781 -9.93 1 98.25 193 MET B O 1
ATOM 2970 N N . ARG B 1 194 ? -2.217 -18.031 -10.578 1 97.5 194 ARG B N 1
ATOM 2971 C CA . ARG B 1 194 ? -0.967 -18.672 -10.18 1 97.5 194 ARG B CA 1
ATOM 2972 C C . ARG B 1 194 ? -0.886 -18.797 -8.656 1 97.5 194 ARG B C 1
ATOM 2974 O O . ARG B 1 194 ? -0.509 -19.859 -8.141 1 97.5 194 ARG B O 1
ATOM 2981 N N . MET B 1 195 ? -1.28 -17.781 -7.938 1 97.88 195 MET B N 1
ATOM 2982 C CA . MET B 1 195 ? -1.182 -17.766 -6.48 1 97.88 195 MET B CA 1
ATOM 2983 C C . MET B 1 195 ? -2.047 -18.844 -5.855 1 97.88 195 MET B C 1
ATOM 2985 O O . MET B 1 195 ? -1.675 -19.438 -4.84 1 97.88 195 MET B O 1
ATOM 2989 N N . VAL B 1 196 ? -3.146 -19.125 -6.543 1 98.19 196 VAL B N 1
ATOM 2990 C CA . VAL B 1 196 ? -4.051 -20.094 -5.945 1 98.19 196 VAL B CA 1
ATOM 2991 C C . VAL B 1 196 ? -3.771 -21.484 -6.52 1 98.19 196 VAL B C 1
ATOM 2993 O O . VAL B 1 196 ? -4.438 -22.453 -6.16 1 98.19 196 VAL B O 1
ATOM 2996 N N . GLY B 1 197 ? -2.816 -21.594 -7.379 1 96.19 197 GLY B N 1
ATOM 2997 C CA . GLY B 1 197 ? -2.512 -22.891 -7.961 1 96.19 197 GLY B CA 1
ATOM 2998 C C . GLY B 1 197 ? -3.664 -23.469 -8.758 1 96.19 197 GLY B C 1
ATOM 2999 O O . GLY B 1 197 ? -4.031 -24.641 -8.57 1 96.19 197 GLY B O 1
ATOM 3000 N N . ALA B 1 198 ? -4.238 -22.562 -9.578 1 91.94 198 ALA B N 1
ATOM 3001 C CA . ALA B 1 198 ? -5.375 -23 -10.383 1 91.94 198 ALA B CA 1
ATOM 3002 C C . ALA B 1 198 ? -4.949 -24.031 -11.414 1 91.94 198 ALA B C 1
ATOM 3004 O O . ALA B 1 198 ? -3.889 -23.906 -12.031 1 91.94 198 ALA B O 1
ATOM 3005 N N . ASN B 1 199 ? -5.672 -25.078 -11.586 1 78.88 199 ASN B N 1
ATOM 3006 C CA . ASN B 1 199 ? -5.449 -26.172 -12.539 1 78.88 199 ASN B CA 1
ATOM 3007 C C . ASN B 1 199 ? -5.988 -25.812 -13.922 1 78.88 199 ASN B C 1
ATOM 3009 O O . ASN B 1 199 ? -6.98 -25.094 -14.039 1 78.88 199 ASN B O 1
#

Organism: NCBI:txid1990687

Secondary structure (DSSP, 8-state):
----HHHH---SHHHHHHHHHHHHHHHHH-STT--HHHHHHHTT--GGGGTTT-SSHHHHHHHHHHHHHHHHHHHHHHH--TTS-HHHHHHHHHHHHHHHHHHTHHHHHHHHHSGGGS-HHHHHHHHHHHHHHHHHHHHHHHHHHHHTSS--S-HHHHHHHHHHHHHTHHHH-SBTTB-SHHHHHHHHHHHHHHHTT--/----HHHH---SHHHHHHHHHHHHHHHHH-STT--HHHHHHHTT--GGGGTTT-SSHHHHHHHHHHHHHHHHHHHHHHH--TTS-HHHHHHHHHHHHHHHHHHTHHHHHHHHHSGGGS-HHHHHHHHHHHHHHHHHHHHHHHHHHHHTSS--S-HHHHHHHHHHHHHTHHHH-SBTTB-SHHHHHHHHHHHHHHHTT--

Solvent-accessible surface area (backbone atoms only — not comparable to full-atom values): 20539 Å² total; per-residue (Å²): 130,83,72,51,69,71,68,51,46,59,86,46,67,68,48,47,50,50,46,52,43,39,40,54,42,30,61,71,48,33,63,50,52,44,51,65,56,58,36,20,51,77,68,74,41,56,52,73,70,43,43,85,63,35,84,40,66,55,52,45,49,46,35,50,33,43,51,52,43,50,51,52,34,50,46,36,60,68,36,49,43,89,91,49,58,40,68,61,24,47,33,36,27,43,20,46,45,26,24,49,25,40,73,38,13,62,57,45,37,48,40,70,74,49,50,81,69,40,53,73,68,58,35,51,57,44,48,51,41,52,49,51,44,49,48,55,54,35,51,36,53,46,50,17,38,76,73,60,48,22,59,54,98,45,55,66,58,51,40,51,48,53,52,32,42,30,60,40,32,21,78,50,56,63,48,88,91,44,68,46,38,65,61,48,8,53,52,50,19,54,40,48,40,33,54,33,43,53,118,130,83,72,52,68,71,71,53,47,57,87,46,70,68,47,47,52,49,47,54,43,37,40,54,42,30,60,72,47,32,63,49,52,46,49,64,55,58,36,20,51,77,68,75,40,55,53,72,70,44,43,86,64,35,85,38,69,56,51,45,50,46,35,50,33,41,50,52,41,51,51,50,35,50,47,37,58,68,38,51,42,89,90,49,57,39,68,59,23,46,33,37,26,43,20,44,45,24,23,48,25,41,74,39,14,60,56,45,37,48,42,68,73,49,50,82,71,42,54,72,67,60,35,51,59,44,48,51,42,54,50,53,44,50,48,56,55,37,51,36,52,46,50,16,38,74,72,58,47,23,59,52,97,46,53,69,60,52,41,51,48,53,51,32,43,30,59,39,33,20,76,52,54,63,48,89,90,43,69,46,37,66,60,49,8,52,51,50,18,54,40,48,41,32,53,33,42,52,118

Sequence (398 aa):
MSESPSQVISPSKAAARIRAAAVDAFATNGYGGTTTREIAARLDMSPAAMYPHYRSKEELLFAISYEGHTAALDVVTGADLPDEPPSTRLKALIGAFASWQATHHAQARVVQYELNALTPEHYRDVVKLRRDITRIVRAVVDAGAATGEFTVPDGEGVTLALMSLCVDICRWFPAGAYTEPHVVADLYADLAMRMVGANMSESPSQVISPSKAAARIRAAAVDAFATNGYGGTTTREIAARLDMSPAAMYPHYRSKEELLFAISYEGHTAALDVVTGADLPDEPPSTRLKALIGAFASWQATHHAQARVVQYELNALTPEHYRDVVKLRRDITRIVRAVVDAGAATGEFTVPDGEGVTLALMSLCVDICRWFPAGAYTEPHVVADLYADLAMRMVGAN

pLDDT: mean 93.59, std 7.49, range [41.41, 98.88]

InterPro domains:
  IPR001647 DNA-binding HTH domain, TetR-type [PF00440] (18-64)
  IPR001647 DNA-binding HTH domain, TetR-type [PR00455] (18-31)
  IPR001647 DNA-binding HTH domain, TetR-type [PR00455] (39-62)
  IPR001647 DNA-binding HTH domain, TetR-type [PS50977] (12-72)
  IPR009057 Homedomain-like superfamily [SSF46689] (13-87)
  IPR036271 Tetracyclin repressor-like, C-terminal domain superfamily [SSF48498] (85-198)
  IPR041490 HTH-type transcriptional repressor KstR2, C-terminal [PF17932] (84-196)
  IPR050109 HTH-type, TetR-like transcriptional regulator [PTHR30055] (10-198)

Radius of gyration: 21.79 Å; Cα contacts (8 Å, |Δi|>4): 536; chains: 2; bounding box: 52×60×46 Å

Foldseek 3Di:
DPDDLVRQADPDPVLVLLLVLLLVQCLVQNLVRDALCNSQVSVPHGSVVCCVRPVGSQSSLLNLLLVLLVVLLVQLVVQADPVDALLSRLLSNLLSLLLSCQVCLSSLVSNVPCLVVHDPVSSVSSVVSVVSSLVSNLVSLVRCVVVVQFDDPPSPVLSVVSVVLSSCSSVCPPDDPRPHSNVRSNVSSVVSCVSRVGD/DPDDLVRQADPDPVLVLLLVLLLVQCLVQNLVRDACCNSQVSVPHHSVVCCVRPVGSQSSLLNLLLVLLVVLLVQLVVQADPVDALLSRLLSNLLSLLLSCQVCLSSLVSNVPCLVVHDPVSSVSSVVSVVSSLVSNLVSLVRCVVVVQFDCPPSPVLSVVSVVLSSCSSVCPPDDPRPHSNVRSNVSSVVSCVSRVGD